Protein AF-0000000079817052 (afdb_homodimer)

Radius of gyration: 23.16 Å; Cα contacts (8 Å, |Δi|>4): 654; chains: 2; bounding box: 64×63×55 Å

Secondary structure (DSSP, 8-state):
-----HHHHHHHHHHHHHHTTSS-TTPBPPPHHHHHHHHTS-HHHHHHHHHHHHHTTSEE-TT-TT--EE-S--HHHHHHHHHHHHHTTSS-HHHHHHHHHHHHHHHHHHHHHS---THHHHHHHHHHHHHHTTT-HHHHHHHHHHHHHHHHHHTT-HHHHHHHHHHHHHHHHHHHHHHHT-S-HHHHHHHHHHHHHHHHHHHHTT-HHHHHHHHHHHHHHHH---/-----HHHHHHHHHHHHHHTTSS-TTPBPPPHHHHHHHHTS-HHHHHHHHHHHHHTTSEE-TT-TT--EE-S--HHHHHHHHHHHHHHTT--HHHHHHHHHHHHHHHHHHHHHS---THHHHHHHHHHHHHH-TT-HHHHHHHHHHHHHHHHHHTT-HHHHHHHHHHHHHHHHHHHHHHHT-S-HHHHHHHHHHHHHHHHHHHHTT-HHHHHHHHHHHHHHHH---

Organism: NCBI:txid1608957

Nearest PDB structures (foldseek):
  2di3-assembly1_B  TM=7.459E-01  e=7.910E-10  Corynebacterium glutamicum
  6az6-assembly1_A  TM=7.569E-01  e=7.096E-08  Streptococcus agalactiae
  6az6-assembly1_B  TM=6.774E-01  e=5.163E-08  Streptococcus agalactiae
  6wfq-assembly1_C  TM=6.654E-01  e=9.448E-07  Escherichia coli
  9jpl-assembly1_B  TM=8.766E-01  e=4.761E-04  Achromobacter denitrificans NBRC 15125

Structure (mmCIF, N/CA/C/O backbone):
data_AF-0000000079817052-model_v1
#
loop_
_entity.id
_entity.type
_entity.pdbx_description
1 polymer 'Transcriptional regulator, GntR family'
#
loop_
_atom_site.group_PDB
_atom_site.id
_atom_site.type_symbol
_atom_site.label_atom_id
_atom_site.label_alt_id
_atom_site.label_comp_id
_atom_site.label_asym_id
_atom_site.label_entity_id
_atom_site.label_seq_id
_atom_site.pdbx_PDB_ins_code
_atom_site.Cartn_x
_atom_site.Cartn_y
_atom_site.Cartn_z
_atom_site.occupancy
_atom_site.B_iso_or_equiv
_atom_site.auth_seq_id
_atom_site.auth_comp_id
_atom_site.auth_asym_id
_atom_site.auth_atom_id
_atom_site.pdbx_PDB_model_num
ATOM 1 N N . MET A 1 1 ? 16.484 22.125 -6.445 1 37.22 1 MET A N 1
ATOM 2 C CA . MET A 1 1 ? 15.203 22.016 -5.746 1 37.22 1 MET A CA 1
ATOM 3 C C . MET A 1 1 ? 15.266 22.688 -4.379 1 37.22 1 MET A C 1
ATOM 5 O O . MET A 1 1 ? 16.297 22.641 -3.709 1 37.22 1 MET A O 1
ATOM 9 N N . ALA A 1 2 ? 14.625 23.656 -4.18 1 48.41 2 ALA A N 1
ATOM 10 C CA . ALA A 1 2 ? 14.711 24.375 -2.914 1 48.41 2 ALA A CA 1
ATOM 11 C C . ALA A 1 2 ? 14.789 23.406 -1.737 1 48.41 2 ALA A C 1
ATOM 13 O O . ALA A 1 2 ? 14.188 22.328 -1.769 1 48.41 2 ALA A O 1
ATOM 14 N N . PRO A 1 3 ? 15.773 23.656 -0.947 1 59.12 3 PRO A N 1
ATOM 15 C CA . PRO A 1 3 ? 15.969 22.75 0.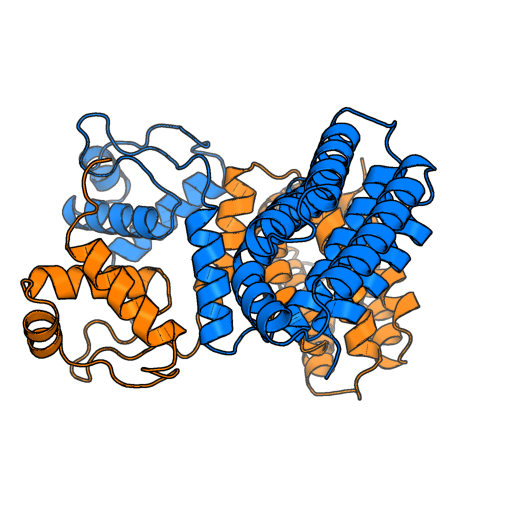178 1 59.12 3 PRO A CA 1
ATOM 16 C C . PRO A 1 3 ? 14.695 22.5 0.974 1 59.12 3 PRO A C 1
ATOM 18 O O . PRO A 1 3 ? 13.844 23.391 1.073 1 59.12 3 PRO A O 1
ATOM 21 N N . SER A 1 4 ? 14.328 21.312 1.226 1 72.31 4 SER A N 1
ATOM 22 C CA . SER A 1 4 ? 13.164 20.969 2.033 1 72.31 4 SER A CA 1
ATOM 23 C C . SER A 1 4 ? 13.141 21.734 3.346 1 72.31 4 SER A C 1
ATOM 25 O O . SER A 1 4 ? 14.188 21.953 3.961 1 72.31 4 SER A O 1
ATOM 27 N N . PRO A 1 5 ? 12.078 22.406 3.686 1 81.88 5 PRO A N 1
ATOM 28 C CA . PRO A 1 5 ? 11.961 23.078 4.98 1 81.88 5 PRO A CA 1
ATOM 29 C C . PRO A 1 5 ? 12.508 22.25 6.133 1 81.88 5 PRO A C 1
ATOM 31 O O . PRO A 1 5 ? 12.461 21.016 6.086 1 81.88 5 PRO A O 1
ATOM 34 N N . LEU A 1 6 ? 13.156 22.906 7.055 1 87.94 6 LEU A N 1
ATOM 35 C CA . LEU A 1 6 ? 13.844 22.266 8.172 1 87.94 6 LEU A CA 1
ATOM 36 C C . LEU A 1 6 ? 12.938 21.266 8.883 1 87.94 6 LEU A C 1
ATOM 38 O O . LEU A 1 6 ? 13.375 20.188 9.266 1 87.94 6 LEU A O 1
ATOM 42 N N . TYR A 1 7 ? 11.672 21.641 9.109 1 89.69 7 TYR A N 1
ATOM 43 C CA . TYR A 1 7 ? 10.758 20.75 9.828 1 89.69 7 TYR A CA 1
ATOM 44 C C . TYR A 1 7 ? 10.562 19.453 9.055 1 89.69 7 TYR A C 1
ATOM 46 O O . TYR A 1 7 ? 10.398 18.391 9.664 1 89.69 7 TYR A O 1
ATOM 54 N N . GLN A 1 8 ? 10.641 19.484 7.762 1 90.31 8 GLN A N 1
ATOM 55 C CA . GLN A 1 8 ? 10.5 18.281 6.953 1 90.31 8 GLN A CA 1
ATOM 56 C C . GLN A 1 8 ? 11.719 17.375 7.098 1 90.31 8 GLN A C 1
ATOM 58 O O . GLN A 1 8 ? 11.586 16.156 7.105 1 90.31 8 GLN A O 1
ATOM 63 N N . GLN A 1 9 ? 12.805 18.031 7.184 1 92.81 9 GLN A N 1
ATOM 64 C CA . GLN A 1 9 ? 14.023 17.266 7.41 1 92.81 9 GLN A CA 1
ATOM 65 C C . GLN A 1 9 ? 13.984 16.547 8.766 1 92.81 9 GLN A C 1
ATOM 67 O O . GLN A 1 9 ? 14.352 15.375 8.867 1 92.81 9 GLN A O 1
ATOM 72 N N . VAL A 1 10 ? 13.562 17.312 9.734 1 94.31 10 VAL A N 1
ATOM 73 C CA . VAL A 1 10 ? 13.445 16.75 11.078 1 94.31 10 VAL A CA 1
ATOM 74 C C . VAL A 1 10 ? 12.445 15.602 11.07 1 94.31 10 VAL A C 1
ATOM 76 O O . VAL A 1 10 ? 12.719 14.531 11.617 1 94.31 10 VAL A O 1
ATOM 79 N N . ALA A 1 11 ? 11.32 15.805 10.445 1 94.62 11 ALA A N 1
ATOM 80 C CA . ALA A 1 11 ? 10.312 14.758 10.336 1 94.62 11 ALA A CA 1
ATOM 81 C C . ALA A 1 11 ? 10.883 13.508 9.672 1 94.62 11 ALA A C 1
ATOM 83 O O . ALA A 1 11 ? 10.617 12.391 10.117 1 94.62 11 ALA A O 1
ATOM 84 N N . GLY A 1 12 ? 11.617 13.766 8.625 1 94.44 12 GLY A N 1
ATOM 85 C CA . GLY A 1 12 ? 12.258 12.656 7.926 1 94.44 12 GLY A CA 1
ATOM 86 C C . GLY A 1 12 ? 13.188 11.859 8.812 1 94.44 12 GLY A C 1
ATOM 87 O O . GLY A 1 12 ? 13.188 10.625 8.766 1 94.44 12 GLY A O 1
ATOM 88 N N . ARG A 1 13 ? 13.953 12.516 9.617 1 94 13 ARG A N 1
ATOM 89 C CA . ARG A 1 13 ? 14.906 11.852 10.508 1 94 13 ARG A CA 1
ATOM 90 C C . ARG A 1 13 ? 14.188 11.062 11.594 1 94 13 ARG A C 1
ATOM 92 O O . ARG A 1 13 ? 14.602 9.953 11.938 1 94 13 ARG A O 1
ATOM 99 N N . ILE A 1 14 ? 13.188 11.625 12.125 1 94.56 14 ILE A N 1
ATOM 100 C CA . ILE A 1 14 ? 12.406 10.922 13.141 1 94.56 14 ILE A CA 1
ATOM 101 C C . ILE A 1 14 ? 11.75 9.695 12.523 1 94.56 14 ILE A C 1
ATOM 103 O O . ILE A 1 14 ? 11.766 8.609 13.117 1 94.56 14 ILE A O 1
ATOM 107 N N . ARG A 1 15 ? 11.203 9.883 11.367 1 95 15 ARG A N 1
ATOM 108 C CA . ARG A 1 15 ? 10.609 8.758 10.656 1 95 15 ARG A CA 1
ATOM 109 C C . ARG A 1 15 ? 11.625 7.641 10.445 1 95 15 ARG A C 1
ATOM 111 O O . ARG A 1 15 ? 11.32 6.473 10.688 1 95 15 ARG A O 1
ATOM 118 N N . GLU A 1 16 ? 12.766 8.016 9.992 1 91.19 16 GLU A N 1
ATOM 119 C CA . GLU A 1 16 ? 13.82 7.035 9.758 1 91.19 16 GLU A CA 1
ATOM 120 C C . GLU A 1 16 ? 14.141 6.258 11.031 1 91.19 16 GLU A C 1
ATOM 122 O O . GLU A 1 16 ? 14.344 5.043 10.984 1 91.19 16 GLU A O 1
ATOM 127 N N . ALA A 1 17 ? 14.188 6.949 12.148 1 91.12 17 ALA A N 1
ATOM 128 C CA . ALA A 1 17 ? 14.469 6.305 13.43 1 91.12 17 ALA A CA 1
ATOM 129 C C . ALA A 1 17 ? 13.367 5.305 13.789 1 91.12 17 ALA A C 1
ATOM 131 O O . ALA A 1 17 ? 13.641 4.25 14.359 1 91.12 17 ALA A O 1
ATOM 132 N N . ILE A 1 18 ? 12.172 5.598 13.414 1 91.81 18 ILE A N 1
ATOM 133 C CA . ILE A 1 18 ? 11.047 4.719 13.695 1 91.81 18 ILE A CA 1
ATOM 134 C C . ILE A 1 18 ? 11.078 3.518 12.758 1 91.81 18 ILE A C 1
ATOM 136 O O . ILE A 1 18 ? 10.961 2.371 13.195 1 91.81 18 ILE A O 1
ATOM 140 N N . VAL A 1 19 ? 11.297 3.77 11.5 1 87.62 19 VAL A N 1
ATOM 141 C CA . VAL A 1 19 ? 11.266 2.738 10.469 1 87.62 19 VAL A CA 1
ATOM 142 C C . VAL A 1 19 ? 12.445 1.784 10.656 1 87.62 19 VAL A C 1
ATOM 144 O O . VAL A 1 19 ? 12.32 0.582 10.406 1 87.62 19 VAL A O 1
ATOM 147 N N . ASP A 1 20 ? 13.5 2.346 11.211 1 83.81 20 ASP A N 1
ATOM 148 C CA . ASP A 1 20 ? 14.695 1.534 11.43 1 83.81 20 ASP A CA 1
ATOM 149 C C . ASP A 1 20 ? 14.602 0.766 12.742 1 83.81 20 ASP A C 1
ATOM 151 O O . ASP A 1 20 ? 15.5 -0.001 13.086 1 83.81 20 ASP A O 1
ATOM 155 N N . GLY A 1 21 ? 13.609 0.967 13.523 1 85.44 21 GLY A N 1
ATOM 156 C CA . GLY A 1 21 ? 13.352 0.171 14.711 1 85.44 21 GLY A CA 1
ATOM 157 C C . GLY A 1 21 ? 13.961 0.769 15.969 1 85.44 21 GLY A C 1
ATOM 158 O O . GLY A 1 21 ? 13.898 0.161 17.047 1 85.44 21 GLY A O 1
ATOM 159 N N . ARG A 1 22 ? 14.586 1.962 15.898 1 89.94 22 ARG A N 1
ATOM 160 C CA . ARG A 1 22 ? 15.133 2.602 17.094 1 89.94 22 ARG A CA 1
ATOM 161 C C . ARG A 1 22 ? 14.023 2.959 18.078 1 89.94 22 ARG A C 1
ATOM 163 O O . ARG A 1 22 ? 14.25 2.988 19.281 1 89.94 22 ARG A O 1
ATOM 170 N N . PHE A 1 23 ? 12.836 3.299 17.531 1 92.69 23 PHE A N 1
ATOM 171 C CA . PHE A 1 23 ? 11.609 3.443 18.312 1 92.69 23 PHE A CA 1
ATOM 172 C C . PHE A 1 23 ? 10.539 2.475 17.828 1 92.69 23 PHE A C 1
ATOM 174 O O . PHE A 1 23 ? 10.172 2.484 16.656 1 92.69 23 PHE A O 1
ATOM 181 N N . GLY A 1 24 ? 10.062 1.642 18.719 1 91.88 24 GLY A N 1
ATOM 182 C CA . GLY A 1 24 ? 9.023 0.685 18.375 1 91.88 24 GLY A CA 1
ATOM 183 C C . GLY A 1 24 ? 7.621 1.232 18.547 1 91.88 24 GLY A C 1
ATOM 184 O O . GLY A 1 24 ? 7.434 2.283 19.156 1 91.88 24 GLY A O 1
ATOM 185 N N . PRO A 1 25 ? 6.703 0.514 17.969 1 93.31 25 PRO A N 1
ATOM 186 C CA . PRO A 1 25 ? 5.309 0.928 18.172 1 93.31 25 PRO A CA 1
ATOM 187 C C . PRO A 1 25 ? 4.945 1.082 19.641 1 93.31 25 PRO A C 1
ATOM 189 O O . PRO A 1 25 ? 5.223 0.189 20.453 1 93.31 25 PRO A O 1
ATOM 192 N N . GLY A 1 26 ? 4.438 2.254 19.953 1 93.81 26 GLY A N 1
ATOM 193 C CA . GLY A 1 26 ? 4.012 2.504 21.312 1 93.81 26 GLY A CA 1
ATOM 194 C C . GLY A 1 26 ? 5.082 3.162 22.156 1 93.81 26 GLY A C 1
ATOM 195 O O . GLY A 1 26 ? 4.797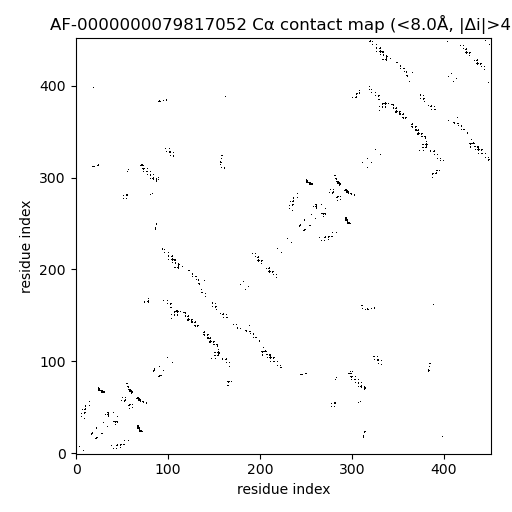 3.68 23.25 1 93.81 26 GLY A O 1
ATOM 196 N N . ASP A 1 27 ? 6.27 3.197 21.719 1 94.19 27 ASP A N 1
ATOM 197 C CA . ASP A 1 27 ? 7.363 3.797 22.484 1 94.19 27 ASP A CA 1
ATOM 198 C C . ASP A 1 27 ? 7.164 5.305 22.625 1 94.19 27 ASP A C 1
ATOM 200 O O . ASP A 1 27 ? 6.688 5.965 21.703 1 94.19 27 ASP A O 1
ATOM 204 N N . ALA A 1 28 ? 7.648 5.871 23.703 1 94.06 28 ALA A N 1
ATOM 205 C CA . ALA A 1 28 ? 7.68 7.32 23.891 1 94.06 28 ALA A CA 1
ATOM 206 C C . ALA A 1 28 ? 8.828 7.953 23.109 1 94.06 28 ALA A C 1
ATOM 208 O O . ALA A 1 28 ? 9.93 7.41 23.078 1 94.06 28 ALA A O 1
ATOM 209 N N . LEU A 1 29 ? 8.477 8.992 22.453 1 94.81 29 LEU A N 1
ATOM 210 C CA . LEU A 1 29 ? 9.523 9.781 21.812 1 94.81 29 LEU A CA 1
ATOM 211 C C . LEU A 1 29 ? 10.133 10.773 22.797 1 94.81 29 LEU A C 1
ATOM 213 O O . LEU A 1 29 ? 9.461 11.219 23.719 1 94.81 29 LEU A O 1
ATOM 217 N N . PRO A 1 30 ? 11.43 11.086 22.547 1 92.69 30 PRO A N 1
ATOM 218 C CA . PRO A 1 30 ? 11.984 12.18 23.344 1 92.69 30 PRO A CA 1
ATOM 219 C C . PRO A 1 30 ? 11.156 13.461 23.266 1 92.69 30 PRO A C 1
ATOM 221 O O . PRO A 1 30 ? 10.461 13.68 22.266 1 92.69 30 PRO A O 1
ATOM 224 N N . GLY A 1 31 ? 11.258 14.25 24.266 1 91.69 31 GLY A N 1
ATOM 225 C CA . GLY A 1 31 ? 10.523 15.5 24.297 1 91.69 31 GLY A CA 1
ATOM 226 C C . GLY A 1 31 ? 10.992 16.484 23.234 1 91.69 31 GLY A C 1
ATOM 227 O O . GLY A 1 31 ? 12.062 16.312 22.641 1 91.69 31 GLY A O 1
ATOM 228 N N . GLU A 1 32 ? 10.172 17.484 22.953 1 92.5 32 GLU A N 1
ATOM 229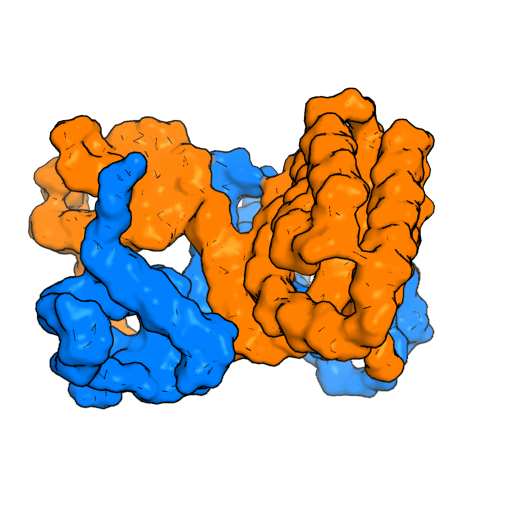 C CA . GLU A 1 32 ? 10.469 18.469 21.922 1 92.5 32 GLU A CA 1
ATOM 230 C C . GLU A 1 32 ? 11.805 19.156 22.172 1 92.5 32 GLU A C 1
ATOM 232 O O . GLU A 1 32 ? 12.57 19.406 21.25 1 92.5 32 GLU A O 1
ATOM 237 N N . ARG A 1 33 ? 12.086 19.484 23.453 1 92.81 33 ARG A N 1
ATOM 238 C CA . ARG A 1 33 ? 13.344 20.141 23.812 1 92.81 33 ARG A CA 1
ATOM 239 C C . ARG A 1 33 ? 14.539 19.234 23.484 1 92.81 33 ARG A C 1
ATOM 241 O O . ARG A 1 33 ? 15.508 19.688 22.875 1 92.81 33 ARG A O 1
ATOM 248 N N . GLU A 1 34 ? 14.492 18.047 23.906 1 94.12 34 GLU A N 1
ATOM 249 C CA . GLU A 1 34 ? 15.562 17.094 23.672 1 94.12 34 GLU A CA 1
ATOM 250 C C . GLU A 1 34 ? 15.781 16.859 22.172 1 94.12 34 GLU A C 1
ATOM 252 O O . GLU A 1 34 ? 16.922 16.812 21.703 1 94.12 34 GLU A O 1
ATOM 257 N N . LEU A 1 35 ? 14.727 16.688 21.406 1 93.94 35 LEU A N 1
ATOM 258 C CA . LEU A 1 35 ? 14.828 16.5 19.953 1 93.94 35 LEU A CA 1
ATOM 259 C C . LEU A 1 35 ? 15.438 17.734 19.297 1 93.94 35 LEU A C 1
ATOM 261 O O . LEU A 1 35 ? 16.25 17.609 18.359 1 93.94 35 LEU A O 1
ATOM 265 N N . ALA A 1 36 ? 15.008 18.875 19.719 1 94.75 36 ALA A N 1
ATOM 266 C CA . ALA A 1 36 ? 15.562 20.109 19.188 1 94.75 36 ALA A CA 1
ATOM 267 C C . ALA A 1 36 ? 17.078 20.156 19.375 1 94.75 36 ALA A C 1
ATOM 269 O O . ALA A 1 36 ? 17.812 20.531 18.453 1 94.75 36 ALA A O 1
ATOM 270 N N . GLU A 1 37 ? 17.531 19.781 20.531 1 95.62 37 GLU A N 1
ATOM 271 C CA . GLU A 1 37 ? 18.953 19.734 20.828 1 95.62 37 GLU A CA 1
ATOM 272 C C . GLU A 1 37 ? 19.672 18.703 19.969 1 95.62 37 GLU A C 1
ATOM 274 O O . GLU A 1 37 ? 20.734 18.969 19.406 1 95.62 37 GLU A O 1
ATOM 279 N N . THR A 1 38 ? 19.109 17.594 19.844 1 93.5 38 THR A N 1
ATOM 280 C CA . THR A 1 38 ? 19.688 16.469 19.094 1 93.5 38 THR A CA 1
ATOM 281 C C . THR A 1 38 ? 19.875 16.844 17.625 1 93.5 38 THR A C 1
ATOM 283 O O . THR A 1 38 ? 20.906 16.516 17.031 1 93.5 38 THR A O 1
ATOM 286 N N . PHE A 1 39 ? 18.891 17.531 17.078 1 93.69 39 PHE A N 1
ATOM 287 C CA . PHE A 1 39 ? 18.906 17.781 15.648 1 93.69 39 PHE A CA 1
ATOM 288 C C . PHE A 1 39 ? 19.453 19.172 15.352 1 93.69 39 PHE A C 1
ATOM 290 O O . PHE A 1 39 ? 19.656 19.531 14.188 1 93.69 39 PHE A O 1
ATOM 297 N N . GLY A 1 40 ? 19.641 19.938 16.344 1 94.81 40 GLY A N 1
ATOM 298 C CA . GLY A 1 40 ? 20.188 21.266 16.156 1 94.81 40 GLY A CA 1
ATOM 299 C C . GLY A 1 40 ? 19.219 22.234 15.508 1 94.81 40 GLY A C 1
ATOM 300 O O . GLY A 1 40 ? 19.594 22.984 14.609 1 94.81 40 GLY A O 1
ATOM 301 N N . VAL A 1 41 ? 17.984 22.109 15.875 1 95.62 41 VAL A N 1
ATOM 302 C CA . VAL A 1 41 ? 16.953 22.969 15.305 1 95.62 41 VAL A CA 1
ATOM 303 C C . VAL A 1 41 ? 16.109 23.578 16.422 1 95.62 41 VAL A C 1
ATOM 305 O O . VAL A 1 41 ? 16.359 23.328 17.609 1 95.62 41 VAL A O 1
ATOM 308 N N . SER A 1 42 ? 15.164 24.438 16.094 1 94.94 42 SER A N 1
ATOM 309 C CA . SER A 1 42 ? 14.305 25.078 17.078 1 94.94 42 SER A CA 1
ATOM 310 C C . SER A 1 42 ? 13.203 24.125 17.547 1 94.94 42 SER A C 1
ATOM 312 O O . SER A 1 42 ? 12.875 23.156 16.859 1 94.94 42 SER A O 1
ATOM 314 N N . ARG A 1 43 ? 12.641 24.406 18.719 1 93.62 43 ARG A N 1
ATOM 315 C CA . ARG A 1 43 ? 11.508 23.641 19.219 1 93.62 43 ARG A CA 1
ATOM 316 C C . ARG A 1 43 ? 10.305 23.766 18.281 1 93.62 43 ARG A C 1
ATOM 318 O O . ARG A 1 43 ? 9.523 22.828 18.125 1 93.62 43 ARG A O 1
ATOM 325 N N . ALA A 1 44 ? 10.227 24.891 17.734 1 91.25 44 ALA A N 1
ATOM 326 C CA . ALA A 1 44 ? 9.125 25.125 16.812 1 91.25 44 ALA A CA 1
ATOM 327 C C . ALA A 1 44 ? 9.227 24.219 15.594 1 91.25 44 ALA A C 1
ATOM 329 O O . ALA A 1 44 ? 8.219 23.688 15.125 1 91.25 44 ALA A O 1
ATOM 330 N N . SER A 1 45 ? 10.414 24.047 15.094 1 93.5 45 SER A N 1
ATOM 331 C CA . SER A 1 45 ? 10.641 23.156 13.969 1 93.5 45 SER A CA 1
ATOM 332 C C . SER A 1 45 ? 10.328 21.703 14.336 1 93.5 45 SER A C 1
ATOM 334 O O . SER A 1 45 ? 9.727 20.969 13.547 1 93.5 45 SER A O 1
ATOM 336 N N . VAL A 1 46 ? 10.68 21.312 15.547 1 93.44 46 VAL A N 1
ATOM 337 C CA . VAL A 1 46 ? 10.406 19.969 16.016 1 93.44 46 VAL A CA 1
ATOM 338 C C . VAL A 1 46 ? 8.898 19.766 16.156 1 93.44 46 VAL A C 1
ATOM 340 O O . VAL A 1 46 ? 8.367 18.734 15.742 1 93.44 46 VAL A O 1
ATOM 343 N N . ARG A 1 47 ? 8.258 20.734 16.734 1 89.81 47 ARG A N 1
ATOM 344 C CA . ARG A 1 47 ? 6.809 20.656 16.906 1 89.81 47 ARG A CA 1
ATOM 345 C C . ARG A 1 47 ? 6.102 20.5 15.57 1 89.81 47 ARG A C 1
ATOM 347 O O . ARG A 1 47 ? 5.176 19.703 15.445 1 89.81 47 ARG A O 1
ATOM 354 N N . GLU A 1 48 ? 6.551 21.266 14.594 1 89.31 48 GLU A N 1
ATOM 355 C CA . GLU A 1 48 ? 5.973 21.156 13.258 1 89.31 48 GLU A CA 1
ATOM 356 C C . GLU A 1 48 ? 6.234 19.797 12.648 1 89.31 48 GLU A C 1
ATOM 358 O O . GLU A 1 48 ? 5.363 19.219 11.992 1 89.31 48 GLU A O 1
ATOM 363 N N . ALA A 1 49 ? 7.387 19.281 12.867 1 93.38 49 ALA A N 1
ATOM 364 C CA . ALA A 1 49 ? 7.754 17.953 12.359 1 93.38 49 ALA A CA 1
ATOM 365 C C . ALA A 1 49 ? 6.875 16.875 12.984 1 93.38 49 ALA A C 1
ATOM 367 O O . ALA A 1 49 ? 6.367 15.992 12.273 1 93.38 49 ALA A O 1
ATOM 368 N N . LEU A 1 50 ? 6.684 17 14.258 1 92.62 50 LEU A N 1
ATOM 369 C CA . LEU A 1 50 ? 5.887 16.016 14.969 1 92.62 50 LEU A CA 1
ATOM 370 C C . LEU A 1 50 ? 4.422 16.094 14.555 1 92.62 50 LEU A C 1
ATOM 372 O O . LEU A 1 50 ? 3.744 15.062 14.461 1 92.62 50 LEU A O 1
ATOM 376 N N . ARG A 1 51 ? 3.969 17.25 14.297 1 88.94 51 ARG A N 1
ATOM 377 C CA . ARG A 1 51 ? 2.604 17.422 13.812 1 88.94 51 ARG A CA 1
ATOM 378 C C . ARG A 1 51 ? 2.422 16.766 12.445 1 88.94 51 ARG A C 1
ATOM 380 O O . ARG A 1 51 ? 1.385 16.156 12.18 1 88.94 51 ARG A O 1
ATOM 387 N N . GLN A 1 52 ? 3.4 16.969 11.641 1 91.56 52 GLN A N 1
ATOM 388 C CA . GLN A 1 52 ? 3.357 16.328 10.328 1 91.56 52 GLN A CA 1
ATOM 389 C C . GLN A 1 52 ? 3.299 14.812 10.453 1 91.56 52 GLN A C 1
ATOM 391 O O . GLN A 1 52 ? 2.496 14.156 9.781 1 91.56 52 GLN A O 1
ATOM 396 N N . LEU A 1 53 ? 4.121 14.25 11.297 1 94.75 53 LEU A N 1
ATOM 397 C CA . LEU A 1 53 ? 4.168 12.805 11.484 1 94.75 53 LEU A CA 1
ATOM 398 C C . LEU A 1 53 ? 2.869 12.297 12.109 1 94.75 53 LEU A C 1
ATOM 400 O O . LEU A 1 53 ? 2.436 11.18 11.82 1 94.75 53 LEU A O 1
ATOM 404 N N . GLU A 1 54 ? 2.273 13.156 12.883 1 92.19 54 GLU A N 1
ATOM 405 C CA . GLU A 1 54 ? 0.97 12.82 13.453 1 92.19 54 GLU A CA 1
ATOM 406 C C . GLU A 1 54 ? -0.104 12.766 12.367 1 92.19 54 GLU A C 1
ATOM 408 O O . GLU A 1 54 ? -0.922 11.844 12.344 1 92.19 54 GLU A O 1
ATOM 413 N N . ALA A 1 55 ? -0.071 13.734 11.5 1 89.75 55 ALA A N 1
ATOM 414 C CA . ALA A 1 55 ? -1.016 13.766 10.383 1 89.75 55 ALA A CA 1
ATOM 415 C C . ALA A 1 55 ? -0.847 12.547 9.484 1 89.75 55 ALA A C 1
ATOM 417 O O . ALA A 1 55 ? -1.815 12.062 8.891 1 89.75 55 ALA A O 1
ATOM 418 N N . GLN A 1 56 ? 0.327 12.031 9.461 1 93.38 56 GLN A N 1
ATOM 419 C CA . GLN A 1 56 ? 0.636 10.898 8.602 1 93.38 56 GLN A CA 1
ATOM 420 C C . GLN A 1 56 ? 0.414 9.578 9.328 1 93.38 56 GLN A C 1
ATOM 422 O O . GLN A 1 56 ? 0.594 8.508 8.75 1 93.38 56 GLN A O 1
ATOM 427 N N . GLY A 1 57 ? 0.114 9.672 10.648 1 93.88 57 GLY A N 1
ATOM 428 C CA . GLY A 1 57 ? -0.286 8.492 11.406 1 93.88 57 GLY A CA 1
ATOM 429 C C . GLY A 1 57 ? 0.886 7.75 12.023 1 93.88 57 GLY A C 1
ATOM 430 O O . GLY A 1 57 ? 0.747 6.602 12.453 1 93.88 57 GLY A O 1
ATOM 431 N N . LEU A 1 58 ? 2.061 8.297 12.008 1 95.19 58 LEU A N 1
ATOM 432 C CA . LEU A 1 58 ? 3.248 7.621 12.516 1 95.19 58 LEU A CA 1
ATOM 433 C C . LEU A 1 58 ? 3.477 7.949 13.984 1 95.19 58 LEU A C 1
ATOM 435 O O . LEU A 1 58 ? 4.141 7.195 14.695 1 95.19 58 LEU A O 1
ATOM 439 N N . VAL A 1 59 ? 2.996 9.133 14.406 1 94.88 59 VAL A N 1
ATOM 440 C CA . VAL A 1 59 ? 3.145 9.594 15.781 1 94.88 59 VAL A CA 1
ATOM 441 C C . VAL A 1 59 ? 1.768 9.852 16.391 1 94.88 59 VAL A C 1
ATOM 443 O O . VAL A 1 59 ? 0.83 10.227 15.68 1 94.88 59 VAL A O 1
ATOM 446 N N . ALA A 1 60 ? 1.67 9.539 17.656 1 90.88 60 ALA A N 1
ATOM 447 C CA . ALA A 1 60 ? 0.425 9.758 18.391 1 90.88 60 ALA A CA 1
ATOM 448 C C . ALA A 1 60 ? 0.66 10.625 19.625 1 90.88 60 ALA A C 1
ATOM 450 O O . ALA A 1 60 ? 1.787 10.719 20.125 1 90.88 60 ALA A O 1
ATOM 451 N N . GLY A 1 61 ? -0.464 11.094 20.281 1 78.69 61 GLY A N 1
ATOM 452 C CA . GLY A 1 61 ? -0.426 11.688 21.609 1 78.69 61 GLY A CA 1
ATOM 453 C C . GLY A 1 61 ? -0.229 13.188 21.594 1 78.69 61 GLY A C 1
ATOM 454 O O . GLY A 1 61 ? 0.137 13.789 22.594 1 78.69 61 GLY A O 1
ATOM 455 N N . GLY A 1 62 ? -0.46 13.93 20.469 1 60.72 62 GLY A N 1
ATOM 456 C CA . GLY A 1 62 ? -0.362 15.375 20.344 1 60.72 62 GLY A CA 1
ATOM 457 C C . GLY A 1 62 ? -0.249 16.062 21.688 1 60.72 62 GLY A C 1
ATOM 458 O O . GLY A 1 62 ? 0.49 15.617 22.578 1 60.72 62 GLY A O 1
ATOM 459 N N . ARG A 1 63 ? -1.121 16.875 22.078 1 56.81 63 ARG A N 1
ATOM 460 C CA . ARG A 1 63 ? -1.131 17.953 23.062 1 56.81 63 ARG A CA 1
ATOM 461 C C . ARG A 1 63 ? -1.112 17.406 24.484 1 56.81 63 ARG A C 1
ATOM 463 O O . ARG A 1 63 ? -1.401 18.125 25.438 1 56.81 63 ARG A O 1
ATOM 470 N N . THR A 1 64 ? -0.776 16.109 24.578 1 55.25 64 THR A N 1
ATOM 471 C CA . THR A 1 64 ? -0.974 15.68 25.953 1 55.25 64 THR A CA 1
ATOM 472 C C . THR A 1 64 ? 0.315 15.828 26.75 1 55.25 64 THR A C 1
ATOM 474 O O . THR A 1 64 ? 1.401 15.938 26.172 1 55.25 64 THR A O 1
ATOM 477 N N . ALA A 1 65 ? 0.152 15.961 28.031 1 52.22 65 ALA A N 1
ATOM 478 C CA . ALA A 1 65 ? 1.185 16.031 29.062 1 52.22 65 ALA A CA 1
ATOM 479 C C . ALA A 1 65 ? 2.115 14.82 29 1 52.22 65 ALA A C 1
ATOM 481 O O . ALA A 1 65 ? 3.266 14.891 29.438 1 52.22 65 ALA A O 1
ATOM 482 N N . GLN A 1 66 ? 1.641 13.703 28.531 1 60.78 66 GLN A N 1
ATOM 483 C CA . GLN A 1 66 ? 2.381 12.445 28.609 1 60.78 66 GLN A CA 1
ATOM 484 C C . GLN A 1 66 ? 3.355 12.305 27.453 1 60.78 66 GLN A C 1
ATOM 486 O O . GLN A 1 66 ? 4.164 11.375 27.422 1 60.78 66 GLN A O 1
ATOM 491 N N . GLY A 1 67 ? 3.404 13.234 26.547 1 78.44 67 GLY A N 1
ATOM 492 C CA . GLY A 1 67 ? 4.391 13.242 25.469 1 78.44 67 GLY A CA 1
ATOM 493 C C . GLY A 1 67 ? 3.943 12.484 24.234 1 78.44 67 GLY A C 1
ATOM 494 O O . GLY A 1 67 ? 2.852 11.914 24.219 1 78.44 67 GLY A O 1
ATOM 495 N N . ARG A 1 68 ? 4.562 12.547 23.172 1 91.88 68 ARG A N 1
ATOM 496 C CA . ARG A 1 68 ? 4.27 11.891 21.891 1 91.88 68 ARG A CA 1
ATOM 497 C C . ARG A 1 68 ? 4.867 10.492 21.844 1 91.88 68 ARG A C 1
ATOM 499 O O . ARG A 1 68 ? 5.934 10.25 22.422 1 91.88 68 ARG A O 1
ATOM 506 N N . THR A 1 69 ? 4.129 9.555 21.328 1 95 69 THR A N 1
ATOM 507 C CA . THR A 1 69 ? 4.574 8.172 21.156 1 95 69 THR A CA 1
ATOM 508 C C . THR A 1 69 ? 4.523 7.762 19.688 1 95 69 THR A C 1
ATOM 510 O O . THR A 1 69 ? 3.879 8.43 18.875 1 95 69 THR A O 1
ATOM 513 N N . VAL A 1 70 ? 5.25 6.754 19.391 1 96.31 70 VAL A N 1
ATOM 514 C CA . VAL A 1 70 ? 5.09 6.137 18.078 1 96.31 70 VAL A CA 1
ATOM 515 C C . VAL A 1 70 ? 3.721 5.465 18 1 96.31 70 VAL A C 1
ATOM 517 O O . VAL A 1 70 ? 3.297 4.777 18.922 1 96.31 70 VAL A O 1
ATOM 520 N N . ALA A 1 71 ? 3.045 5.691 16.906 1 95.56 71 ALA A N 1
ATOM 521 C CA . ALA A 1 71 ? 1.739 5.07 16.703 1 95.56 71 ALA A CA 1
ATOM 522 C C . ALA A 1 71 ? 1.854 3.549 16.672 1 95.56 71 ALA A C 1
ATOM 524 O O . ALA A 1 71 ? 2.873 3.008 16.234 1 95.56 71 ALA A O 1
ATOM 525 N N . ARG A 1 72 ? 0.82 2.869 17.125 1 93.25 72 ARG A N 1
ATOM 526 C CA . ARG A 1 72 ? 0.795 1.411 17.062 1 93.25 72 ARG A CA 1
ATOM 527 C C . ARG A 1 72 ? 0.315 0.926 15.703 1 93.25 72 ARG A C 1
ATOM 529 O O . ARG A 1 72 ? 0.629 -0.193 15.289 1 93.25 72 ARG A O 1
ATOM 536 N N . THR A 1 73 ? -0.496 1.768 15.102 1 91.12 73 THR A N 1
ATOM 537 C CA . THR A 1 73 ? -0.995 1.496 13.758 1 91.12 73 THR A CA 1
ATOM 538 C C . THR A 1 73 ? -1.204 2.795 12.984 1 91.12 73 THR A C 1
ATOM 540 O O . THR A 1 73 ? -1.456 3.844 13.578 1 91.12 73 THR A O 1
ATOM 543 N N . ASN A 1 74 ? -1.026 2.672 11.648 1 93 74 ASN A N 1
ATOM 544 C CA . ASN A 1 74 ? -1.371 3.811 10.805 1 93 74 ASN A CA 1
ATOM 545 C C . ASN A 1 74 ? -2.459 3.449 9.797 1 93 74 ASN A C 1
ATOM 547 O O . ASN A 1 74 ? -2.475 3.973 8.68 1 93 74 ASN A O 1
ATOM 551 N N . ARG A 1 75 ? -3.314 2.564 10.156 1 88.06 75 ARG A N 1
ATOM 552 C CA . ARG A 1 75 ? -4.352 2.033 9.273 1 88.06 75 ARG A CA 1
ATOM 553 C C . ARG A 1 75 ? -5.211 3.154 8.703 1 88.06 75 ARG A C 1
ATOM 555 O O . ARG A 1 75 ? -5.508 3.168 7.508 1 88.06 75 ARG A O 1
ATOM 562 N N . LYS A 1 76 ? -5.605 4.059 9.523 1 88.62 76 LYS A N 1
ATOM 563 C CA . LYS A 1 76 ? -6.457 5.152 9.07 1 88.62 76 LYS A CA 1
ATOM 564 C C . LYS A 1 76 ? -5.746 6.012 8.031 1 88.62 76 LYS A C 1
ATOM 566 O O . LYS A 1 76 ? -6.328 6.359 7 1 88.62 76 LYS A O 1
ATOM 571 N N . ALA A 1 77 ? -4.52 6.332 8.32 1 91.62 77 ALA A N 1
ATOM 572 C CA . ALA A 1 77 ? -3.736 7.145 7.391 1 91.62 77 ALA A CA 1
ATOM 573 C C . ALA A 1 77 ? -3.521 6.414 6.07 1 91.62 77 ALA A C 1
ATOM 575 O O . ALA A 1 77 ? -3.578 7.023 5 1 91.62 77 ALA A O 1
ATOM 576 N N . LEU A 1 78 ? -3.252 5.168 6.133 1 90.88 78 LEU A N 1
ATOM 577 C CA . LEU A 1 78 ? -3.031 4.363 4.938 1 90.88 78 LEU A CA 1
ATOM 578 C C . LEU A 1 78 ? -4.305 4.277 4.102 1 90.88 78 LEU A C 1
ATOM 580 O O . LEU A 1 78 ? -4.262 4.453 2.879 1 90.88 78 LEU A O 1
ATOM 584 N N . THR A 1 79 ? -5.438 4.008 4.742 1 87.75 79 THR A N 1
ATOM 585 C CA . THR A 1 79 ? -6.719 3.955 4.051 1 87.75 79 THR A CA 1
ATOM 586 C C . THR A 1 79 ? -7.023 5.285 3.367 1 87.75 79 THR A C 1
ATOM 588 O O . THR A 1 79 ? -7.453 5.312 2.213 1 87.75 79 THR A O 1
ATOM 591 N N . GLN A 1 80 ? -6.766 6.293 4.074 1 89.44 80 GLN A N 1
ATOM 592 C CA . GLN A 1 80 ? -7 7.625 3.525 1 89.44 80 GLN A CA 1
ATOM 593 C C . GLN A 1 80 ? -6.109 7.887 2.316 1 89.44 80 GLN A C 1
ATOM 595 O O . GLN A 1 80 ? -6.559 8.461 1.319 1 89.44 80 GLN A O 1
ATOM 600 N N . ALA A 1 81 ? -4.867 7.508 2.418 1 91.44 81 ALA A N 1
ATOM 601 C CA . ALA A 1 81 ? -3.939 7.699 1.308 1 91.44 81 ALA A CA 1
ATOM 602 C C . ALA A 1 81 ? -4.402 6.945 0.066 1 91.44 81 ALA A C 1
ATOM 604 O O . ALA A 1 81 ? -4.309 7.457 -1.052 1 91.44 81 ALA A O 1
ATOM 605 N N . LEU A 1 82 ? -4.883 5.785 0.235 1 88.38 82 LEU A N 1
ATOM 606 C CA . LEU A 1 82 ? -5.352 4.98 -0.889 1 88.38 82 LEU A CA 1
ATOM 607 C C . LEU A 1 82 ? -6.629 5.566 -1.481 1 88.38 82 LEU A C 1
ATOM 609 O O . LEU A 1 82 ? -6.789 5.605 -2.703 1 88.38 82 LEU A O 1
ATOM 613 N N . THR A 1 83 ? -7.535 5.977 -0.628 1 86.5 83 THR A N 1
ATOM 614 C CA . THR A 1 83 ? -8.75 6.637 -1.085 1 86.5 83 THR A CA 1
ATOM 615 C C . THR A 1 83 ? -8.422 7.891 -1.884 1 86.5 83 THR A C 1
ATOM 617 O O . THR A 1 83 ? -8.992 8.125 -2.949 1 86.5 83 THR A O 1
ATOM 620 N N . ASP A 1 84 ? -7.488 8.656 -1.312 1 90.62 84 ASP A N 1
ATOM 621 C CA . ASP A 1 84 ? -7.051 9.859 -2.006 1 90.62 84 ASP A CA 1
ATOM 622 C C . ASP A 1 84 ? -6.477 9.523 -3.383 1 90.62 84 ASP A C 1
ATOM 624 O O . ASP A 1 84 ? -6.727 10.242 -4.355 1 90.62 84 ASP A O 1
ATOM 628 N N . SER A 1 85 ? -5.742 8.469 -3.477 1 90.25 85 SER A N 1
ATOM 629 C CA . SER A 1 85 ? -5.145 8.055 -4.738 1 90.25 85 SER A CA 1
ATOM 630 C C . SER A 1 85 ? -6.211 7.699 -5.77 1 90.25 85 SER A C 1
ATOM 632 O O . SER A 1 85 ? -6.043 7.961 -6.961 1 90.25 85 SER A O 1
ATOM 634 N N . MET A 1 86 ? -7.223 7.094 -5.348 1 84.81 86 MET A N 1
ATOM 635 C CA . MET A 1 86 ? -8.32 6.75 -6.242 1 84.81 86 MET A CA 1
ATOM 636 C C . MET A 1 86 ? -9.031 8 -6.742 1 84.81 86 MET A C 1
ATOM 638 O O . MET A 1 86 ? -9.383 8.094 -7.918 1 84.81 86 MET A O 1
ATOM 642 N N . ALA A 1 87 ? -9.242 8.875 -5.84 1 83.81 87 ALA A N 1
ATOM 643 C CA . ALA A 1 87 ? -9.898 10.125 -6.207 1 83.81 87 ALA A CA 1
ATOM 644 C C . ALA A 1 87 ? -9.062 10.906 -7.219 1 83.81 87 ALA A C 1
ATOM 646 O O . ALA A 1 87 ? -9.602 11.562 -8.102 1 83.81 87 ALA A O 1
ATOM 647 N N . LEU A 1 88 ? -7.805 10.82 -7.039 1 88.88 88 LEU A N 1
ATOM 648 C CA . LEU A 1 88 ? -6.895 11.516 -7.941 1 88.88 88 LEU A CA 1
ATOM 649 C C . LEU A 1 88 ? -6.668 10.703 -9.219 1 88.88 88 LEU A C 1
ATOM 651 O O . LEU A 1 88 ? -5.867 11.086 -10.07 1 88.88 88 LEU A O 1
ATOM 655 N N . GLN A 1 89 ? -7.441 9.617 -9.344 1 78.12 89 GLN A N 1
ATOM 656 C CA . GLN A 1 89 ? -7.453 8.727 -10.5 1 78.12 89 GLN A CA 1
ATOM 657 C C . GLN A 1 89 ? -6.055 8.188 -10.789 1 78.12 89 GLN A C 1
ATOM 659 O O . GLN A 1 89 ? -5.699 7.973 -11.953 1 78.12 89 GLN A O 1
ATOM 664 N N . GLN A 1 90 ? -5.359 7.949 -9.758 1 80.69 90 GLN A N 1
ATOM 665 C CA . GLN A 1 90 ? -4.035 7.355 -9.891 1 80.69 90 GLN A CA 1
ATOM 666 C C . GLN A 1 90 ? -4.098 5.836 -9.773 1 80.69 90 GLN A C 1
ATOM 668 O O . GLN A 1 90 ? -3.275 5.125 -10.352 1 80.69 90 GLN A O 1
ATOM 673 N N . VAL A 1 91 ? -5.191 5.461 -9.109 1 87.81 91 VAL A N 1
ATOM 674 C CA . VAL A 1 91 ? -5.391 4.027 -8.93 1 87.81 91 VAL A CA 1
ATOM 675 C C . VAL A 1 91 ? -6.824 3.654 -9.297 1 87.81 91 VAL A C 1
ATOM 677 O O . VAL A 1 91 ? -7.734 3.76 -8.469 1 87.81 91 VAL A O 1
ATOM 680 N N . PRO A 1 92 ? -7.078 3.254 -10.531 1 87.06 92 PRO A N 1
ATOM 681 C CA . PRO A 1 92 ? -8.43 2.834 -10.906 1 87.06 92 PRO A CA 1
ATOM 682 C C . PRO A 1 92 ? -8.891 1.587 -10.164 1 87.06 92 PRO A C 1
ATOM 684 O O . PRO A 1 92 ? -8.062 0.811 -9.68 1 87.06 92 PRO A O 1
ATOM 687 N N . LEU A 1 93 ? -10.18 1.417 -10.062 1 86.5 93 LEU A N 1
ATOM 688 C CA . LEU A 1 93 ? -10.766 0.269 -9.383 1 86.5 93 LEU A CA 1
ATOM 689 C C . LEU A 1 93 ? -10.227 -1.037 -9.953 1 86.5 93 LEU A C 1
ATOM 691 O O . LEU A 1 93 ? -10.008 -2 -9.219 1 86.5 93 LEU A O 1
ATOM 695 N N . THR A 1 94 ? -9.992 -1.084 -11.266 1 89.75 94 THR A N 1
ATOM 696 C CA . THR A 1 94 ? -9.492 -2.285 -11.922 1 89.75 94 THR A CA 1
ATOM 697 C C . THR A 1 94 ? -8.125 -2.672 -11.375 1 89.75 94 THR A C 1
ATOM 699 O O . THR A 1 94 ? -7.812 -3.857 -11.242 1 89.75 94 THR A O 1
ATOM 702 N N . ASP A 1 95 ? -7.293 -1.677 -11.055 1 92.56 95 ASP A N 1
ATOM 703 C CA . ASP A 1 95 ? -5.98 -1.937 -10.469 1 92.56 95 ASP A CA 1
ATOM 704 C C . ASP A 1 95 ? -6.105 -2.557 -9.078 1 92.56 95 ASP A C 1
ATOM 706 O O . ASP A 1 95 ? -5.348 -3.463 -8.727 1 92.56 95 ASP A O 1
ATOM 710 N N . LEU A 1 96 ? -7.051 -2.043 -8.359 1 91 96 LEU A N 1
ATOM 711 C CA . LEU A 1 96 ? -7.273 -2.568 -7.012 1 91 96 LEU A CA 1
ATOM 712 C C . LEU A 1 96 ? -7.754 -4.016 -7.066 1 91 96 LEU A C 1
ATOM 714 O O . LEU A 1 96 ? -7.359 -4.836 -6.238 1 91 96 LEU A O 1
ATOM 718 N N . VAL A 1 97 ? -8.617 -4.277 -8.016 1 91.69 97 VAL A N 1
ATOM 719 C CA . VAL A 1 97 ? -9.141 -5.629 -8.188 1 91.69 97 VAL A CA 1
ATOM 720 C C . VAL A 1 97 ? -7.996 -6.594 -8.477 1 91.69 97 VAL A C 1
ATOM 722 O O . VAL A 1 97 ? -7.891 -7.648 -7.852 1 91.69 97 VAL A O 1
ATOM 725 N N . GLU A 1 98 ? -7.133 -6.191 -9.383 1 93.62 98 GLU A N 1
ATOM 726 C CA . GLU A 1 98 ? -5.992 -7.035 -9.727 1 93.62 98 GLU A CA 1
ATOM 727 C C . GLU A 1 98 ? -5.074 -7.238 -8.523 1 93.62 98 GLU A C 1
ATOM 729 O O . GLU A 1 98 ? -4.574 -8.344 -8.297 1 93.62 98 GLU A O 1
ATOM 734 N N . LEU A 1 99 ? -4.828 -6.199 -7.828 1 94.81 99 LEU A N 1
ATOM 735 C CA . LEU A 1 99 ? -3.996 -6.277 -6.629 1 94.81 99 LEU A CA 1
ATOM 736 C C . LEU A 1 99 ? -4.609 -7.227 -5.605 1 94.81 99 LEU A C 1
ATOM 738 O O . LEU A 1 99 ? -3.918 -8.086 -5.055 1 94.81 99 LEU A O 1
ATOM 742 N N . ARG A 1 100 ? -5.863 -7.078 -5.32 1 93.69 100 ARG A N 1
ATOM 743 C CA . ARG A 1 100 ? -6.551 -7.949 -4.371 1 93.69 100 ARG A CA 1
ATOM 744 C C . ARG A 1 100 ? -6.445 -9.414 -4.793 1 93.69 100 ARG A C 1
ATOM 746 O O . ARG A 1 100 ? -6.18 -10.281 -3.965 1 93.69 100 ARG A O 1
ATOM 753 N N . CYS A 1 101 ? -6.691 -9.656 -6.078 1 95.12 101 CYS A N 1
ATOM 754 C CA . CYS A 1 101 ? -6.605 -11.023 -6.574 1 95.12 101 CYS A CA 1
ATOM 755 C C . CYS A 1 101 ? -5.23 -11.617 -6.309 1 95.12 101 CYS A C 1
ATOM 757 O O . CYS A 1 101 ? -5.113 -12.766 -5.871 1 95.12 101 CYS A O 1
ATOM 759 N N . ALA A 1 102 ? -4.258 -10.812 -6.559 1 96.25 102 ALA A N 1
ATOM 760 C CA . ALA A 1 102 ? -2.889 -11.281 -6.363 1 96.25 102 ALA A CA 1
ATOM 761 C C . ALA A 1 102 ? -2.613 -11.562 -4.891 1 96.25 102 ALA A C 1
ATOM 763 O O . ALA A 1 102 ? -2.129 -12.648 -4.539 1 96.25 102 ALA A O 1
ATOM 764 N N . VAL A 1 103 ? -2.939 -10.672 -4.055 1 96.88 103 VAL A N 1
ATOM 765 C CA . VAL A 1 103 ? -2.609 -10.742 -2.635 1 96.88 103 VAL A CA 1
ATOM 766 C C . VAL A 1 103 ? -3.463 -11.805 -1.954 1 96.88 103 VAL A C 1
ATOM 768 O O . VAL A 1 103 ? -2.941 -12.672 -1.246 1 96.88 103 VAL A O 1
ATOM 771 N N . GLU A 1 104 ? -4.73 -11.766 -2.152 1 96.38 104 GLU A N 1
ATOM 772 C CA . GLU A 1 104 ? -5.613 -12.734 -1.522 1 96.38 104 GLU A CA 1
ATOM 773 C C . GLU A 1 104 ? -5.352 -14.148 -2.049 1 96.38 104 GLU A C 1
ATOM 775 O O . GLU A 1 104 ? -5.398 -15.117 -1.292 1 96.38 104 GLU A O 1
ATOM 780 N N . GLY A 1 105 ? -5.164 -14.234 -3.398 1 96.69 105 GLY A N 1
ATOM 781 C CA . GLY A 1 105 ? -4.836 -15.547 -3.938 1 96.69 105 GLY A CA 1
ATOM 782 C C . GLY A 1 105 ? -3.65 -16.203 -3.248 1 96.69 105 GLY A C 1
ATOM 783 O O . GLY A 1 105 ? -3.729 -17.344 -2.824 1 96.69 105 GLY A O 1
ATOM 784 N N . GLN A 1 106 ? -2.592 -15.438 -3.146 1 96.31 106 GLN A N 1
ATOM 785 C CA . GLN A 1 106 ? -1.396 -15.961 -2.496 1 96.31 106 GLN A CA 1
ATOM 786 C C . GLN A 1 106 ? -1.652 -16.234 -1.018 1 96.31 106 GLN A C 1
ATOM 788 O O . GLN A 1 106 ? -1.193 -17.25 -0.48 1 96.31 106 GLN A O 1
ATOM 793 N N . ALA A 1 107 ? -2.316 -15.352 -0.329 1 96 107 ALA A N 1
ATOM 794 C CA . ALA A 1 107 ? -2.645 -15.539 1.082 1 96 107 ALA A CA 1
ATOM 795 C C . ALA A 1 107 ? -3.428 -16.828 1.296 1 96 107 ALA A C 1
ATOM 797 O O . ALA A 1 107 ? -3.174 -17.578 2.252 1 96 107 ALA A O 1
ATOM 798 N N . LEU A 1 108 ? -4.367 -17.125 0.418 1 96.12 108 LEU A N 1
ATOM 799 C CA . LEU A 1 108 ? -5.207 -18.297 0.576 1 96.12 108 LEU A CA 1
ATOM 800 C C . LEU A 1 108 ? -4.406 -19.578 0.305 1 96.12 108 LEU A C 1
ATOM 802 O O . LEU A 1 108 ? -4.66 -20.609 0.919 1 96.12 108 LEU A O 1
ATOM 806 N N . ARG A 1 109 ? -3.447 -19.547 -0.638 1 95.31 109 ARG A N 1
ATOM 807 C CA . ARG A 1 109 ? -2.543 -20.672 -0.833 1 95.31 109 ARG A CA 1
ATOM 808 C C . ARG A 1 109 ? -1.773 -20.984 0.447 1 95.31 109 ARG A C 1
ATOM 810 O O . ARG A 1 109 ? -1.641 -22.156 0.829 1 95.31 109 ARG A O 1
ATOM 817 N N . LEU A 1 110 ? -1.274 -19.906 1.087 1 93.94 110 LEU A N 1
ATOM 818 C CA . LEU A 1 110 ? -0.538 -20.078 2.334 1 93.94 110 LEU A CA 1
ATOM 819 C C . LEU A 1 110 ? -1.452 -20.594 3.439 1 93.94 110 LEU A C 1
ATOM 821 O O . LEU A 1 110 ? -1.086 -21.516 4.176 1 93.94 110 LEU A O 1
ATOM 825 N N . ALA A 1 111 ? -2.607 -20 3.553 1 93.62 111 ALA A N 1
ATOM 826 C CA . ALA A 1 111 ? -3.557 -20.391 4.59 1 93.62 111 ALA A CA 1
ATOM 827 C C . ALA A 1 111 ? -3.953 -21.859 4.441 1 93.62 111 ALA A C 1
ATOM 829 O O . ALA A 1 111 ? -4.102 -22.562 5.438 1 93.62 111 ALA A O 1
ATOM 830 N N . ALA A 1 112 ? -4.148 -22.328 3.213 1 94.19 112 ALA A N 1
ATOM 831 C CA . ALA A 1 112 ? -4.57 -23.703 2.934 1 94.19 112 ALA A CA 1
ATOM 832 C C . ALA A 1 112 ? -3.49 -24.703 3.34 1 94.19 112 ALA A C 1
ATOM 834 O O . ALA A 1 112 ? -3.777 -25.891 3.551 1 94.19 112 ALA A O 1
ATOM 835 N N . ALA A 1 113 ? -2.271 -24.25 3.355 1 91.5 113 ALA A N 1
ATOM 836 C CA . ALA A 1 113 ? -1.146 -25.125 3.688 1 91.5 113 ALA A CA 1
ATOM 837 C C . ALA A 1 113 ? -0.938 -25.188 5.199 1 91.5 113 ALA A C 1
ATOM 839 O O . ALA A 1 113 ? -0.159 -26.016 5.684 1 91.5 113 ALA A O 1
ATOM 840 N N . MET A 1 114 ? -1.515 -24.312 5.875 1 83.94 114 MET A N 1
ATOM 841 C CA . MET A 1 114 ? -1.352 -24.25 7.324 1 83.94 114 MET A CA 1
ATOM 842 C C . MET A 1 114 ? -2.398 -25.125 8.023 1 83.94 114 MET A C 1
ATOM 844 O O . MET A 1 114 ? -3.496 -25.312 7.496 1 83.94 114 MET A O 1
ATOM 848 N N . PRO A 1 115 ? -2.01 -25.75 9.078 1 69.44 115 PRO A N 1
ATOM 849 C CA . PRO A 1 115 ? -3.021 -26.516 9.82 1 69.44 115 PRO A CA 1
ATOM 850 C C . PRO A 1 115 ? -4.172 -25.641 10.312 1 69.44 115 PRO A C 1
ATOM 852 O O . PRO A 1 115 ? -3.967 -24.469 10.617 1 69.44 115 PRO A O 1
ATOM 855 N N . VAL A 1 116 ? -5.453 -26.047 10.047 1 61.81 116 VAL A N 1
ATOM 856 C CA . VAL A 1 116 ? -6.734 -25.375 10.258 1 61.81 116 VAL A CA 1
ATOM 857 C C . VAL A 1 116 ? -6.734 -24.672 11.609 1 61.81 116 VAL A C 1
ATOM 859 O O . VAL A 1 116 ? -6.715 -25.328 12.664 1 61.81 116 VAL A O 1
ATOM 862 N N . LEU A 1 117 ? -6.078 -23.578 11.734 1 61.34 117 LEU A N 1
ATOM 863 C CA . LEU A 1 117 ? -5.973 -22.828 12.984 1 61.34 117 LEU A CA 1
ATOM 864 C C . LEU A 1 117 ? -7.191 -21.938 13.18 1 61.34 117 LEU A C 1
ATOM 866 O O . LEU A 1 117 ? -8.055 -21.859 12.305 1 61.34 117 LEU A O 1
ATOM 870 N N . THR A 1 118 ? -7.402 -21.188 14.234 1 63.75 118 THR A N 1
ATOM 871 C CA . THR A 1 118 ? -8.328 -20.219 14.828 1 63.75 118 THR A CA 1
ATOM 872 C C . THR A 1 118 ? -8.781 -19.188 13.789 1 63.75 118 THR A C 1
ATOM 874 O O . THR A 1 118 ? -9.938 -18.781 13.781 1 63.75 118 THR A O 1
ATOM 877 N N . ALA A 1 119 ? -8.086 -18.969 12.742 1 66.19 119 ALA A N 1
ATOM 878 C CA . ALA A 1 119 ? -8.453 -17.891 11.828 1 66.19 119 ALA A CA 1
ATOM 879 C C . ALA A 1 119 ? -9.57 -18.344 10.883 1 66.19 119 ALA A C 1
ATOM 881 O O . ALA A 1 119 ? -10.438 -17.547 10.523 1 66.19 119 ALA A O 1
ATOM 882 N N . LEU A 1 120 ? -9.742 -19.609 10.672 1 86.31 120 LEU A N 1
ATOM 883 C CA . LEU A 1 120 ? -10.82 -20.062 9.805 1 86.31 120 LEU A CA 1
ATOM 884 C C . LEU A 1 120 ? -12.164 -19.969 10.523 1 86.31 120 LEU A C 1
ATOM 886 O O . LEU A 1 120 ? -13.203 -19.828 9.875 1 86.31 120 LEU A O 1
ATOM 890 N N . GLU A 1 121 ? -12.016 -19.859 11.852 1 89.56 121 GLU A N 1
ATOM 891 C CA . GLU A 1 121 ? -13.219 -19.672 12.648 1 89.56 121 GLU A CA 1
ATOM 892 C C . GLU A 1 121 ? -13.82 -18.281 12.438 1 89.56 121 GLU A C 1
ATOM 894 O O . GLU A 1 121 ? -15.039 -18.125 12.367 1 89.56 121 GLU A O 1
ATOM 899 N N . GLU A 1 122 ? -12.969 -17.359 12.367 1 91.88 122 GLU A N 1
ATOM 900 C CA . GLU A 1 122 ? -13.43 -16 12.117 1 91.88 122 GLU A CA 1
ATOM 901 C C . GLU A 1 122 ? -14.078 -15.875 10.742 1 91.88 122 GLU A C 1
ATOM 903 O O . GLU A 1 122 ? -15.062 -15.156 10.578 1 91.88 122 GLU A O 1
ATOM 908 N N . ALA A 1 123 ? -13.508 -16.547 9.789 1 94.44 123 ALA A N 1
ATOM 909 C CA . ALA A 1 123 ? -14.086 -16.547 8.453 1 94.44 123 ALA A CA 1
ATOM 910 C C . ALA A 1 123 ? -15.461 -17.219 8.453 1 94.44 123 ALA A C 1
ATOM 912 O O . ALA A 1 123 ? -16.391 -16.719 7.812 1 94.44 123 ALA A O 1
ATOM 913 N N . ASP A 1 124 ? -15.539 -18.281 9.211 1 94.56 124 ASP A N 1
ATOM 914 C CA . ASP A 1 124 ? -16.812 -18.984 9.359 1 94.56 124 ASP A CA 1
ATOM 915 C C . ASP A 1 124 ? -17.859 -18.078 10 1 94.56 124 ASP A C 1
ATOM 917 O O . ASP A 1 124 ? -19.016 -18.062 9.578 1 94.56 124 ASP A O 1
ATOM 921 N N . ALA A 1 125 ? -17.453 -17.422 11.039 1 95.69 125 ALA A N 1
ATOM 922 C CA . ALA A 1 125 ? -18.375 -16.5 11.727 1 95.69 125 ALA A CA 1
ATOM 923 C C . ALA A 1 125 ? -18.828 -15.383 10.805 1 95.69 125 ALA A C 1
ATOM 925 O O . ALA A 1 125 ? -20 -15 10.82 1 95.69 125 ALA A O 1
ATOM 926 N N . ALA A 1 126 ? -17.938 -14.828 10 1 95.56 126 ALA A N 1
ATOM 927 C CA . ALA A 1 126 ? -18.281 -13.797 9.031 1 95.56 126 ALA A CA 1
ATOM 928 C C . ALA A 1 126 ? -19.266 -14.328 7.992 1 95.56 126 ALA A C 1
ATOM 930 O O . ALA A 1 126 ? -20.234 -13.641 7.625 1 95.56 126 ALA A O 1
ATOM 931 N N . LEU A 1 127 ? -19.047 -15.555 7.516 1 95.75 127 LEU A N 1
ATOM 932 C CA . LEU A 1 127 ? -19.922 -16.188 6.547 1 95.75 127 LEU A CA 1
ATOM 933 C C . LEU A 1 127 ? -21.312 -16.391 7.129 1 95.75 127 LEU A C 1
ATOM 935 O O . LEU A 1 127 ? -22.312 -16.172 6.441 1 95.75 127 LEU A O 1
ATOM 939 N N . ALA A 1 128 ? -21.406 -16.797 8.398 1 96.25 128 ALA A N 1
ATOM 940 C 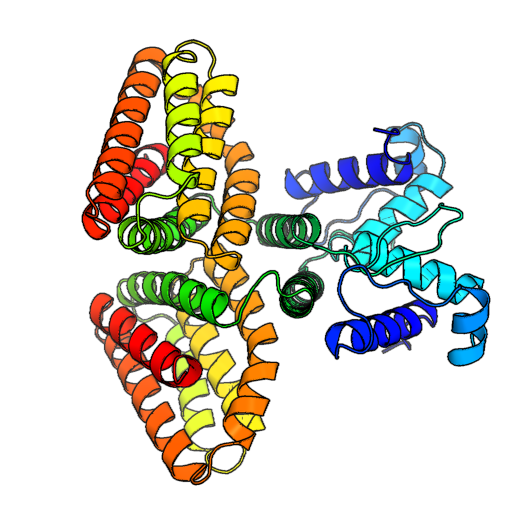CA . ALA A 1 128 ? -22.703 -16.922 9.086 1 96.25 128 ALA A CA 1
ATOM 941 C C . ALA A 1 128 ? -23.438 -15.594 9.141 1 96.25 128 ALA A C 1
ATOM 943 O O . ALA A 1 128 ? -24.641 -15.539 8.922 1 96.25 128 ALA A O 1
ATOM 944 N N . THR A 1 129 ? -22.688 -14.555 9.391 1 96.31 129 THR A N 1
ATOM 945 C CA . THR A 1 129 ? -23.266 -13.219 9.422 1 96.31 129 THR A CA 1
ATOM 946 C C . THR A 1 129 ? -23.781 -12.812 8.031 1 96.31 129 THR A C 1
ATOM 948 O O . THR A 1 129 ? -24.828 -12.203 7.906 1 96.31 129 THR A O 1
ATOM 951 N N . MET A 1 130 ? -23.047 -13.156 6.996 1 94.94 130 MET A N 1
ATOM 952 C CA . MET A 1 130 ? -23.484 -12.867 5.629 1 94.94 130 MET A CA 1
ATOM 953 C C . MET A 1 130 ? -24.797 -13.578 5.309 1 94.94 130 MET A C 1
ATOM 955 O O . MET A 1 130 ? -25.703 -12.977 4.742 1 94.94 130 MET A O 1
ATOM 959 N N . ARG A 1 131 ? -24.938 -14.805 5.766 1 94.19 131 ARG A N 1
ATOM 960 C CA . ARG A 1 131 ? -26.141 -15.586 5.523 1 94.19 131 ARG A CA 1
ATOM 961 C C . ARG A 1 131 ? -27.344 -14.945 6.184 1 94.19 131 ARG A C 1
ATOM 963 O O . ARG A 1 131 ? -28.453 -15 5.645 1 94.19 131 ARG A O 1
ATOM 970 N N . ARG A 1 132 ? -27.062 -14.258 7.281 1 93.75 132 ARG A N 1
ATOM 971 C CA . ARG A 1 132 ? -28.156 -13.664 8.039 1 93.75 132 ARG A CA 1
ATOM 972 C C . ARG A 1 132 ? -28.453 -12.25 7.562 1 93.75 132 ARG A C 1
ATOM 974 O O . ARG A 1 132 ? -29.484 -11.672 7.906 1 93.75 132 ARG A O 1
ATOM 981 N N . SER A 1 133 ? -27.562 -11.68 6.727 1 90.88 133 SER A N 1
ATOM 982 C CA . SER A 1 133 ? -27.656 -10.281 6.324 1 90.88 133 SER A CA 1
ATOM 983 C C . SER A 1 133 ? -28.219 -10.148 4.914 1 90.88 133 SER A C 1
ATOM 985 O O . SER A 1 133 ? -27.891 -9.203 4.195 1 90.88 133 SER A O 1
ATOM 987 N N . HIS A 1 134 ? -29.062 -11.094 4.484 1 80.69 134 HIS A N 1
ATOM 988 C CA . HIS A 1 134 ? -29.547 -11.156 3.109 1 80.69 134 HIS A CA 1
ATOM 989 C C . HIS A 1 134 ? -30.375 -9.922 2.766 1 80.69 134 HIS A C 1
ATOM 991 O O . HIS A 1 134 ? -30.531 -9.578 1.592 1 80.69 134 HIS A O 1
ATOM 997 N N . ASP A 1 135 ? -30.844 -9.125 3.74 1 80.69 135 ASP A N 1
ATOM 998 C CA . ASP A 1 135 ? -31.688 -7.965 3.479 1 80.69 135 ASP A CA 1
ATOM 999 C C . ASP A 1 135 ? -31.031 -6.688 4 1 80.69 135 ASP A C 1
ATOM 1001 O O . ASP A 1 135 ? -31.703 -5.656 4.137 1 80.69 135 ASP A O 1
ATOM 1005 N N . ASP A 1 136 ? -29.859 -6.797 4.34 1 87.06 136 ASP A N 1
ATOM 1006 C CA . ASP A 1 136 ? -29.078 -5.68 4.863 1 87.06 136 ASP A CA 1
ATOM 1007 C C . ASP A 1 136 ? -27.734 -5.574 4.16 1 87.06 136 ASP A C 1
ATOM 1009 O O . ASP A 1 136 ? -26.75 -6.184 4.594 1 87.06 136 ASP A O 1
ATOM 1013 N N . ALA A 1 137 ? -27.734 -4.711 3.18 1 83.56 137 ALA A N 1
ATOM 1014 C CA . ALA A 1 137 ? -26.562 -4.605 2.312 1 83.56 137 ALA A CA 1
ATOM 1015 C C . ALA A 1 137 ? -25.344 -4.125 3.094 1 83.56 137 ALA A C 1
ATOM 1017 O O . ALA A 1 137 ? -24.219 -4.559 2.832 1 83.56 137 ALA A O 1
ATOM 1018 N N . ILE A 1 138 ? -25.531 -3.291 4.035 1 83.62 138 ILE A N 1
ATOM 1019 C CA . ILE A 1 138 ? -24.438 -2.723 4.816 1 83.62 138 ILE A CA 1
ATOM 1020 C C . ILE A 1 138 ? -23.828 -3.795 5.727 1 83.62 138 ILE A C 1
ATOM 1022 O O . ILE A 1 138 ? -22.609 -3.971 5.77 1 83.62 138 ILE A O 1
ATOM 1026 N N . ALA A 1 139 ? -24.734 -4.469 6.391 1 89.31 139 ALA A N 1
ATOM 1027 C CA . ALA A 1 139 ? -24.266 -5.555 7.25 1 89.31 139 ALA A CA 1
ATOM 1028 C C . ALA A 1 139 ? -23.562 -6.629 6.441 1 89.31 139 ALA A C 1
ATOM 1030 O O . ALA A 1 139 ? -22.562 -7.203 6.895 1 89.31 139 ALA A O 1
ATOM 1031 N N . TYR A 1 140 ? -24.062 -6.977 5.273 1 90.56 140 TYR A N 1
ATOM 1032 C CA . TYR A 1 140 ? -23.438 -7.961 4.395 1 90.56 140 TYR A CA 1
ATOM 1033 C C . TYR A 1 140 ? -22.031 -7.527 4 1 90.56 140 TYR A C 1
ATOM 1035 O O . TYR A 1 140 ? -21.094 -8.328 4.039 1 90.56 140 TYR A O 1
ATOM 1043 N N . ASP A 1 141 ? -21.891 -6.289 3.639 1 87 141 ASP A N 1
ATOM 1044 C CA . ASP A 1 141 ? -20.594 -5.754 3.211 1 87 141 ASP A CA 1
ATOM 1045 C C . ASP A 1 141 ? -19.562 -5.871 4.324 1 87 141 ASP A C 1
ATOM 1047 O O . ASP A 1 141 ? -18.422 -6.27 4.078 1 87 141 ASP A O 1
ATOM 1051 N N . LEU A 1 142 ? -19.984 -5.461 5.52 1 88.31 142 LEU A N 1
ATOM 1052 C CA . LEU A 1 142 ? -19.062 -5.527 6.66 1 88.31 142 LEU A CA 1
ATOM 1053 C C . LEU A 1 142 ? -18.609 -6.961 6.91 1 88.31 142 LEU A C 1
ATOM 1055 O O . LEU A 1 142 ? -17.438 -7.207 7.184 1 88.31 142 LEU A O 1
ATOM 1059 N N . ALA A 1 143 ? -19.562 -7.859 6.82 1 92.56 143 ALA A N 1
ATOM 1060 C CA . ALA A 1 143 ? -19.234 -9.273 7.008 1 92.56 143 ALA A CA 1
ATOM 1061 C C . ALA A 1 143 ? -18.328 -9.781 5.883 1 92.56 143 ALA A C 1
ATOM 1063 O O . ALA A 1 143 ? -17.453 -10.609 6.113 1 92.56 143 ALA A O 1
ATOM 1064 N N . ASP A 1 144 ? -18.578 -9.359 4.688 1 91.69 144 ASP A N 1
ATOM 1065 C CA . ASP A 1 144 ? -17.75 -9.703 3.529 1 91.69 144 ASP A CA 1
ATOM 1066 C C . ASP A 1 144 ? -16.312 -9.25 3.727 1 91.69 144 ASP A C 1
ATOM 1068 O O . ASP A 1 144 ? -15.375 -10.016 3.467 1 91.69 144 ASP A O 1
ATOM 1072 N N . VAL A 1 145 ? -16.141 -8.039 4.164 1 89.38 145 VAL A N 1
ATOM 1073 C CA . VAL A 1 145 ? -14.812 -7.496 4.449 1 89.38 145 VAL A CA 1
ATOM 1074 C C . VAL A 1 145 ? -14.125 -8.344 5.516 1 89.38 145 VAL A C 1
ATOM 1076 O O . VAL A 1 145 ? -12.961 -8.711 5.367 1 89.38 145 VAL A O 1
ATOM 1079 N N . ALA A 1 146 ? -14.859 -8.648 6.531 1 90.94 146 ALA A N 1
ATOM 1080 C CA . ALA A 1 146 ? -14.312 -9.438 7.629 1 90.94 146 ALA A CA 1
ATOM 1081 C C . ALA A 1 146 ? -13.898 -10.828 7.152 1 90.94 146 ALA A C 1
ATOM 1083 O O . ALA A 1 146 ? -12.891 -11.375 7.609 1 90.94 146 ALA A O 1
ATOM 1084 N N . PHE A 1 147 ? -14.703 -11.398 6.242 1 94.25 147 PHE A N 1
ATOM 1085 C CA . PHE A 1 147 ? -14.438 -12.719 5.688 1 94.25 147 PHE A CA 1
ATOM 1086 C C . PHE A 1 147 ? -13.086 -12.75 4.973 1 94.25 147 PHE A C 1
ATOM 1088 O O . PHE A 1 147 ? -12.234 -13.586 5.277 1 94.25 147 PHE A O 1
ATOM 1095 N N . HIS A 1 148 ? -12.852 -11.805 4.113 1 93.19 148 HIS A N 1
ATOM 1096 C CA . HIS A 1 148 ? -11.609 -11.758 3.344 1 93.19 148 HIS A CA 1
ATOM 1097 C C . HIS A 1 148 ? -10.422 -11.445 4.242 1 93.19 148 HIS A C 1
ATOM 1099 O O . HIS A 1 148 ? -9.352 -12.039 4.09 1 93.19 148 HIS A O 1
ATOM 1105 N N . ALA A 1 149 ? -10.664 -10.555 5.133 1 90.5 149 ALA A N 1
ATOM 1106 C CA . ALA A 1 149 ? -9.594 -10.195 6.062 1 90.5 149 ALA A CA 1
ATOM 1107 C C . ALA A 1 149 ? -9.18 -11.398 6.914 1 90.5 149 ALA A C 1
ATOM 1109 O O . ALA A 1 149 ? -7.988 -11.609 7.152 1 90.5 149 ALA A O 1
ATOM 1110 N N . ALA A 1 150 ? -10.164 -12.141 7.391 1 91.81 150 ALA A N 1
ATOM 1111 C CA . ALA A 1 150 ? -9.891 -13.312 8.219 1 91.81 150 ALA A CA 1
ATOM 1112 C C . ALA A 1 150 ? -9.07 -14.344 7.457 1 91.81 150 ALA A C 1
ATOM 1114 O O . ALA A 1 150 ? -8.148 -14.953 8.016 1 91.81 150 ALA A O 1
ATOM 1115 N N . LEU A 1 151 ? -9.406 -14.555 6.219 1 93.06 151 LEU A N 1
ATOM 1116 C CA . LEU A 1 151 ? -8.68 -15.539 5.414 1 93.06 151 LEU A CA 1
ATOM 1117 C C . LEU A 1 151 ? -7.242 -15.094 5.176 1 93.06 151 LEU A C 1
ATOM 1119 O O . LEU A 1 151 ? -6.32 -15.914 5.234 1 93.06 151 LEU A O 1
ATOM 1123 N N . VAL A 1 152 ? -7.039 -13.836 4.902 1 93.38 152 VAL A N 1
ATOM 1124 C CA . VAL A 1 152 ? -5.688 -13.32 4.715 1 93.38 152 VAL A CA 1
ATOM 1125 C C . VAL A 1 152 ? -4.914 -13.406 6.027 1 93.38 152 VAL A C 1
ATOM 1127 O O . VAL A 1 152 ? -3.734 -13.773 6.035 1 93.38 152 VAL A O 1
ATOM 1130 N N . ARG A 1 153 ? -5.562 -13.109 7.098 1 90.62 153 ARG A N 1
ATOM 1131 C CA . ARG A 1 153 ? -4.926 -13.242 8.406 1 90.62 153 ARG A CA 1
ATOM 1132 C C . ARG A 1 153 ? -4.512 -14.688 8.664 1 90.62 153 ARG A C 1
ATOM 1134 O O . ARG A 1 153 ? -3.471 -14.938 9.273 1 90.62 153 ARG A O 1
ATOM 1141 N N . ALA A 1 154 ? -5.309 -15.625 8.227 1 92.12 154 ALA A N 1
ATOM 1142 C CA . ALA A 1 154 ? -5.039 -17.047 8.438 1 92.12 154 ALA A CA 1
ATOM 1143 C C . ALA A 1 154 ? -3.75 -17.469 7.738 1 92.12 154 ALA A C 1
ATOM 1145 O O . ALA A 1 154 ? -3.156 -18.484 8.086 1 92.12 154 ALA A O 1
ATOM 1146 N N . SER A 1 155 ? -3.348 -16.703 6.766 1 92.75 155 SER A N 1
ATOM 1147 C CA . SER A 1 155 ? -2.098 -16.984 6.07 1 92.75 155 SER A CA 1
ATOM 1148 C C . SER A 1 155 ? -0.892 -16.734 6.969 1 92.75 155 SER A C 1
ATOM 1150 O O . SER A 1 155 ? 0.214 -17.188 6.676 1 92.75 155 SER A O 1
ATOM 1152 N N . GLY A 1 156 ? -1.12 -15.891 7.969 1 90.69 156 GLY A N 1
ATOM 1153 C CA . GLY A 1 156 ? -0.032 -15.5 8.852 1 90.69 156 GLY A CA 1
ATOM 1154 C C . GLY A 1 156 ? 0.873 -14.438 8.25 1 90.69 156 GLY A C 1
ATOM 1155 O O . GLY A 1 156 ? 1.826 -13.992 8.898 1 90.69 156 GLY A O 1
ATOM 1156 N N . ASN A 1 157 ? 0.666 -14.047 7.133 1 93.81 157 ASN A N 1
ATOM 1157 C CA . ASN A 1 157 ? 1.503 -13.047 6.477 1 93.81 157 ASN A CA 1
ATOM 1158 C C . ASN A 1 157 ? 1.065 -11.633 6.828 1 93.81 157 ASN A C 1
ATOM 1160 O O . ASN A 1 157 ? 0.045 -11.148 6.332 1 93.81 157 ASN A O 1
ATOM 1164 N N . GLN A 1 158 ? 1.846 -10.938 7.508 1 91.31 158 GLN A N 1
ATOM 1165 C CA . GLN A 1 158 ? 1.465 -9.633 8.047 1 91.31 158 GLN A CA 1
ATOM 1166 C C . GLN A 1 158 ? 1.5 -8.555 6.969 1 91.31 158 GLN A C 1
ATOM 1168 O O . GLN A 1 158 ? 0.727 -7.598 7.012 1 91.31 158 GLN A O 1
ATOM 1173 N N . ALA A 1 159 ? 2.406 -8.719 6.012 1 92.94 159 ALA A N 1
ATOM 1174 C CA . ALA A 1 159 ? 2.469 -7.75 4.918 1 92.94 159 ALA A CA 1
ATOM 1175 C C . ALA A 1 159 ? 1.198 -7.793 4.078 1 92.94 159 ALA A C 1
ATOM 1177 O O . ALA A 1 159 ? 0.629 -6.75 3.746 1 92.94 159 ALA A O 1
ATOM 1178 N N . MET A 1 160 ? 0.763 -8.953 3.781 1 94.44 160 MET A N 1
ATOM 1179 C CA . MET A 1 160 ? -0.453 -9.117 2.99 1 94.44 160 MET A CA 1
ATOM 1180 C C . MET A 1 160 ? -1.672 -8.609 3.752 1 94.44 160 MET A C 1
ATOM 1182 O O . MET A 1 160 ? -2.582 -8.023 3.156 1 94.44 160 MET A O 1
ATOM 1186 N N . HIS A 1 161 ? -1.662 -8.875 5.027 1 90.56 161 HIS A N 1
ATOM 1187 C CA . HIS A 1 161 ? -2.748 -8.367 5.859 1 90.56 161 HIS A CA 1
ATOM 1188 C C . HIS A 1 161 ? -2.814 -6.844 5.809 1 90.56 161 HIS A C 1
ATOM 1190 O O . HIS A 1 161 ? -3.902 -6.266 5.719 1 90.56 161 HIS A O 1
ATOM 1196 N N . ALA A 1 162 ? -1.693 -6.223 5.82 1 88.12 162 ALA A N 1
ATOM 1197 C CA . ALA A 1 162 ? -1.64 -4.762 5.777 1 88.12 162 ALA A CA 1
ATOM 1198 C C . ALA A 1 162 ? -2.188 -4.23 4.457 1 88.12 162 ALA A C 1
ATOM 1200 O O . ALA A 1 162 ? -2.982 -3.289 4.441 1 88.12 162 ALA A O 1
ATOM 1201 N N . VAL A 1 163 ? -1.775 -4.789 3.361 1 91.75 163 VAL A N 1
ATOM 1202 C CA . VAL A 1 163 ? -2.221 -4.367 2.037 1 91.75 163 VAL A CA 1
ATOM 1203 C C . VAL A 1 163 ? -3.723 -4.609 1.896 1 91.75 163 VAL A C 1
ATOM 1205 O O . VAL A 1 163 ? -4.449 -3.746 1.4 1 91.75 163 VAL A O 1
ATOM 1208 N N . MET A 1 164 ? -4.207 -5.727 2.395 1 89.5 164 MET A N 1
ATOM 1209 C CA . MET A 1 164 ? -5.617 -6.086 2.303 1 89.5 164 MET A CA 1
ATOM 1210 C C . MET A 1 164 ? -6.484 -5.086 3.064 1 89.5 164 MET A C 1
ATOM 1212 O O . MET A 1 164 ? -7.547 -4.688 2.584 1 89.5 164 MET A O 1
ATOM 1216 N N . GLN A 1 165 ? -6.074 -4.801 4.199 1 82.38 165 GLN A N 1
ATOM 1217 C CA . GLN A 1 165 ? -6.852 -3.869 5.008 1 82.38 165 GLN A CA 1
ATOM 1218 C C . GLN A 1 165 ? -7.004 -2.525 4.301 1 82.38 165 GLN A C 1
ATOM 1220 O O . GLN A 1 165 ? -8.086 -1.938 4.305 1 82.38 165 GLN A O 1
ATOM 1225 N N . ALA A 1 166 ? -5.953 -2.141 3.678 1 82.31 166 ALA A N 1
ATOM 1226 C CA . ALA A 1 166 ? -6 -0.874 2.953 1 82.31 166 ALA A CA 1
ATOM 1227 C C . ALA A 1 166 ? -6.965 -0.95 1.773 1 82.31 166 ALA A C 1
ATOM 1229 O O . ALA A 1 166 ? -7.773 -0.042 1.565 1 82.31 166 ALA A O 1
ATOM 1230 N N . CYS A 1 167 ? -6.961 -1.998 1.031 1 86.31 167 CYS A N 1
ATOM 1231 C CA . CYS A 1 167 ? -7.797 -2.184 -0.151 1 86.31 167 CYS A CA 1
ATOM 1232 C C . CYS A 1 167 ? -9.273 -2.273 0.23 1 86.31 167 CYS A C 1
ATOM 1234 O O . CYS A 1 167 ? -10.117 -1.645 -0.405 1 86.31 167 CYS A O 1
ATOM 1236 N N . ARG A 1 168 ? -9.57 -2.998 1.236 1 78.62 168 ARG A N 1
ATOM 1237 C CA . ARG A 1 168 ? -10.961 -3.299 1.569 1 78.62 168 ARG A CA 1
ATOM 1238 C C . ARG A 1 168 ? -11.68 -2.059 2.084 1 78.62 168 ARG A C 1
ATOM 1240 O O . ARG A 1 168 ? -12.852 -1.835 1.766 1 78.62 168 ARG A O 1
ATOM 1247 N N . ASP A 1 169 ? -11.031 -1.286 2.889 1 72.81 169 ASP A N 1
ATOM 1248 C CA . ASP A 1 169 ? -11.641 -0.065 3.412 1 72.81 169 ASP A CA 1
ATOM 1249 C C . ASP A 1 169 ? -11.984 0.904 2.281 1 72.81 169 ASP A C 1
ATOM 1251 O O . ASP A 1 169 ? -13.016 1.578 2.328 1 72.81 169 ASP A O 1
ATOM 1255 N N . THR A 1 170 ? -11.18 0.887 1.264 1 74.69 170 THR A N 1
ATOM 1256 C CA . THR A 1 170 ? -11.391 1.771 0.124 1 74.69 170 THR A CA 1
ATOM 1257 C C . THR A 1 170 ? -12.5 1.229 -0.78 1 74.69 170 THR A C 1
ATOM 1259 O O . THR A 1 170 ? -13.289 1.997 -1.335 1 74.69 170 THR A O 1
ATOM 1262 N N . GLN A 1 171 ? -12.609 -0.05 -0.928 1 76.19 171 GLN A N 1
ATOM 1263 C CA . GLN A 1 171 ? -13.539 -0.68 -1.855 1 76.19 171 GLN A CA 1
ATOM 1264 C C . GLN A 1 171 ? -14.969 -0.617 -1.324 1 76.19 171 GLN A C 1
ATOM 1266 O O . GLN A 1 171 ? -15.93 -0.729 -2.092 1 76.19 171 GLN A O 1
ATOM 1271 N N . THR A 1 172 ? -15.156 -0.501 0.001 1 71.44 172 THR A N 1
ATOM 1272 C CA . THR A 1 172 ? -16.484 -0.385 0.591 1 71.44 172 THR A CA 1
ATOM 1273 C C . THR A 1 172 ? -17.281 0.716 -0.095 1 71.44 172 THR A C 1
ATOM 1275 O O . THR A 1 172 ? -18.484 0.56 -0.335 1 71.44 172 THR A O 1
ATOM 1278 N N . ARG A 1 173 ? -16.672 1.738 -0.506 1 68.75 173 ARG A N 1
ATOM 1279 C CA . ARG A 1 173 ? -17.375 2.84 -1.161 1 68.75 173 ARG A CA 1
ATOM 1280 C C . ARG A 1 173 ? -17.891 2.424 -2.535 1 68.75 173 ARG A C 1
ATOM 1282 O O . ARG A 1 173 ? -18.969 2.832 -2.945 1 68.75 173 ARG A O 1
ATOM 1289 N N . TYR A 1 174 ? -17.188 1.599 -3.18 1 71.38 174 TYR A N 1
ATOM 1290 C CA . TYR A 1 174 ? -17.562 1.161 -4.516 1 71.38 174 TYR A CA 1
ATOM 1291 C C . TYR A 1 174 ? -18.625 0.059 -4.449 1 71.38 174 TYR A C 1
ATOM 1293 O O . TYR A 1 174 ? -19.453 -0.065 -5.344 1 71.38 174 TYR A O 1
ATOM 1301 N N . LEU A 1 175 ? -18.438 -0.727 -3.381 1 72 175 LEU A N 1
ATOM 1302 C CA . LEU A 1 175 ? -19.406 -1.8 -3.199 1 72 175 LEU A CA 1
ATOM 1303 C C . LEU A 1 175 ? -20.812 -1.236 -3.01 1 72 175 LEU A C 1
ATOM 1305 O O . LEU A 1 175 ? -21.781 -1.748 -3.586 1 72 175 LEU A O 1
ATOM 1309 N N . ALA A 1 176 ? -20.828 -0.137 -2.123 1 70.06 176 ALA A N 1
ATOM 1310 C CA . ALA A 1 176 ? -22.125 0.493 -1.88 1 70.06 176 ALA A CA 1
ATOM 1311 C C . ALA A 1 176 ? -22.766 0.959 -3.186 1 70.06 176 ALA A C 1
ATOM 1313 O O . ALA A 1 176 ? -23.953 0.746 -3.412 1 70.06 176 ALA A O 1
ATOM 1314 N N . ASP A 1 177 ? -21.984 1.494 -4.031 1 71.94 177 ASP A N 1
ATOM 1315 C CA . ASP A 1 177 ? -22.484 1.966 -5.32 1 71.94 177 ASP A CA 1
ATOM 1316 C C . ASP A 1 177 ? -22.906 0.797 -6.207 1 71.94 177 ASP A C 1
ATOM 1318 O O . ASP A 1 177 ? -23.938 0.855 -6.863 1 71.94 177 ASP A O 1
ATOM 1322 N N . ALA A 1 178 ? -22.094 -0.248 -6.168 1 74.44 178 ALA A N 1
ATOM 1323 C CA . ALA A 1 178 ? -22.391 -1.426 -6.98 1 74.44 178 ALA A CA 1
ATOM 1324 C C . ALA A 1 178 ? -23.672 -2.105 -6.527 1 74.44 178 ALA A C 1
ATOM 1326 O O . ALA A 1 178 ? -24.5 -2.512 -7.355 1 74.44 178 ALA A O 1
ATOM 1327 N N . LEU A 1 179 ? -23.953 -2.158 -5.234 1 75.88 179 LEU A N 1
ATOM 1328 C CA . LEU A 1 179 ? -25.125 -2.826 -4.684 1 75.88 179 LEU A CA 1
ATOM 1329 C C . LEU A 1 179 ? -26.375 -1.996 -4.918 1 75.88 179 LEU A C 1
ATOM 1331 O O . LEU A 1 179 ? -27.469 -2.549 -5.07 1 75.88 179 LEU A O 1
ATOM 1335 N N . ALA A 1 180 ? -26.203 -0.697 -4.973 1 74.69 180 ALA A N 1
ATOM 1336 C CA . ALA A 1 180 ? -27.344 0.19 -5.23 1 74.69 180 ALA A CA 1
ATOM 1337 C C . ALA A 1 180 ? -27.906 -0.038 -6.625 1 74.69 180 ALA A C 1
ATOM 1339 O O . ALA A 1 180 ? -29.078 0.254 -6.879 1 74.69 180 ALA A O 1
ATOM 1340 N N . GLU A 1 181 ? -27.141 -0.632 -7.477 1 77.5 181 GLU A N 1
ATOM 1341 C CA . GLU A 1 181 ? -27.547 -0.81 -8.867 1 77.5 181 GLU A CA 1
ATOM 1342 C C . GLU A 1 181 ? -28.172 -2.186 -9.086 1 77.5 181 GLU A C 1
ATOM 1344 O O . GLU A 1 181 ? -28.703 -2.465 -10.164 1 77.5 181 GLU A O 1
ATOM 1349 N N . VAL A 1 182 ? -28.125 -2.967 -8.055 1 79.06 182 VAL A N 1
ATOM 1350 C CA . VAL A 1 182 ? -28.594 -4.344 -8.219 1 79.06 182 VAL A CA 1
ATOM 1351 C C . VAL A 1 182 ? -30.109 -4.398 -8.078 1 79.06 182 VAL A C 1
ATOM 1353 O O . VAL A 1 182 ? -30.672 -3.877 -7.109 1 79.06 182 VAL A O 1
ATOM 1356 N N . GLU A 1 183 ? -30.75 -5.043 -9.094 1 83.31 183 GLU A N 1
ATOM 1357 C CA . GLU A 1 183 ? -32.188 -5.172 -9.094 1 83.31 183 GLU A CA 1
ATOM 1358 C C . GLU A 1 183 ? -32.656 -6.25 -8.125 1 83.31 183 GLU A C 1
ATOM 1360 O O . GLU A 1 183 ? -33.562 -6.023 -7.316 1 83.31 183 GLU A O 1
ATOM 1365 N N . ASP A 1 184 ? -32.062 -7.398 -8.188 1 87.94 184 ASP A N 1
ATOM 1366 C CA . ASP A 1 184 ? -32.344 -8.516 -7.297 1 87.94 184 ASP A CA 1
ATOM 1367 C C . ASP A 1 184 ? -31.266 -8.656 -6.223 1 87.94 184 ASP A C 1
ATOM 1369 O O . ASP A 1 184 ? -30.406 -9.531 -6.316 1 87.94 184 ASP A O 1
ATOM 1373 N N . LEU A 1 185 ? -31.453 -7.887 -5.195 1 87.06 185 LEU A N 1
ATOM 1374 C CA . LEU A 1 185 ? -30.438 -7.812 -4.148 1 87.06 185 LEU A CA 1
ATOM 1375 C C . LEU A 1 185 ? -30.297 -9.148 -3.432 1 87.06 185 LEU A C 1
ATOM 1377 O O . LEU A 1 185 ? -29.188 -9.648 -3.258 1 87.06 185 LEU A O 1
ATOM 1381 N N . ASN A 1 186 ? -31.406 -9.734 -3.162 1 87.5 186 ASN A N 1
ATOM 1382 C CA . ASN A 1 186 ? -31.391 -11 -2.428 1 87.5 186 ASN A CA 1
ATOM 1383 C C . ASN A 1 186 ? -30.719 -12.102 -3.225 1 87.5 186 ASN A C 1
ATOM 1385 O O . ASN A 1 186 ? -29.891 -12.844 -2.689 1 87.5 186 ASN A O 1
ATOM 1389 N N . GLY A 1 187 ? -31.078 -12.203 -4.445 1 89.44 187 GLY A N 1
ATOM 1390 C CA . GLY A 1 187 ? -30.453 -13.195 -5.301 1 89.44 187 GLY A CA 1
ATOM 1391 C C . GLY A 1 187 ? -28.953 -12.984 -5.465 1 89.44 187 GLY A C 1
ATOM 1392 O O . GLY A 1 187 ? -28.188 -13.945 -5.457 1 89.44 187 GLY A O 1
ATOM 1393 N N . THR A 1 188 ? -28.609 -11.805 -5.609 1 89.56 188 THR A N 1
ATOM 1394 C CA . THR A 1 188 ? -27.203 -11.469 -5.77 1 89.56 188 THR A CA 1
ATOM 1395 C C . THR A 1 188 ? -26.422 -11.82 -4.512 1 89.56 188 THR A C 1
ATOM 1397 O O . THR A 1 188 ? -25.375 -12.469 -4.59 1 89.56 188 THR A O 1
ATOM 1400 N N . LEU A 1 189 ? -26.922 -11.438 -3.342 1 90.44 189 LEU A N 1
ATOM 1401 C CA . LEU A 1 189 ? -26.219 -11.703 -2.084 1 90.44 189 LEU A CA 1
ATOM 1402 C C . LEU A 1 189 ? -26.125 -13.203 -1.825 1 90.44 189 LEU A C 1
ATOM 1404 O O . LEU A 1 189 ? -25.109 -13.68 -1.301 1 90.44 189 LEU A O 1
ATOM 1408 N N . SER A 1 190 ? -27.156 -13.922 -2.25 1 92.44 190 SER A N 1
ATOM 1409 C CA . SER A 1 190 ? -27.141 -15.367 -2.098 1 92.44 190 SER A CA 1
ATOM 1410 C C . SER A 1 190 ? -26.031 -16 -2.943 1 92.44 190 SER A C 1
ATOM 1412 O O . SER A 1 190 ? -25.297 -16.875 -2.467 1 92.44 190 SER A O 1
ATOM 1414 N N . ARG A 1 191 ? -25.984 -15.57 -4.125 1 92.81 191 ARG A N 1
ATOM 1415 C CA . ARG A 1 191 ? -24.938 -16.062 -5.023 1 92.81 191 ARG A CA 1
ATOM 1416 C C . ARG A 1 191 ? -23.547 -15.75 -4.48 1 92.81 191 ARG A C 1
ATOM 1418 O O . ARG A 1 191 ? -22.672 -16.609 -4.492 1 92.81 191 ARG A O 1
ATOM 1425 N N . LEU A 1 192 ? -23.375 -14.562 -4.043 1 92.75 192 LEU A N 1
ATOM 1426 C CA . LEU A 1 192 ? -22.094 -14.156 -3.488 1 92.75 192 LEU A CA 1
ATOM 1427 C C . LEU A 1 192 ? -21.734 -14.977 -2.254 1 92.75 192 LEU A C 1
ATOM 1429 O O . LEU A 1 192 ? -20.578 -15.359 -2.066 1 92.75 192 LEU A O 1
ATOM 1433 N N . THR A 1 193 ? -22.719 -15.258 -1.448 1 95.44 193 THR A N 1
ATOM 1434 C CA . THR A 1 193 ? -22.5 -16.062 -0.257 1 95.44 193 THR A CA 1
ATOM 1435 C C . THR A 1 193 ? -22.047 -17.469 -0.637 1 95.44 193 THR A C 1
ATOM 1437 O O . THR A 1 193 ? -21.125 -18.016 -0.021 1 95.44 193 THR A O 1
ATOM 1440 N N . GLU A 1 194 ? -22.609 -18.016 -1.618 1 96.06 194 GLU A N 1
ATOM 1441 C CA . GLU A 1 194 ? -22.219 -19.344 -2.098 1 96.06 194 GLU A CA 1
ATOM 1442 C C . GLU A 1 194 ? -20.781 -19.359 -2.586 1 96.06 194 GLU A C 1
ATOM 1444 O O . GLU A 1 194 ? -20.047 -20.312 -2.361 1 96.06 194 GLU A O 1
ATOM 1449 N N . GLU A 1 195 ? -20.422 -18.328 -3.242 1 97.06 195 GLU A N 1
ATOM 1450 C CA . GLU A 1 195 ? -19.047 -18.188 -3.713 1 97.06 195 GLU A CA 1
ATOM 1451 C C . GLU A 1 195 ? -18.062 -18.156 -2.545 1 97.06 195 GLU A C 1
ATOM 1453 O O . GLU A 1 195 ? -17.016 -18.812 -2.586 1 97.06 195 GLU A O 1
ATOM 1458 N N . HIS A 1 196 ? -18.422 -17.406 -1.481 1 96.94 196 HIS A N 1
ATOM 1459 C CA . HIS A 1 196 ? -17.562 -17.328 -0.302 1 96.94 196 HIS A CA 1
ATOM 1460 C C . HIS A 1 196 ? -17.469 -18.688 0.395 1 96.94 196 HIS A C 1
ATOM 1462 O O . HIS A 1 196 ? -16.406 -19.062 0.878 1 96.94 196 HIS A O 1
ATOM 1468 N N . GLU A 1 197 ? -18.562 -19.406 0.41 1 97.19 197 GLU A N 1
ATOM 1469 C CA . GLU A 1 197 ? -18.562 -20.734 1 1 97.19 197 GLU A CA 1
ATOM 1470 C C . GLU A 1 197 ? -17.625 -21.672 0.25 1 97.19 197 GLU A C 1
ATOM 1472 O O . GLU A 1 197 ? -16.906 -22.469 0.867 1 97.19 197 GLU A O 1
ATOM 1477 N N . ALA A 1 198 ? -17.688 -21.578 -1.034 1 97.88 198 ALA A N 1
ATOM 1478 C CA . ALA A 1 198 ? -16.812 -22.406 -1.866 1 97.88 198 ALA A CA 1
ATOM 1479 C C . ALA A 1 198 ? -15.336 -22.094 -1.604 1 97.88 198 ALA A C 1
ATOM 1481 O O . ALA A 1 198 ? -14.5 -23 -1.55 1 97.88 198 ALA A O 1
ATOM 1482 N N . ILE A 1 199 ? -15 -20.812 -1.429 1 97.44 199 ILE A N 1
ATOM 1483 C CA . ILE A 1 199 ? -13.641 -20.375 -1.144 1 97.44 199 ILE A CA 1
ATOM 1484 C C . ILE A 1 199 ? -13.18 -20.953 0.197 1 97.44 199 ILE A C 1
ATOM 1486 O O . ILE A 1 199 ? -12.117 -21.562 0.29 1 97.44 199 ILE A O 1
ATOM 1490 N N . LEU A 1 200 ? -14.039 -20.75 1.211 1 96 200 LEU A N 1
ATOM 1491 C CA . LEU A 1 200 ? -13.695 -21.234 2.541 1 96 200 LEU A CA 1
ATOM 1492 C C . LEU A 1 200 ? -13.5 -22.75 2.531 1 96 200 LEU A C 1
ATOM 1494 O O . LEU A 1 200 ? -12.555 -23.266 3.139 1 96 200 LEU A O 1
ATOM 1498 N N . ARG A 1 201 ? -14.391 -23.453 1.85 1 95.38 201 ARG A N 1
ATOM 1499 C CA . ARG A 1 201 ? -14.305 -24.906 1.753 1 95.38 201 ARG A CA 1
ATOM 1500 C C . ARG A 1 201 ? -12.992 -25.344 1.103 1 95.38 201 ARG A C 1
ATOM 1502 O O . ARG A 1 201 ? -12.344 -26.281 1.559 1 95.38 201 ARG A O 1
ATOM 1509 N N . ALA A 1 202 ? -12.617 -24.688 0.051 1 96.31 202 ALA A N 1
ATOM 1510 C CA . ALA A 1 202 ? -11.367 -25 -0.634 1 96.31 202 ALA A CA 1
ATOM 1511 C C . ALA A 1 202 ? -10.172 -24.797 0.296 1 96.31 202 ALA A C 1
ATOM 1513 O O . ALA A 1 202 ? -9.266 -25.641 0.325 1 96.31 202 ALA A O 1
ATOM 1514 N N . VAL A 1 203 ? -10.148 -23.719 1.076 1 95.38 203 VAL A N 1
ATOM 1515 C CA . VAL A 1 203 ? -9.062 -23.469 2.016 1 95.38 203 VAL A CA 1
ATOM 1516 C C . VAL A 1 203 ? -9.039 -24.562 3.084 1 95.38 203 VAL A C 1
ATOM 1518 O O . VAL A 1 203 ? -7.977 -25.109 3.391 1 95.38 203 VAL A O 1
ATOM 1521 N N . ASP A 1 204 ? -10.18 -24.859 3.59 1 92.75 204 ASP A N 1
ATOM 1522 C CA . ASP A 1 204 ? -10.312 -25.859 4.648 1 92.75 204 ASP A CA 1
ATOM 1523 C C . ASP A 1 204 ? -9.82 -27.219 4.18 1 92.75 204 ASP A C 1
ATOM 1525 O O . ASP A 1 204 ? -9.281 -28 4.973 1 92.75 204 ASP A O 1
ATOM 1529 N N . GLN A 1 205 ? -9.969 -27.547 2.938 1 93.69 205 GLN A N 1
ATOM 1530 C CA . GLN A 1 205 ? -9.602 -28.828 2.371 1 93.69 205 GLN A CA 1
ATOM 1531 C C . GLN A 1 205 ? -8.156 -28.828 1.882 1 93.69 205 GLN A C 1
ATOM 1533 O O . GLN A 1 205 ? -7.703 -29.797 1.256 1 93.69 205 GLN A O 1
ATOM 1538 N N . GLY A 1 206 ? -7.5 -27.719 2.057 1 93.81 206 GLY A N 1
ATOM 1539 C CA . GLY A 1 206 ? -6.098 -27.641 1.69 1 93.81 206 GLY A CA 1
ATOM 1540 C C . GLY A 1 206 ? -5.879 -27.422 0.205 1 93.81 206 GLY A C 1
ATOM 1541 O O . GLY A 1 206 ? -4.789 -27.672 -0.311 1 93.81 206 GLY A O 1
ATOM 1542 N N . ARG A 1 207 ? -6.906 -27.078 -0.455 1 96.12 207 ARG A N 1
ATOM 1543 C CA . ARG A 1 207 ? -6.82 -26.844 -1.894 1 96.12 207 ARG A CA 1
ATOM 1544 C C . ARG A 1 207 ? -6.539 -25.391 -2.203 1 96.12 207 ARG A C 1
ATOM 1546 O O . ARG A 1 207 ? -7.406 -24.672 -2.721 1 96.12 207 ARG A O 1
ATOM 1553 N N . GLY A 1 208 ? -5.363 -24.969 -1.993 1 96.12 208 GLY A N 1
ATOM 1554 C CA . GLY A 1 208 ? -4.957 -23.578 -2.066 1 96.12 208 GLY A CA 1
ATOM 1555 C C . GLY A 1 208 ? -5.117 -22.984 -3.451 1 96.12 208 GLY A C 1
ATOM 1556 O O . GLY A 1 208 ? -5.598 -21.859 -3.596 1 96.12 208 GLY A O 1
ATOM 1557 N N . ASP A 1 209 ? -4.75 -23.672 -4.504 1 96.81 209 ASP A N 1
ATOM 1558 C CA . ASP A 1 209 ? -4.859 -23.172 -5.867 1 96.81 209 ASP A CA 1
ATOM 1559 C C . ASP A 1 209 ? -6.32 -22.984 -6.27 1 96.81 209 ASP A C 1
ATOM 1561 O O . ASP A 1 209 ? -6.668 -22 -6.93 1 96.81 209 ASP A O 1
ATOM 1565 N N . ASP A 1 210 ? -7.117 -23.922 -5.863 1 97.75 210 ASP A N 1
ATOM 1566 C CA . ASP A 1 210 ? -8.547 -23.797 -6.117 1 97.75 210 ASP A CA 1
ATOM 1567 C C . ASP A 1 210 ? -9.117 -22.562 -5.41 1 97.75 210 ASP A C 1
ATOM 1569 O O . ASP A 1 210 ? -9.906 -21.812 -5.992 1 97.75 210 ASP A O 1
ATOM 1573 N N . ALA A 1 211 ? -8.742 -22.422 -4.133 1 97.38 211 ALA A N 1
ATOM 1574 C CA . ALA A 1 211 ? -9.211 -21.266 -3.359 1 97.38 211 ALA A CA 1
ATOM 1575 C C . ALA A 1 211 ? -8.828 -19.953 -4.035 1 97.38 211 ALA A C 1
ATOM 1577 O O . ALA A 1 211 ? -9.641 -19.047 -4.137 1 97.38 211 ALA A O 1
ATOM 1578 N N . ALA A 1 212 ? -7.598 -19.875 -4.52 1 97.19 212 ALA A N 1
ATOM 1579 C CA . ALA A 1 212 ? -7.117 -18.672 -5.219 1 97.19 212 ALA A CA 1
ATOM 1580 C C . ALA A 1 212 ? -7.934 -18.422 -6.484 1 97.19 212 ALA A C 1
ATOM 1582 O O . ALA A 1 212 ? -8.336 -17.281 -6.75 1 97.19 212 ALA A O 1
ATOM 1583 N N . ALA A 1 213 ? -8.156 -19.453 -7.242 1 97.25 213 ALA A N 1
ATOM 1584 C CA . ALA A 1 213 ? -8.922 -19.312 -8.477 1 97.25 213 ALA A CA 1
ATOM 1585 C C . ALA A 1 213 ? -10.352 -18.875 -8.195 1 97.25 213 ALA A C 1
ATOM 1587 O O . ALA A 1 213 ? -10.898 -18.016 -8.891 1 97.25 213 ALA A O 1
ATOM 1588 N N . LEU A 1 214 ? -10.977 -19.469 -7.215 1 97.69 214 LEU A N 1
ATOM 1589 C CA . LEU A 1 214 ? -12.336 -19.125 -6.824 1 97.69 214 LEU A CA 1
ATOM 1590 C C . LEU A 1 214 ? -12.406 -17.672 -6.363 1 97.69 214 LEU A C 1
ATOM 1592 O O . LEU A 1 214 ? -13.375 -16.969 -6.672 1 97.69 214 LEU A O 1
ATOM 1596 N N . THR A 1 215 ? -11.422 -17.219 -5.602 1 96.62 215 THR A N 1
ATOM 1597 C CA . THR A 1 215 ? -11.383 -15.836 -5.121 1 96.62 215 THR A CA 1
ATOM 1598 C C . THR A 1 215 ? -11.273 -14.859 -6.289 1 96.62 215 THR A C 1
ATOM 1600 O O . THR A 1 215 ? -11.969 -13.844 -6.324 1 96.62 215 THR A O 1
ATOM 1603 N N . GLU A 1 216 ? -10.43 -15.156 -7.199 1 95.06 216 GLU A N 1
ATOM 1604 C CA . GLU A 1 216 ? -10.289 -14.32 -8.383 1 95.06 216 GLU A CA 1
ATOM 1605 C C . GLU A 1 216 ? -11.609 -14.203 -9.148 1 95.06 216 GLU A C 1
ATOM 1607 O O . GLU A 1 216 ? -12.008 -13.109 -9.547 1 95.06 216 GLU A O 1
ATOM 1612 N N . MET A 1 217 ? -12.25 -15.367 -9.391 1 95.06 217 MET A N 1
ATOM 1613 C CA . MET A 1 217 ? -13.539 -15.375 -10.078 1 95.06 217 MET A CA 1
ATOM 1614 C C . MET A 1 217 ? -14.562 -14.547 -9.32 1 95.06 217 MET A C 1
ATOM 1616 O O . MET A 1 217 ? -15.336 -13.797 -9.922 1 95.06 217 MET A O 1
ATOM 1620 N N . HIS A 1 218 ? -14.555 -14.664 -7.992 1 94.62 218 HIS A N 1
ATOM 1621 C CA . HIS A 1 218 ? -15.477 -13.945 -7.117 1 94.62 218 HIS A CA 1
ATOM 1622 C C . HIS A 1 218 ? -15.273 -12.438 -7.215 1 94.62 218 HIS A C 1
ATOM 1624 O O . HIS A 1 218 ? -16.234 -11.695 -7.426 1 94.62 218 HIS A O 1
ATOM 1630 N N . ILE A 1 219 ? -14.055 -11.992 -7.125 1 91.38 219 ILE A N 1
ATOM 1631 C CA . ILE A 1 219 ? -13.742 -10.57 -7.086 1 91.38 219 ILE A CA 1
ATOM 1632 C C . ILE A 1 219 ? -13.969 -9.953 -8.469 1 91.38 219 ILE A C 1
ATOM 1634 O O . ILE A 1 219 ? -14.633 -8.922 -8.594 1 91.38 219 ILE A O 1
ATOM 1638 N N . ARG A 1 220 ? -13.492 -10.6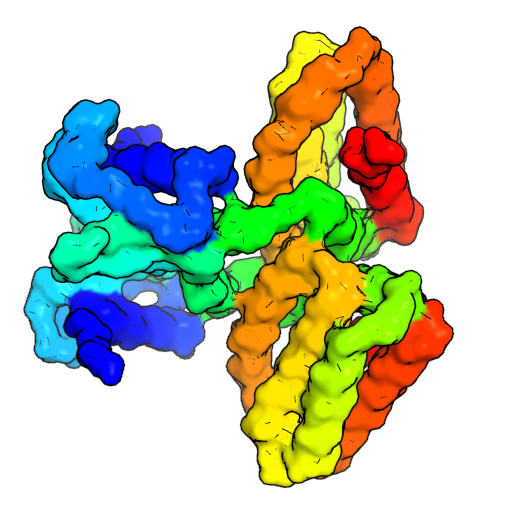02 -9.5 1 90.38 220 ARG A N 1
ATOM 1639 C CA . ARG A 1 220 ? -13.641 -10.094 -10.859 1 90.38 220 ARG A CA 1
ATOM 1640 C C . ARG A 1 220 ? -15.102 -10.125 -11.305 1 90.38 220 ARG A C 1
ATOM 1642 O O . ARG A 1 220 ? -15.547 -9.25 -12.047 1 90.38 220 ARG A O 1
ATOM 1649 N N . GLY A 1 221 ? -15.742 -11.203 -10.922 1 86.5 221 GLY A N 1
ATOM 1650 C CA . GLY A 1 221 ? -17.156 -11.32 -11.281 1 86.5 221 GLY A CA 1
ATOM 1651 C C . GLY A 1 221 ? -18 -10.195 -10.719 1 86.5 221 GLY A C 1
ATOM 1652 O O . GLY A 1 221 ? -18.953 -9.75 -11.367 1 86.5 221 GLY A O 1
ATOM 1653 N N . PHE A 1 222 ? -17.672 -9.797 -9.555 1 81.5 222 PHE A N 1
ATOM 1654 C CA . PHE A 1 222 ? -18.469 -8.758 -8.914 1 81.5 222 PHE A CA 1
ATOM 1655 C C . PHE A 1 222 ? -18.078 -7.379 -9.438 1 81.5 222 PHE A C 1
ATOM 1657 O O . PHE A 1 222 ? -18.938 -6.547 -9.719 1 81.5 222 PHE A O 1
ATOM 1664 N N . TYR A 1 223 ? -16.734 -7.094 -9.586 1 77.75 223 TYR A N 1
ATOM 1665 C CA . TYR A 1 223 ? -16.281 -5.754 -9.93 1 77.75 223 TYR A CA 1
ATOM 1666 C C . TYR A 1 223 ? -16.016 -5.633 -11.422 1 77.75 223 TYR A C 1
ATOM 1668 O O . TYR A 1 223 ? -15.93 -4.523 -11.961 1 77.75 223 TYR A O 1
ATOM 1676 N N . GLY A 1 224 ? -15.586 -6.617 -12.125 1 67.38 224 GLY A N 1
ATOM 1677 C CA . GLY A 1 224 ? -15.141 -6.609 -13.516 1 67.38 224 GLY A CA 1
ATOM 1678 C C . GLY A 1 224 ? -16.281 -6.426 -14.5 1 67.38 224 GLY A C 1
ATOM 1679 O O . GLY A 1 224 ? -16.078 -6.57 -15.711 1 67.38 224 GLY A O 1
ATOM 1680 N N . ARG A 1 225 ? -17.547 -6.297 -14.117 1 53.97 225 ARG A N 1
ATOM 1681 C CA . ARG A 1 225 ? -18.641 -6.242 -15.086 1 53.97 225 ARG A CA 1
ATOM 1682 C C . ARG A 1 225 ? -18.594 -4.953 -15.898 1 53.97 225 ARG A C 1
ATOM 1684 O O . ARG A 1 225 ? -19.219 -3.957 -15.547 1 53.97 225 ARG A O 1
ATOM 1691 N N . GLU A 1 226 ? -17.359 -4.41 -16.328 1 43.31 226 GLU A N 1
ATOM 1692 C CA . GLU A 1 226 ? -17.578 -3.51 -17.469 1 43.31 226 GLU A CA 1
ATOM 1693 C C . GLU A 1 226 ? -18.047 -4.277 -18.688 1 43.31 226 GLU A C 1
ATOM 1695 O O . GLU A 1 226 ? -17.641 -5.422 -18.906 1 43.31 226 GLU A O 1
ATOM 1700 N N . MET B 1 1 ? -15.531 11.188 22.922 1 37.78 1 MET B N 1
ATOM 1701 C CA . MET B 1 1 ? -14.25 11.406 22.234 1 37.78 1 MET B CA 1
ATOM 1702 C C . MET B 1 1 ? -14.008 12.891 22.016 1 37.78 1 MET B C 1
ATOM 1704 O O . MET B 1 1 ? -14.938 13.641 21.719 1 37.78 1 MET B O 1
ATOM 1708 N N . ALA B 1 2 ? -13.141 13.461 22.609 1 48.84 2 ALA B N 1
ATOM 1709 C CA . ALA B 1 2 ? -12.945 14.898 22.469 1 48.84 2 ALA B CA 1
ATOM 1710 C C . ALA B 1 2 ? -13.094 15.336 21.016 1 48.84 2 ALA B C 1
ATOM 1712 O O . ALA B 1 2 ? -12.734 14.594 20.094 1 48.84 2 ALA B O 1
ATOM 1713 N N . PRO B 1 3 ? -13.891 16.297 20.875 1 59.22 3 PRO B N 1
ATOM 1714 C CA . PRO B 1 3 ? -14.156 16.734 19.5 1 59.22 3 PRO B CA 1
ATOM 1715 C C . PRO B 1 3 ? -12.883 16.984 18.703 1 59.22 3 PRO B C 1
ATOM 1717 O O . PRO B 1 3 ? -11.859 17.391 19.266 1 59.22 3 PRO B O 1
ATOM 1720 N N . SER B 1 4 ? -12.742 16.469 17.547 1 72.12 4 SER B N 1
ATOM 1721 C CA . SER B 1 4 ? -11.602 16.688 16.672 1 72.12 4 SER B CA 1
ATOM 1722 C C . SER B 1 4 ? -11.289 18.172 16.531 1 72.12 4 SER B C 1
ATOM 1724 O O . SER B 1 4 ? -12.203 19 16.453 1 72.12 4 SER B O 1
ATOM 1726 N N . PRO B 1 5 ? -10.094 18.609 16.734 1 81.75 5 PRO B N 1
ATOM 1727 C CA . PRO B 1 5 ? -9.711 20 16.516 1 81.75 5 PRO B CA 1
ATOM 1728 C C . PRO B 1 5 ? -10.305 20.578 15.227 1 81.75 5 PRO B C 1
ATOM 1730 O O . PRO B 1 5 ? -10.516 19.859 14.258 1 81.75 5 PRO B O 1
ATOM 1733 N N . LEU B 1 6 ? -10.711 21.828 15.297 1 88.06 6 LEU B N 1
ATOM 1734 C CA . LEU B 1 6 ? -11.398 22.531 14.211 1 88.06 6 LEU B CA 1
ATOM 1735 C C . LEU B 1 6 ? -10.648 22.359 12.898 1 88.06 6 LEU B C 1
ATOM 1737 O O . LEU B 1 6 ? -11.266 22.156 11.844 1 88.06 6 LEU B O 1
ATOM 1741 N N . TYR B 1 7 ? -9.312 22.5 12.914 1 89.69 7 TYR B N 1
ATOM 1742 C CA . TYR B 1 7 ? -8.539 22.391 11.688 1 89.69 7 TYR B CA 1
ATOM 1743 C C . TYR B 1 7 ? -8.695 21.016 11.055 1 89.69 7 TYR B C 1
ATOM 1745 O O . TYR B 1 7 ? -8.695 20.875 9.828 1 89.69 7 TYR B O 1
ATOM 1753 N N . GLN B 1 8 ? -8.898 20 11.836 1 90.38 8 GLN B N 1
ATOM 1754 C CA . GLN B 1 8 ? -9.094 18.641 11.32 1 90.38 8 GLN B CA 1
ATOM 1755 C C . GLN B 1 8 ? -10.453 18.5 10.641 1 90.38 8 GLN B C 1
ATOM 1757 O O . GLN B 1 8 ? -10.578 17.797 9.633 1 90.38 8 GLN B O 1
ATOM 1762 N N . GLN B 1 9 ? -11.375 19.172 11.234 1 92.88 9 GLN B N 1
ATOM 1763 C CA . GLN B 1 9 ? -12.695 19.172 10.617 1 92.88 9 GLN B CA 1
ATOM 1764 C C . GLN B 1 9 ? -12.672 19.859 9.258 1 92.88 9 GLN B C 1
ATOM 1766 O O . GLN B 1 9 ? -13.258 19.375 8.289 1 92.88 9 GLN B O 1
ATOM 1771 N N . VAL B 1 10 ? -12.008 20.984 9.258 1 94.38 10 VAL B N 1
ATOM 1772 C CA . VAL B 1 10 ? -11.875 21.734 8.008 1 94.38 10 VAL B CA 1
ATOM 1773 C C . VAL B 1 10 ? -11.148 20.891 6.973 1 94.38 10 VAL B C 1
ATOM 1775 O O . VAL B 1 10 ? -11.578 20.797 5.82 1 94.38 10 VAL B O 1
ATOM 1778 N N . ALA B 1 11 ? -10.062 20.281 7.379 1 94.62 11 ALA B N 1
ATOM 1779 C CA . ALA B 1 11 ? -9.312 19.406 6.48 1 94.62 11 ALA B CA 1
ATOM 1780 C C . ALA B 1 11 ? -10.195 18.297 5.922 1 94.62 11 ALA B C 1
ATOM 1782 O O . ALA B 1 11 ? -10.125 17.969 4.73 1 94.62 11 ALA B O 1
ATOM 1783 N N . GLY B 1 12 ? -10.969 17.734 6.812 1 94.31 12 GLY B N 1
ATOM 1784 C CA . GLY B 1 12 ? -11.891 16.688 6.398 1 94.31 12 GLY B CA 1
ATOM 1785 C C . GLY B 1 12 ? -12.883 17.141 5.344 1 94.31 12 GLY B C 1
ATOM 1786 O O . GLY B 1 12 ? -13.141 16.438 4.371 1 94.31 12 GLY B O 1
ATOM 1787 N N . ARG B 1 13 ? -13.414 18.297 5.496 1 94.12 13 ARG B N 1
ATOM 1788 C CA . ARG B 1 13 ? -14.391 18.844 4.555 1 94.12 13 ARG B CA 1
ATOM 1789 C C . ARG B 1 13 ? -13.75 19.141 3.205 1 94.12 13 ARG B C 1
ATOM 1791 O O . ARG B 1 13 ? -14.344 18.891 2.156 1 94.12 13 ARG B O 1
ATOM 1798 N N . ILE B 1 14 ? -12.594 19.688 3.242 1 94.62 14 ILE B N 1
ATOM 1799 C CA . ILE B 1 14 ? -11.875 19.953 2.002 1 94.62 14 ILE B CA 1
ATOM 1800 C C . ILE B 1 14 ? -11.555 18.641 1.291 1 94.62 14 ILE B C 1
ATOM 1802 O O . ILE B 1 14 ? -11.742 18.531 0.077 1 94.62 14 ILE B O 1
ATOM 1806 N N . ARG B 1 15 ? -11.094 17.719 2.041 1 95.19 15 ARG B N 1
ATOM 1807 C CA . ARG B 1 15 ? -10.82 16.406 1.477 1 95.19 15 ARG B CA 1
ATOM 1808 C C . ARG B 1 15 ? -12.062 15.828 0.81 1 95.19 15 ARG B C 1
ATOM 1810 O O . ARG B 1 15 ? -11.992 15.312 -0.309 1 95.19 15 ARG B O 1
ATOM 1817 N N . GLU B 1 16 ? -13.141 15.898 1.513 1 92.12 16 GLU B N 1
ATOM 1818 C CA . GLU B 1 16 ? -14.398 15.375 0.976 1 92.12 16 GLU B CA 1
ATOM 1819 C C . GLU B 1 16 ? -14.742 16.031 -0.354 1 92.12 16 GLU B C 1
ATOM 1821 O O . GLU B 1 16 ? -15.211 15.367 -1.282 1 92.12 16 GLU B O 1
ATOM 1826 N N . ALA B 1 17 ? -14.539 17.312 -0.424 1 92.31 17 ALA B N 1
ATOM 1827 C CA . ALA B 1 17 ? -14.812 18.047 -1.657 1 92.31 17 ALA B CA 1
ATOM 1828 C C . ALA B 1 17 ? -13.922 17.547 -2.795 1 92.31 17 ALA B C 1
ATOM 1830 O O . ALA B 1 17 ? -14.359 17.484 -3.945 1 92.31 17 ALA B O 1
ATOM 1831 N N . ILE B 1 18 ? -12.711 17.188 -2.49 1 92.56 18 ILE B N 1
ATOM 1832 C CA . ILE B 1 18 ? -11.773 16.703 -3.494 1 92.56 18 ILE B CA 1
ATOM 1833 C C . ILE B 1 18 ? -12.148 15.273 -3.904 1 92.56 18 ILE B C 1
ATOM 1835 O O . ILE B 1 18 ? -12.227 14.969 -5.094 1 92.56 18 ILE B O 1
ATOM 1839 N N . VAL B 1 19 ? -12.461 14.484 -2.951 1 87.75 19 VAL B N 1
ATOM 1840 C CA . VAL B 1 19 ? -12.758 13.07 -3.18 1 87.75 19 VAL B CA 1
ATOM 1841 C C . VAL B 1 19 ? -14.078 12.938 -3.934 1 87.75 19 VAL B C 1
ATOM 1843 O O . VAL B 1 19 ? -14.227 12.047 -4.777 1 87.75 19 VAL B O 1
ATOM 1846 N N . ASP B 1 20 ? -14.938 13.898 -3.686 1 85.31 20 ASP B N 1
ATOM 1847 C CA . ASP B 1 20 ? -16.25 13.875 -4.336 1 85.31 20 ASP B CA 1
ATOM 1848 C C . ASP B 1 20 ? -16.172 14.492 -5.73 1 85.31 20 ASP B C 1
ATOM 1850 O O . ASP B 1 20 ? -17.188 14.523 -6.445 1 85.31 20 ASP B O 1
ATOM 1854 N N . GLY B 1 21 ? -15.094 15.008 -6.113 1 87.75 21 GLY B N 1
ATOM 1855 C CA . GLY B 1 21 ? -14.891 15.477 -7.477 1 87.75 21 GLY B CA 1
ATOM 1856 C C . GLY B 1 21 ? -15.211 16.953 -7.656 1 87.75 21 GLY B C 1
ATOM 1857 O O . GLY B 1 21 ? -15.164 17.469 -8.773 1 87.75 21 GLY B O 1
ATOM 1858 N N . ARG B 1 22 ? -15.562 17.688 -6.578 1 91.44 22 ARG B N 1
ATOM 1859 C CA . ARG B 1 22 ? -15.82 19.109 -6.695 1 91.44 22 ARG B CA 1
ATOM 1860 C C . ARG B 1 22 ? -14.562 19.875 -7.117 1 91.44 22 ARG B C 1
ATOM 1862 O O . ARG B 1 22 ? -14.648 20.906 -7.773 1 91.44 22 ARG B O 1
ATOM 1869 N N . PHE B 1 23 ? -13.383 19.375 -6.691 1 93.25 23 PHE B N 1
ATOM 1870 C CA . PHE B 1 23 ? -12.078 19.844 -7.164 1 93.25 23 PHE B CA 1
ATOM 1871 C C . PHE B 1 23 ? -11.289 18.688 -7.781 1 93.25 23 PHE B C 1
ATOM 1873 O O . PHE B 1 23 ? -11.094 17.656 -7.145 1 93.25 23 PHE B O 1
ATOM 1880 N N . GLY B 1 24 ? -10.875 18.875 -9.008 1 91.44 24 GLY B N 1
ATOM 1881 C CA . GLY B 1 24 ? -10.094 17.844 -9.688 1 91.44 24 GLY B CA 1
ATOM 1882 C C . GLY B 1 24 ? -8.594 18.016 -9.508 1 91.44 24 GLY B C 1
ATOM 1883 O O . GLY B 1 24 ? -8.141 19.062 -9.031 1 91.44 24 GLY B O 1
ATOM 1884 N N . PRO B 1 25 ? -7.883 16.984 -9.875 1 92.88 25 PRO B N 1
ATOM 1885 C CA . PRO B 1 25 ? -6.422 17.094 -9.805 1 92.88 25 PRO B CA 1
ATOM 1886 C C . PRO B 1 25 ? -5.887 18.312 -10.562 1 92.88 25 PRO B C 1
ATOM 1888 O O . PRO B 1 25 ? -6.246 18.516 -11.719 1 92.88 25 PRO B O 1
ATOM 1891 N N . GLY B 1 26 ? -5.117 19.094 -9.82 1 93.69 26 GLY B N 1
ATOM 1892 C CA . GLY B 1 26 ? -4.52 20.25 -10.453 1 93.69 26 GLY B CA 1
ATOM 1893 C C . GLY B 1 26 ? -5.352 21.516 -10.289 1 93.69 26 GLY B C 1
ATOM 1894 O O . GLY B 1 26 ? -4.863 22.625 -10.523 1 93.69 26 GLY B O 1
ATOM 1895 N N . ASP B 1 27 ? -6.562 21.406 -9.891 1 94.12 27 ASP B N 1
ATOM 1896 C CA . ASP B 1 27 ? -7.434 22.562 -9.719 1 94.12 27 ASP B CA 1
ATOM 1897 C C . ASP B 1 27 ? -6.926 23.469 -8.602 1 94.12 27 ASP B C 1
ATOM 1899 O O . ASP B 1 27 ? -6.422 23 -7.586 1 94.12 27 ASP B O 1
ATOM 1903 N N . ALA B 1 28 ? -7.172 24.75 -8.711 1 94.06 28 ALA B N 1
ATOM 1904 C CA . ALA B 1 28 ? -6.895 25.719 -7.648 1 94.06 28 ALA B CA 1
ATOM 1905 C C . ALA B 1 28 ? -7.961 25.656 -6.562 1 94.06 28 ALA B C 1
ATOM 1907 O O . ALA B 1 28 ? -9.156 25.547 -6.859 1 94.06 28 ALA B O 1
ATOM 1908 N N . LEU B 1 29 ? -7.473 25.609 -5.367 1 94.81 29 LEU B N 1
ATOM 1909 C CA . LEU B 1 29 ? -8.398 25.734 -4.25 1 94.81 29 LEU B CA 1
ATOM 1910 C C . LEU B 1 29 ? -8.688 27.203 -3.951 1 94.81 29 LEU B C 1
ATOM 1912 O O . LEU B 1 29 ? -7.852 28.078 -4.215 1 94.81 29 LEU B O 1
ATOM 1916 N N . PRO B 1 30 ? -9.922 27.453 -3.41 1 92.62 30 PRO B N 1
ATOM 1917 C CA . PRO B 1 30 ? -10.156 28.812 -2.939 1 92.62 30 PRO B CA 1
ATOM 1918 C C . PRO B 1 30 ? -9.094 29.281 -1.947 1 92.62 30 PRO B C 1
ATOM 1920 O O . PRO B 1 30 ? -8.469 28.469 -1.272 1 92.62 30 PRO B O 1
ATOM 1923 N N . GLY B 1 31 ? -8.914 30.562 -1.908 1 91.56 31 GLY B N 1
ATOM 1924 C CA . GLY B 1 31 ? -7.938 31.125 -0.992 1 91.56 31 GLY B CA 1
ATOM 1925 C C . GLY B 1 31 ? -8.297 30.906 0.467 1 91.56 31 GLY B C 1
ATOM 1926 O O . GLY B 1 31 ? -9.43 30.547 0.789 1 91.56 31 GLY B O 1
ATOM 1927 N N . GLU B 1 32 ? -7.32 31.062 1.349 1 92.5 32 GLU B N 1
ATOM 1928 C CA . GLU B 1 32 ? -7.5 30.844 2.779 1 92.5 32 GLU B CA 1
ATOM 1929 C C . GLU B 1 32 ? -8.625 31.703 3.34 1 92.5 32 GLU B C 1
ATOM 1931 O O . GLU B 1 32 ? -9.422 31.234 4.164 1 92.5 32 GLU B O 1
ATOM 1936 N N . ARG B 1 33 ? -8.711 32.969 2.881 1 92.62 33 ARG B N 1
ATOM 1937 C CA . ARG B 1 33 ? -9.758 33.875 3.352 1 92.62 33 ARG B CA 1
ATOM 1938 C C . ARG B 1 33 ? -11.133 33.375 2.953 1 92.62 33 ARG B C 1
ATOM 1940 O O . ARG B 1 33 ? -12.047 33.312 3.783 1 92.62 33 ARG B O 1
ATOM 1947 N N . GLU B 1 34 ? -11.281 33.031 1.752 1 94.06 34 GLU B N 1
ATOM 1948 C CA . GLU B 1 34 ? -12.547 32.531 1.235 1 94.06 34 GLU B CA 1
ATOM 1949 C C . GLU B 1 34 ? -12.953 31.25 1.937 1 94.06 34 GLU B C 1
ATOM 1951 O O . GLU B 1 34 ? -14.117 31.062 2.295 1 94.06 34 GLU B O 1
ATOM 1956 N N . LEU B 1 35 ? -12.055 30.312 2.133 1 93.88 35 LEU B N 1
ATOM 1957 C CA . LEU B 1 35 ? -12.336 29.062 2.83 1 93.88 35 LEU B CA 1
ATOM 1958 C C . LEU B 1 35 ? -12.742 29.328 4.277 1 93.88 35 LEU B C 1
ATOM 1960 O O . LEU B 1 35 ? -13.641 28.672 4.801 1 93.88 35 LEU B O 1
ATOM 1964 N N . ALA B 1 36 ? -12.047 30.219 4.906 1 94.62 36 ALA B N 1
ATOM 1965 C CA . ALA B 1 36 ? -12.375 30.594 6.281 1 94.62 36 ALA B CA 1
ATOM 1966 C C . ALA B 1 36 ? -13.82 31.078 6.387 1 94.62 36 ALA B C 1
ATOM 1968 O O . ALA B 1 36 ? -14.547 30.672 7.305 1 94.62 36 ALA B O 1
ATOM 1969 N N . GLU B 1 37 ? -14.211 31.906 5.461 1 95.5 37 GLU B N 1
ATOM 1970 C CA . GLU B 1 37 ? -15.578 32.406 5.422 1 95.5 37 GLU B CA 1
ATOM 1971 C C . GLU B 1 37 ? -16.578 31.281 5.16 1 95.5 37 GLU B C 1
ATOM 1973 O O . GLU B 1 37 ? -17.609 31.203 5.824 1 95.5 37 GLU B O 1
ATOM 1978 N N . THR B 1 38 ? -16.281 30.453 4.27 1 93.5 38 THR B N 1
ATOM 1979 C CA . THR B 1 38 ? -17.141 29.359 3.865 1 93.5 38 THR B CA 1
ATOM 1980 C C . THR B 1 38 ? -17.391 28.406 5.031 1 93.5 38 THR B C 1
ATOM 1982 O O . THR B 1 38 ? -18.516 27.953 5.234 1 93.5 38 THR B O 1
ATOM 1985 N N . PHE B 1 39 ? -16.344 28.141 5.809 1 93.56 39 PHE B N 1
ATOM 1986 C CA . PHE B 1 39 ? -16.453 27.109 6.84 1 93.56 39 PHE B CA 1
ATOM 1987 C C . PHE B 1 39 ? -16.719 27.75 8.203 1 93.56 39 PHE B C 1
ATOM 1989 O O . PHE B 1 39 ? -16.953 27.047 9.188 1 93.56 39 PHE B O 1
ATOM 1996 N N . GLY B 1 40 ? -16.672 29.016 8.266 1 94.75 40 GLY B N 1
ATOM 1997 C CA . GLY B 1 40 ? -16.938 29.719 9.516 1 94.75 40 GLY B CA 1
ATOM 1998 C C . GLY B 1 40 ? -15.852 29.516 10.555 1 94.75 40 GLY B C 1
ATOM 1999 O O . GLY B 1 40 ? -16.141 29.297 11.727 1 94.75 40 GLY B O 1
ATOM 2000 N N . VAL B 1 41 ? -14.641 29.5 10.109 1 95.5 41 VAL B N 1
ATOM 2001 C CA . VAL B 1 41 ? -13.508 29.297 11.008 1 95.5 41 VAL B CA 1
ATOM 2002 C C . VAL B 1 41 ? -12.453 30.375 10.758 1 95.5 41 VAL B C 1
ATOM 2004 O O . VAL B 1 41 ? -12.633 31.234 9.891 1 95.5 41 VAL B O 1
ATOM 2007 N N . SER B 1 42 ? -11.391 30.391 11.547 1 94.75 42 SER B N 1
ATOM 2008 C CA . SER B 1 42 ? -10.32 31.375 11.391 1 94.75 42 SER B CA 1
ATOM 2009 C C . SER B 1 42 ? -9.406 31 10.227 1 94.75 42 SER B C 1
ATOM 2011 O O . SER B 1 42 ? -9.359 29.844 9.812 1 94.75 42 SER B O 1
ATOM 2013 N N . ARG B 1 43 ? -8.68 31.984 9.688 1 93.44 43 ARG B N 1
ATOM 2014 C CA . ARG B 1 43 ? -7.684 31.734 8.656 1 93.44 43 ARG B CA 1
ATOM 2015 C C . ARG B 1 43 ? -6.586 30.797 9.172 1 93.44 43 ARG B C 1
ATOM 2017 O O . ARG B 1 43 ? -6.035 30 8.414 1 93.44 43 ARG B O 1
ATOM 2024 N N . ALA B 1 44 ? -6.332 30.969 10.383 1 90.94 44 ALA B N 1
ATOM 2025 C CA . ALA B 1 44 ? -5.305 30.125 10.992 1 90.94 44 ALA B CA 1
ATOM 2026 C C . ALA B 1 44 ? -5.719 28.656 10.969 1 90.94 44 ALA B C 1
ATOM 2028 O O . ALA B 1 44 ? -4.898 27.781 10.703 1 90.94 44 ALA B O 1
ATOM 2029 N N . SER B 1 45 ? -6.957 28.422 11.242 1 93.25 45 SER B N 1
ATOM 2030 C CA . SER B 1 45 ? -7.48 27.062 11.195 1 93.25 45 SER B CA 1
ATOM 2031 C C . SER B 1 45 ? -7.441 26.5 9.781 1 93.25 45 SER B C 1
ATOM 2033 O O . SER B 1 45 ? -7.102 25.328 9.578 1 93.25 45 SER B O 1
ATOM 2035 N N . VAL B 1 46 ? -7.75 27.328 8.805 1 93.25 46 VAL B N 1
ATOM 2036 C CA . VAL B 1 46 ? -7.723 26.891 7.406 1 93.25 46 VAL B CA 1
ATOM 2037 C C . VAL B 1 46 ? -6.289 26.594 6.988 1 93.25 46 VAL B C 1
ATOM 2039 O O . VAL B 1 46 ? -6.027 25.578 6.34 1 93.25 46 VAL B O 1
ATOM 2042 N N . ARG B 1 47 ? -5.395 27.469 7.371 1 89.75 47 ARG B N 1
ATOM 2043 C CA . ARG B 1 47 ? -3.984 27.266 7.043 1 89.75 47 ARG B CA 1
ATOM 2044 C C . ARG B 1 47 ? -3.467 25.953 7.609 1 89.75 47 ARG B C 1
ATOM 2046 O O . ARG B 1 47 ? -2.75 25.219 6.93 1 89.75 47 ARG B O 1
ATOM 2053 N N . GLU B 1 48 ? -3.855 25.688 8.844 1 89.31 48 GLU B N 1
ATOM 2054 C CA . GLU B 1 48 ? -3.451 24.438 9.469 1 89.31 48 GLU B CA 1
ATOM 2055 C C . GLU B 1 48 ? -4.055 23.234 8.75 1 89.31 48 GLU B C 1
ATOM 2057 O O . GLU B 1 48 ? -3.391 22.203 8.57 1 89.31 48 GLU B O 1
ATOM 2062 N N . ALA B 1 49 ? -5.258 23.344 8.344 1 93.38 49 ALA B N 1
ATOM 2063 C CA . ALA B 1 49 ? -5.945 22.281 7.613 1 93.38 49 ALA B CA 1
ATOM 2064 C C . ALA B 1 49 ? -5.258 22 6.277 1 93.38 49 ALA B C 1
ATOM 2066 O O . ALA B 1 49 ? -5.02 20.844 5.926 1 93.38 49 ALA B O 1
ATOM 2067 N N . LEU B 1 50 ? -4.902 23.062 5.621 1 92.62 50 LEU B N 1
ATOM 2068 C CA . LEU B 1 50 ? -4.262 22.938 4.316 1 92.62 50 LEU B CA 1
ATOM 2069 C C . LEU B 1 50 ? -2.861 22.344 4.457 1 92.62 50 LEU B C 1
ATOM 2071 O O . LEU B 1 50 ? -2.424 21.562 3.609 1 92.62 50 LEU B O 1
ATOM 2075 N N . ARG B 1 51 ? -2.205 22.703 5.492 1 88.88 51 ARG B N 1
ATOM 2076 C CA . ARG B 1 51 ? -0.891 22.125 5.762 1 88.88 51 ARG B CA 1
ATOM 2077 C C . ARG B 1 51 ? -0.99 20.625 6.008 1 88.88 51 ARG B C 1
ATOM 2079 O O . ARG B 1 51 ? -0.134 19.859 5.559 1 88.88 51 ARG B O 1
ATOM 2086 N N . GLN B 1 52 ? -1.982 20.266 6.738 1 91.44 52 GLN B N 1
ATOM 2087 C CA . GLN B 1 52 ? -2.203 18.844 6.988 1 91.44 52 GLN B CA 1
ATOM 2088 C C . GLN B 1 52 ? -2.447 18.094 5.684 1 91.44 52 GLN B C 1
ATOM 2090 O O . GLN B 1 52 ? -1.868 17.016 5.461 1 91.44 52 GLN B O 1
ATOM 2095 N N . LEU B 1 53 ? -3.283 18.625 4.844 1 94.5 53 LEU B N 1
ATOM 2096 C CA . LEU B 1 53 ? -3.607 17.984 3.57 1 94.5 53 LEU B CA 1
ATOM 2097 C C . LEU B 1 53 ? -2.389 17.938 2.656 1 94.5 53 LEU B C 1
ATOM 2099 O O . LEU B 1 53 ? -2.227 17 1.874 1 94.5 53 LEU B O 1
ATOM 2103 N N . GLU B 1 54 ? -1.553 18.953 2.822 1 92.12 54 GLU B N 1
ATOM 2104 C CA . GLU B 1 54 ? -0.296 18.953 2.078 1 92.12 54 GLU B CA 1
ATOM 2105 C C . GLU B 1 54 ? 0.627 17.828 2.545 1 92.12 54 GLU B C 1
ATOM 2107 O O . GLU B 1 54 ? 1.23 17.141 1.727 1 92.12 54 GLU B O 1
ATOM 2112 N N . ALA B 1 55 ? 0.722 17.656 3.834 1 89.62 55 ALA B N 1
ATOM 2113 C CA . ALA B 1 55 ? 1.534 16.594 4.402 1 89.62 55 ALA B CA 1
ATOM 2114 C C . ALA B 1 55 ? 1.027 15.219 3.959 1 89.62 55 ALA B C 1
ATOM 2116 O O . ALA B 1 55 ? 1.812 14.281 3.807 1 89.62 55 ALA B O 1
ATOM 2117 N N . GLN B 1 56 ? -0.226 15.156 3.693 1 93.19 56 GLN B N 1
ATOM 2118 C CA . GLN B 1 56 ? -0.849 13.891 3.309 1 93.19 56 GLN B CA 1
ATOM 2119 C C . GLN B 1 56 ? -0.832 13.711 1.794 1 93.19 56 GLN B C 1
ATOM 2121 O O . GLN B 1 56 ? -1.289 12.688 1.282 1 93.19 56 GLN B O 1
ATOM 2126 N N . GLY B 1 57 ? -0.382 14.766 1.071 1 93.5 57 GLY B N 1
ATOM 2127 C CA . GLY B 1 57 ? -0.158 14.641 -0.361 1 93.5 57 GLY B CA 1
ATOM 2128 C C . GLY B 1 57 ? -1.388 14.977 -1.186 1 93.5 57 GLY B C 1
ATOM 2129 O O . GLY B 1 57 ? -1.44 14.672 -2.379 1 93.5 57 GLY B O 1
ATOM 2130 N N . LEU B 1 58 ? -2.422 15.477 -0.581 1 94.75 58 LEU B N 1
ATOM 2131 C CA . LEU B 1 58 ? -3.666 15.742 -1.292 1 94.75 58 LEU B CA 1
ATOM 2132 C C . LEU B 1 58 ? -3.68 17.156 -1.843 1 94.75 58 LEU B C 1
ATOM 2134 O O . LEU B 1 58 ? -4.414 17.453 -2.789 1 94.75 58 LEU B O 1
ATOM 2138 N N . VAL B 1 59 ? -2.947 18.078 -1.201 1 94.75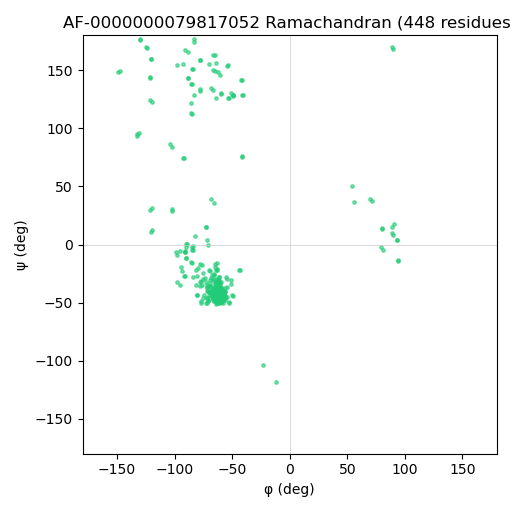 59 VAL B N 1
ATOM 2139 C CA . VAL B 1 59 ? -2.855 19.469 -1.607 1 94.75 59 VAL B CA 1
ATOM 2140 C C . VAL B 1 59 ? -1.398 19.828 -1.893 1 94.75 59 VAL B C 1
ATOM 2142 O O . VAL B 1 59 ? -0.483 19.266 -1.293 1 94.75 59 VAL B O 1
ATOM 2145 N N . ALA B 1 60 ? -1.196 20.672 -2.889 1 90.88 60 ALA B N 1
ATOM 2146 C CA . ALA B 1 60 ? 0.138 21.125 -3.264 1 90.88 60 ALA B CA 1
ATOM 2147 C C . ALA B 1 60 ? 0.215 22.656 -3.258 1 90.88 60 ALA B C 1
ATOM 2149 O O . ALA B 1 60 ? -0.812 23.328 -3.338 1 90.88 60 ALA B O 1
ATOM 2150 N N . GLY B 1 61 ? 1.469 23.188 -3.391 1 78.12 61 GLY B N 1
ATOM 2151 C CA . GLY B 1 61 ? 1.69 24.578 -3.695 1 78.12 61 GLY B CA 1
ATOM 2152 C C . GLY B 1 61 ? 1.771 25.453 -2.459 1 78.12 61 GLY B C 1
ATOM 2153 O O . GLY B 1 61 ? 1.589 26.672 -2.537 1 78.12 61 GLY B O 1
ATOM 2154 N N . GLY B 1 62 ? 1.945 24.953 -1.185 1 61.28 62 GLY B N 1
ATOM 2155 C CA . GLY B 1 62 ? 2.004 25.734 0.041 1 61.28 62 GLY B CA 1
ATOM 2156 C C . GLY B 1 62 ? 2.41 27.172 -0.189 1 61.28 62 GLY B C 1
ATOM 2157 O O . GLY B 1 62 ? 1.78 27.875 -0.977 1 61.28 62 GLY B O 1
ATOM 2158 N N . ARG B 1 63 ? 3.578 27.656 0.064 1 57 63 ARG B N 1
ATOM 2159 C CA . ARG B 1 63 ? 4.027 29.016 0.362 1 57 63 ARG B CA 1
ATOM 2160 C C . ARG B 1 63 ? 3.982 29.891 -0.885 1 57 63 ARG B C 1
ATOM 2162 O O . ARG B 1 63 ? 4.574 30.969 -0.91 1 57 63 ARG B O 1
ATOM 2169 N N . THR B 1 64 ? 3.271 29.375 -1.894 1 54.91 64 THR B N 1
ATOM 2170 C CA . THR B 1 64 ? 3.494 30.203 -3.074 1 54.91 64 THR B CA 1
ATOM 2171 C C . THR B 1 64 ? 2.355 31.203 -3.254 1 54.91 64 THR B C 1
ATOM 2173 O O . THR B 1 64 ? 1.272 31.016 -2.693 1 54.91 64 THR B O 1
ATOM 2176 N N . ALA B 1 65 ? 2.658 32.281 -3.896 1 52.03 65 ALA B N 1
ATOM 2177 C CA . ALA B 1 65 ? 1.778 33.375 -4.312 1 52.03 65 ALA B CA 1
ATOM 2178 C C . ALA B 1 65 ? 0.605 32.844 -5.133 1 52.03 65 ALA B C 1
ATOM 2180 O O . ALA B 1 65 ? -0.453 33.469 -5.191 1 52.03 65 ALA B O 1
ATOM 2181 N N . GLN B 1 66 ? 0.788 31.766 -5.832 1 60.66 66 GLN B N 1
ATOM 2182 C CA . GLN B 1 66 ? -0.188 31.297 -6.812 1 60.66 66 GLN B CA 1
ATOM 2183 C C . GLN B 1 66 ? -1.287 30.469 -6.148 1 60.66 66 GLN B C 1
ATOM 2185 O O . GLN B 1 66 ? -2.279 30.125 -6.785 1 60.66 66 GLN B O 1
ATOM 2190 N N . GLY B 1 67 ? -1.251 30.25 -4.875 1 78.06 67 GLY B N 1
ATOM 2191 C CA . GLY B 1 67 ? -2.32 29.594 -4.145 1 78.06 67 GLY B CA 1
ATOM 2192 C C . GLY B 1 67 ? -2.16 28.078 -4.086 1 78.06 67 GLY B C 1
ATOM 2193 O O . GLY B 1 67 ? -1.233 27.531 -4.684 1 78.06 67 GLY B O 1
ATOM 2194 N N . ARG B 1 68 ? -2.855 27.391 -3.32 1 91.88 68 ARG B N 1
ATOM 2195 C CA . ARG B 1 68 ? -2.832 25.938 -3.141 1 91.88 68 ARG B CA 1
ATOM 2196 C C . ARG B 1 68 ? -3.711 25.25 -4.176 1 91.88 68 ARG B C 1
ATOM 2198 O O . ARG B 1 68 ? -4.75 25.781 -4.57 1 91.88 68 ARG B O 1
ATOM 2205 N N . THR B 1 69 ? -3.246 24.156 -4.734 1 94.88 69 THR B N 1
ATOM 2206 C CA . THR B 1 69 ? -3.977 23.359 -5.703 1 94.88 69 THR B CA 1
ATOM 2207 C C . THR B 1 69 ? -4.16 21.922 -5.191 1 94.88 69 THR B C 1
ATOM 2209 O O . THR B 1 69 ? -3.486 21.516 -4.246 1 94.88 69 THR B O 1
ATOM 2212 N N . VAL B 1 70 ? -5.113 21.281 -5.746 1 96 70 VAL B N 1
ATOM 2213 C CA . VAL B 1 70 ? -5.207 19.844 -5.512 1 96 70 VAL B CA 1
ATOM 2214 C C . VAL B 1 70 ? -4.012 19.141 -6.145 1 96 70 VAL B C 1
ATOM 2216 O O . VAL B 1 70 ? -3.633 19.438 -7.281 1 96 70 VAL B O 1
ATOM 2219 N N . ALA B 1 71 ? -3.4 18.266 -5.41 1 95.25 71 ALA B N 1
ATOM 2220 C CA . ALA B 1 71 ? -2.262 17.516 -5.926 1 95.25 71 ALA B CA 1
ATOM 2221 C C . ALA B 1 71 ? -2.658 16.688 -7.148 1 95.25 71 ALA B C 1
ATOM 2223 O O . ALA B 1 71 ? -3.795 16.219 -7.246 1 95.25 71 ALA B O 1
ATOM 2224 N N . ARG B 1 72 ? -1.735 16.547 -8.078 1 93.06 72 ARG B N 1
ATOM 2225 C CA . ARG B 1 72 ? -1.99 15.711 -9.258 1 93.06 72 ARG B CA 1
ATOM 2226 C C . ARG B 1 72 ? -1.774 14.234 -8.938 1 93.06 72 ARG B C 1
ATOM 2228 O O . ARG B 1 72 ? -2.312 13.367 -9.625 1 93.06 72 ARG B O 1
ATOM 2235 N N . THR B 1 73 ? -0.895 14.047 -7.941 1 91.44 73 THR B N 1
ATOM 2236 C CA . THR B 1 73 ? -0.617 12.688 -7.484 1 91.44 73 THR B CA 1
ATOM 2237 C C . THR B 1 73 ? -0.27 12.68 -6 1 91.44 73 THR B C 1
ATOM 2239 O O . THR B 1 73 ? 0.253 13.664 -5.473 1 91.44 73 THR B O 1
ATOM 2242 N N . ASN B 1 74 ? -0.64 11.578 -5.371 1 93.31 74 ASN B N 1
ATOM 2243 C CA . ASN B 1 74 ? -0.19 11.383 -3.996 1 93.31 74 ASN B CA 1
ATOM 2244 C C . ASN B 1 74 ? 0.621 10.102 -3.848 1 93.31 74 ASN B C 1
ATOM 2246 O O . ASN B 1 74 ? 0.601 9.461 -2.791 1 93.31 74 ASN B O 1
ATOM 2250 N N . ARG B 1 75 ? 1.272 9.742 -4.883 1 89.12 75 ARG B N 1
ATOM 2251 C CA . ARG B 1 75 ? 2.023 8.492 -4.93 1 89.12 75 ARG B CA 1
ATOM 2252 C C . ARG B 1 75 ? 3.041 8.422 -3.797 1 89.12 75 ARG B C 1
ATOM 2254 O O . ARG B 1 75 ? 3.168 7.391 -3.133 1 89.12 75 ARG B O 1
ATOM 2261 N N . LYS B 1 76 ? 3.738 9.469 -3.592 1 89.31 76 LYS B N 1
ATOM 2262 C CA . LYS B 1 76 ? 4.75 9.492 -2.541 1 89.31 76 LYS B CA 1
ATOM 2263 C C . LYS B 1 76 ? 4.121 9.281 -1.166 1 89.31 76 LYS B C 1
ATOM 2265 O O . LYS B 1 76 ? 4.656 8.531 -0.343 1 89.31 76 LYS B O 1
ATOM 2270 N N . ALA B 1 77 ? 3.006 9.922 -0.952 1 92.38 77 ALA B N 1
ATOM 2271 C CA . ALA B 1 77 ? 2.309 9.789 0.324 1 92.38 77 ALA B CA 1
ATOM 2272 C C . ALA B 1 77 ? 1.799 8.359 0.521 1 92.38 77 ALA B C 1
ATOM 2274 O O . ALA B 1 77 ? 1.886 7.812 1.622 1 92.38 77 ALA B O 1
ATOM 2275 N N . LEU B 1 78 ? 1.253 7.805 -0.52 1 91.38 78 LEU B N 1
ATOM 2276 C CA . LEU B 1 78 ? 0.75 6.438 -0.442 1 91.38 78 LEU B CA 1
ATOM 2277 C C . LEU B 1 78 ? 1.881 5.457 -0.153 1 91.38 78 LEU B C 1
ATOM 2279 O O . LEU B 1 78 ? 1.763 4.609 0.735 1 91.38 78 LEU B O 1
ATOM 2283 N N . THR B 1 79 ? 2.979 5.586 -0.875 1 89.62 79 THR B N 1
ATOM 2284 C CA . THR B 1 79 ? 4.125 4.707 -0.667 1 89.62 79 THR B CA 1
ATOM 2285 C C . THR B 1 79 ? 4.656 4.84 0.756 1 89.62 79 THR B C 1
ATOM 2287 O O . THR B 1 79 ? 4.965 3.838 1.406 1 89.62 79 THR B O 1
ATOM 2290 N N . GLN B 1 80 ? 4.742 6.051 1.188 1 91.44 80 GLN B N 1
ATOM 2291 C CA . GLN B 1 80 ? 5.23 6.293 2.541 1 91.44 80 GLN B CA 1
ATOM 2292 C C . GLN B 1 80 ? 4.301 5.672 3.58 1 91.44 80 GLN B C 1
ATOM 2294 O O . GLN B 1 80 ? 4.766 5.094 4.566 1 91.44 80 GLN B O 1
ATOM 2299 N N . ALA B 1 81 ? 3.023 5.809 3.379 1 92.44 81 ALA B N 1
ATOM 2300 C CA . ALA B 1 81 ? 2.053 5.227 4.305 1 92.44 81 ALA B CA 1
ATOM 2301 C C . ALA B 1 81 ? 2.188 3.709 4.355 1 92.44 81 ALA B C 1
ATOM 2303 O O . ALA B 1 81 ? 2.094 3.107 5.43 1 92.44 81 ALA B O 1
ATOM 2304 N N . LEU B 1 82 ? 2.408 3.111 3.238 1 90.62 82 LEU B N 1
ATOM 2305 C CA . LEU B 1 82 ? 2.588 1.666 3.168 1 90.62 82 LEU B CA 1
ATOM 2306 C C . LEU B 1 82 ? 3.873 1.242 3.871 1 90.62 82 LEU B C 1
ATOM 2308 O O . LEU B 1 82 ? 3.875 0.281 4.645 1 90.62 82 LEU B O 1
ATOM 2312 N N . THR B 1 83 ? 4.957 1.982 3.615 1 89.69 83 THR B N 1
ATOM 2313 C CA . THR B 1 83 ? 6.23 1.712 4.27 1 89.69 83 THR B CA 1
ATOM 2314 C C . THR B 1 83 ? 6.098 1.836 5.785 1 89.69 83 THR B C 1
ATOM 2316 O O . THR B 1 83 ? 6.566 0.972 6.527 1 89.69 83 THR B O 1
ATOM 2319 N N . ASP B 1 84 ? 5.441 2.91 6.215 1 92.25 84 ASP B N 1
ATOM 2320 C CA . ASP B 1 84 ? 5.211 3.127 7.641 1 92.25 84 ASP B CA 1
ATOM 2321 C C . ASP B 1 84 ? 4.43 1.97 8.25 1 92.25 84 ASP B C 1
ATOM 2323 O O . ASP B 1 84 ? 4.738 1.518 9.359 1 92.25 84 ASP B O 1
ATOM 2327 N N . SER B 1 85 ? 3.422 1.525 7.539 1 90.94 85 SER B N 1
ATOM 2328 C CA . SER B 1 85 ? 2.596 0.426 8.023 1 90.94 85 SER B CA 1
ATOM 2329 C C . SER B 1 85 ? 3.424 -0.837 8.234 1 90.94 85 SER B C 1
ATOM 2331 O O . SER B 1 85 ? 3.287 -1.514 9.258 1 90.94 85 SER B O 1
ATOM 2333 N N . MET B 1 86 ? 4.25 -1.159 7.301 1 87.88 86 MET B N 1
ATOM 2334 C CA . MET B 1 86 ? 5.094 -2.348 7.398 1 87.88 86 MET B CA 1
ATOM 2335 C C . MET B 1 86 ? 6.062 -2.236 8.57 1 87.88 86 MET B C 1
ATOM 2337 O O . MET B 1 86 ? 6.305 -3.215 9.273 1 87.88 86 MET B O 1
ATOM 2341 N N . ALA B 1 87 ? 6.586 -1.087 8.766 1 86.44 87 ALA B N 1
ATOM 2342 C CA . ALA B 1 87 ? 7.496 -0.866 9.883 1 86.44 87 ALA B CA 1
ATOM 2343 C C . ALA B 1 87 ? 6.77 -0.995 11.219 1 86.44 87 ALA B C 1
ATOM 2345 O O . ALA B 1 87 ? 7.258 -1.654 12.133 1 86.44 87 ALA B O 1
ATOM 2346 N N . LEU B 1 88 ? 5.625 -0.354 11.328 1 89 88 LEU B N 1
ATOM 2347 C CA . LEU B 1 88 ? 4.859 -0.348 12.57 1 89 88 LEU B CA 1
ATOM 2348 C C . LEU B 1 88 ? 4.41 -1.759 12.945 1 89 88 LEU B C 1
ATOM 2350 O O . LEU B 1 88 ? 4.32 -2.096 14.125 1 89 88 LEU B O 1
ATOM 2354 N N . GLN B 1 89 ? 4.172 -2.523 11.922 1 86.06 89 GLN B N 1
ATOM 2355 C CA . GLN B 1 89 ? 3.717 -3.891 12.164 1 86.06 89 GLN B CA 1
ATOM 2356 C C . GLN B 1 89 ? 4.898 -4.852 12.281 1 86.06 89 GLN B C 1
ATOM 2358 O O . GLN B 1 89 ? 4.711 -6.051 12.477 1 86.06 89 GLN B O 1
ATOM 2363 N N . GLN B 1 90 ? 6.059 -4.305 12.102 1 84.06 90 GLN B N 1
ATOM 2364 C CA . GLN B 1 90 ? 7.273 -5.102 12.211 1 84.06 90 GLN B CA 1
ATOM 2365 C C . GLN B 1 90 ? 7.219 -6.328 11.305 1 84.06 90 GLN B C 1
ATOM 2367 O O . GLN B 1 90 ? 7.457 -7.453 11.75 1 84.06 90 GLN B O 1
ATOM 2372 N N . VAL B 1 91 ? 6.902 -6.133 10.086 1 87.75 91 VAL B N 1
ATOM 2373 C CA . VAL B 1 91 ? 6.715 -7.188 9.102 1 87.75 91 VAL B CA 1
ATOM 2374 C C . VAL B 1 91 ? 8.031 -7.922 8.867 1 87.75 91 VAL B C 1
ATOM 2376 O O . VAL B 1 91 ? 9.055 -7.297 8.562 1 87.75 91 VAL B O 1
ATOM 2379 N N . PRO B 1 92 ? 8 -9.234 9.016 1 88.5 92 PRO B N 1
ATOM 2380 C CA . PRO B 1 92 ? 9.227 -9.984 8.758 1 88.5 92 PRO B CA 1
ATOM 2381 C C . PRO B 1 92 ? 9.602 -10.023 7.273 1 88.5 92 PRO B C 1
ATOM 2383 O O . PRO B 1 92 ? 8.727 -9.906 6.414 1 88.5 92 PRO B O 1
ATOM 2386 N N . LEU B 1 93 ? 10.867 -10.211 7.023 1 88.31 93 LEU B N 1
ATOM 2387 C CA . LEU B 1 93 ? 11.383 -10.273 5.66 1 88.31 93 LEU B CA 1
ATOM 2388 C C . LEU B 1 93 ? 10.664 -11.359 4.859 1 88.31 93 LEU B C 1
ATOM 2390 O O . LEU B 1 93 ? 10.383 -11.172 3.674 1 88.31 93 LEU B O 1
ATOM 2394 N N . THR B 1 94 ? 10.352 -12.484 5.5 1 90.94 94 THR B N 1
ATOM 2395 C CA . THR B 1 94 ? 9.688 -13.602 4.824 1 90.94 94 THR B CA 1
ATOM 2396 C C . THR B 1 94 ? 8.32 -13.18 4.305 1 90.94 94 THR B C 1
ATOM 2398 O O . THR B 1 94 ? 7.906 -13.594 3.219 1 90.94 94 THR B O 1
ATOM 2401 N N . ASP B 1 95 ? 7.598 -12.367 5.055 1 93.44 95 ASP B N 1
ATOM 2402 C CA . ASP B 1 95 ? 6.297 -11.867 4.625 1 93.44 95 ASP B CA 1
ATOM 2403 C C . ASP B 1 95 ? 6.438 -10.945 3.416 1 93.44 95 ASP B C 1
ATOM 2405 O O . ASP B 1 95 ? 5.613 -10.984 2.498 1 93.44 95 ASP B O 1
ATOM 2409 N N . LEU B 1 96 ? 7.438 -10.133 3.469 1 91.69 96 LEU B N 1
ATOM 2410 C CA . LEU B 1 96 ? 7.684 -9.219 2.361 1 91.69 96 LEU B CA 1
ATOM 2411 C C . LEU B 1 96 ? 8 -9.984 1.082 1 91.69 96 LEU B C 1
ATOM 2413 O O . LEU B 1 96 ? 7.547 -9.609 -0.001 1 91.69 96 LEU B O 1
ATOM 2417 N N . VAL B 1 97 ? 8.789 -11.016 1.239 1 92.38 97 VAL B N 1
ATOM 2418 C CA . VAL B 1 97 ? 9.164 -11.844 0.099 1 92.38 97 VAL B CA 1
ATOM 2419 C C . VAL B 1 97 ? 7.914 -12.445 -0.54 1 92.38 97 VAL B C 1
ATOM 2421 O O . VAL B 1 97 ? 7.734 -12.367 -1.758 1 92.38 97 VAL B O 1
ATOM 2424 N N . GLU B 1 98 ? 7.051 -12.969 0.284 1 94 98 GLU B N 1
ATOM 2425 C CA . GLU B 1 98 ? 5.816 -13.562 -0.219 1 94 98 GLU B CA 1
ATOM 2426 C C . GLU B 1 98 ? 4.945 -12.523 -0.912 1 94 98 GLU B C 1
ATOM 2428 O O . GLU B 1 98 ? 4.359 -12.789 -1.963 1 94 98 GLU B O 1
ATOM 2433 N N . LEU B 1 99 ? 4.812 -11.414 -0.32 1 95.25 99 LEU B N 1
ATOM 2434 C CA . LEU B 1 99 ? 4.035 -10.328 -0.907 1 95.25 99 LEU B CA 1
ATOM 2435 C C . LEU B 1 99 ? 4.617 -9.906 -2.25 1 95.25 99 LEU B C 1
ATOM 2437 O O . LEU B 1 99 ? 3.883 -9.75 -3.229 1 95.25 99 LEU B O 1
ATOM 2441 N N . ARG B 1 100 ? 5.891 -9.672 -2.322 1 94.19 100 ARG B N 1
ATOM 2442 C CA . ARG B 1 100 ? 6.555 -9.289 -3.562 1 94.19 100 ARG B CA 1
ATOM 2443 C C . ARG B 1 100 ? 6.305 -10.32 -4.66 1 94.19 100 ARG B C 1
ATOM 2445 O O . ARG B 1 100 ? 6.008 -9.953 -5.801 1 94.19 100 ARG B O 1
ATOM 2452 N N . CYS B 1 101 ? 6.461 -11.602 -4.27 1 95.5 101 CYS B N 1
ATOM 2453 C CA . CYS B 1 101 ? 6.238 -12.664 -5.25 1 95.5 101 CYS B CA 1
ATOM 2454 C C . CYS B 1 101 ? 4.824 -12.594 -5.816 1 95.5 101 CYS B C 1
ATOM 2456 O O . CYS B 1 101 ? 4.629 -12.727 -7.023 1 95.5 101 CYS B O 1
ATOM 2458 N N . ALA B 1 102 ? 3.916 -12.352 -4.953 1 96.31 102 ALA B N 1
ATOM 2459 C CA . ALA B 1 102 ? 2.521 -12.281 -5.379 1 96.31 102 ALA B CA 1
ATOM 2460 C C . ALA B 1 102 ? 2.293 -11.086 -6.305 1 96.31 102 ALA B C 1
ATOM 2462 O O . ALA B 1 102 ? 1.729 -11.242 -7.395 1 96.31 102 ALA B O 1
ATOM 2463 N N . VAL B 1 103 ? 2.729 -9.969 -5.945 1 96.94 103 VAL B N 1
ATOM 2464 C CA . VAL B 1 103 ? 2.459 -8.719 -6.648 1 96.94 103 VAL B CA 1
ATOM 2465 C C . VAL B 1 103 ? 3.254 -8.672 -7.949 1 96.94 103 VAL B C 1
ATOM 2467 O O . VAL B 1 103 ? 2.697 -8.398 -9.016 1 96.94 103 VAL B O 1
ATOM 2470 N N . GLU B 1 104 ? 4.52 -8.93 -7.891 1 96.44 104 GLU B N 1
ATOM 2471 C CA . GLU B 1 104 ? 5.348 -8.898 -9.094 1 96.44 104 GLU B CA 1
ATOM 2472 C C . GLU B 1 104 ? 4.945 -9.992 -10.07 1 96.44 104 GLU B C 1
ATOM 2474 O O . GLU B 1 104 ? 4.949 -9.773 -11.289 1 96.44 104 GLU B O 1
ATOM 2479 N N . GLY B 1 105 ? 4.684 -11.219 -9.492 1 96.75 105 GLY B N 1
ATOM 2480 C CA . GLY B 1 105 ? 4.215 -12.266 -10.375 1 96.75 105 GLY B CA 1
ATOM 2481 C C . GLY B 1 105 ? 3.012 -11.859 -11.211 1 96.75 105 GLY B C 1
ATOM 2482 O O . GLY B 1 105 ? 3.008 -12.023 -12.43 1 96.75 105 GLY B O 1
ATOM 2483 N N . GLN B 1 106 ? 2.027 -11.32 -10.539 1 96.19 106 GLN B N 1
ATOM 2484 C CA . GLN B 1 106 ? 0.825 -10.875 -11.242 1 96.19 106 GLN B CA 1
ATOM 2485 C C . GLN B 1 106 ? 1.135 -9.727 -12.195 1 96.19 106 GLN B C 1
ATOM 2487 O O . GLN B 1 106 ? 0.619 -9.68 -13.312 1 96.19 106 GLN B O 1
ATOM 2492 N N . ALA B 1 107 ? 1.906 -8.781 -11.781 1 96.06 107 ALA B N 1
ATOM 2493 C CA . ALA B 1 107 ? 2.291 -7.648 -12.625 1 96.06 107 ALA B CA 1
ATOM 2494 C C . ALA B 1 107 ? 2.971 -8.125 -13.898 1 96.06 107 ALA B C 1
ATOM 2496 O O . ALA B 1 107 ? 2.709 -7.598 -14.984 1 96.06 107 ALA B O 1
ATOM 2497 N N . LEU B 1 108 ? 3.848 -9.109 -13.789 1 96.06 108 LEU B N 1
ATOM 2498 C CA . LEU B 1 108 ? 4.59 -9.594 -14.945 1 96.06 108 LEU B CA 1
ATOM 2499 C C . LEU B 1 108 ? 3.676 -10.344 -15.906 1 96.06 108 LEU B C 1
ATOM 2501 O O . LEU B 1 108 ? 3.873 -10.305 -17.125 1 96.06 108 LEU B O 1
ATOM 2505 N N . ARG B 1 109 ? 2.68 -11.078 -15.383 1 95.19 109 ARG B N 1
ATOM 2506 C CA . ARG B 1 109 ? 1.673 -11.695 -16.234 1 95.19 109 ARG B CA 1
ATOM 2507 C C . ARG B 1 109 ? 0.947 -10.641 -17.078 1 95.19 109 ARG B C 1
ATOM 2509 O O . ARG B 1 109 ? 0.735 -10.828 -18.266 1 95.19 109 ARG B O 1
ATOM 2516 N N . LEU B 1 110 ? 0.582 -9.539 -16.406 1 93.81 110 LEU B N 1
ATOM 2517 C CA . LEU B 1 110 ? -0.098 -8.453 -17.094 1 93.81 110 LEU B CA 1
ATOM 2518 C C . LEU B 1 110 ? 0.828 -7.797 -18.109 1 93.81 110 LEU B C 1
ATOM 2520 O O . LEU B 1 110 ? 0.426 -7.543 -19.25 1 93.81 110 LEU B O 1
ATOM 2524 N N . ALA B 1 111 ? 2.037 -7.508 -17.688 1 93.5 111 ALA B N 1
ATOM 2525 C CA . ALA B 1 111 ? 3.004 -6.855 -18.578 1 93.5 111 ALA B CA 1
ATOM 2526 C C . ALA B 1 111 ? 3.268 -7.695 -19.812 1 93.5 111 ALA B C 1
ATOM 2528 O O . ALA B 1 111 ? 3.408 -7.16 -20.922 1 93.5 111 ALA B O 1
ATOM 2529 N N . ALA B 1 112 ? 3.359 -9.016 -19.656 1 94.06 112 ALA B N 1
ATOM 2530 C CA . ALA B 1 112 ? 3.65 -9.938 -20.75 1 94.06 112 ALA B CA 1
ATOM 2531 C C . ALA B 1 112 ? 2.516 -9.945 -21.781 1 94.06 112 ALA B C 1
ATOM 2533 O O . ALA B 1 112 ? 2.715 -10.328 -22.938 1 94.06 112 ALA B O 1
ATOM 2534 N N . ALA B 1 113 ? 1.332 -9.625 -21.328 1 91.31 113 ALA B N 1
ATOM 2535 C CA . ALA B 1 113 ? 0.157 -9.633 -22.188 1 91.31 113 ALA B CA 1
ATOM 2536 C C . ALA B 1 113 ? 0.024 -8.32 -22.953 1 91.31 113 ALA B C 1
ATOM 2538 O O . ALA B 1 113 ? -0.79 -8.203 -23.875 1 91.31 113 ALA B O 1
ATOM 2539 N N . MET B 1 114 ? 0.706 -7.367 -22.516 1 83.75 114 MET B N 1
ATOM 2540 C CA . MET B 1 114 ? 0.622 -6.051 -23.141 1 83.75 114 MET B CA 1
ATOM 2541 C C . MET B 1 114 ? 1.627 -5.922 -24.281 1 83.75 114 MET B C 1
ATOM 2543 O O . MET B 1 114 ? 2.674 -6.57 -24.266 1 83.75 114 MET B O 1
ATOM 2547 N N . PRO B 1 115 ? 1.242 -5.25 -25.297 1 69.75 115 PRO B N 1
ATOM 2548 C CA . PRO B 1 115 ? 2.227 -5.031 -26.359 1 69.75 115 PRO B CA 1
ATOM 2549 C C . PRO B 1 115 ? 3.469 -4.289 -25.875 1 69.75 115 PRO B C 1
ATOM 2551 O O . PRO B 1 115 ? 3.377 -3.457 -24.969 1 69.75 115 PRO B O 1
ATOM 2554 N N . VAL B 1 116 ? 4.691 -4.801 -26.188 1 61.75 116 VAL B N 1
ATOM 2555 C CA . VAL B 1 116 ? 6.031 -4.41 -25.766 1 61.75 116 VAL B CA 1
ATOM 2556 C C . VAL B 1 116 ? 6.145 -2.887 -25.75 1 61.75 116 VAL B C 1
ATOM 2558 O O . VAL B 1 116 ? 6.113 -2.244 -26.797 1 61.75 116 VAL B O 1
ATOM 2561 N N . LEU B 1 117 ? 5.594 -2.248 -24.781 1 61.41 117 LEU B N 1
ATOM 2562 C CA . LEU B 1 117 ? 5.609 -0.793 -24.672 1 61.41 117 LEU B CA 1
ATOM 2563 C C . LEU B 1 117 ? 6.918 -0.312 -24.047 1 61.41 117 LEU B C 1
ATOM 2565 O O . LEU B 1 117 ? 7.738 -1.123 -23.609 1 61.41 117 LEU B O 1
ATOM 2569 N N . THR B 1 118 ? 7.258 0.946 -23.922 1 64.44 118 THR B N 1
ATOM 2570 C CA . THR B 1 118 ? 8.305 1.824 -23.422 1 64.44 118 THR B CA 1
ATOM 2571 C C . THR B 1 118 ? 8.789 1.351 -22.047 1 64.44 118 THR B C 1
ATOM 2573 O O . THR B 1 118 ? 9.977 1.441 -21.734 1 64.44 118 THR B O 1
ATOM 2576 N N . ALA B 1 119 ? 8.039 0.602 -21.297 1 66.5 119 ALA B N 1
ATOM 2577 C CA . ALA B 1 119 ? 8.453 0.256 -19.953 1 66.5 119 ALA B CA 1
ATOM 2578 C C . ALA B 1 119 ? 9.477 -0.875 -19.953 1 66.5 119 ALA B C 1
ATOM 2580 O O . ALA B 1 119 ? 10.398 -0.896 -19.141 1 66.5 119 ALA B O 1
ATOM 2581 N N . LEU B 1 120 ? 9.562 -1.642 -21 1 86.06 120 LEU B N 1
ATOM 2582 C CA . LEU B 1 120 ? 10.547 -2.711 -21.047 1 86.06 120 LEU B CA 1
ATOM 2583 C C . LEU B 1 120 ? 11.938 -2.154 -21.359 1 86.06 120 LEU B C 1
ATOM 2585 O O . LEU B 1 120 ? 12.945 -2.742 -20.969 1 86.06 120 LEU B O 1
ATOM 2589 N N . GLU B 1 121 ? 11.891 -0.915 -21.859 1 89.44 121 GLU B N 1
ATOM 2590 C CA . GLU B 1 121 ? 13.156 -0.228 -22.125 1 89.44 121 GLU B CA 1
ATOM 2591 C C . GLU B 1 121 ? 13.836 0.179 -20.812 1 89.44 121 GLU B C 1
ATOM 2593 O O . GLU B 1 121 ? 15.062 0.086 -20.703 1 89.44 121 GLU B O 1
ATOM 2598 N N . GLU B 1 122 ? 13.047 0.621 -19.906 1 92 122 GLU B N 1
ATOM 2599 C CA . GLU B 1 122 ? 13.602 0.994 -18.609 1 92 122 GLU B CA 1
ATOM 2600 C C . GLU B 1 122 ? 14.172 -0.219 -17.875 1 92 122 GLU B C 1
ATOM 2602 O O . GLU B 1 122 ? 15.203 -0.117 -17.203 1 92 122 GLU B O 1
ATOM 2607 N N . ALA B 1 123 ? 13.5 -1.332 -18.031 1 94.44 123 ALA B N 1
ATOM 2608 C CA . ALA B 1 123 ? 14.008 -2.562 -17.438 1 94.44 123 ALA B CA 1
ATOM 2609 C C . ALA B 1 123 ? 15.336 -2.979 -18.078 1 94.44 123 ALA B C 1
ATOM 2611 O O . ALA B 1 123 ? 16.266 -3.387 -17.375 1 94.44 123 ALA B O 1
ATOM 2612 N N . ASP B 1 124 ? 15.391 -2.803 -19.375 1 94.5 124 ASP B N 1
ATOM 2613 C CA . ASP B 1 124 ? 16.609 -3.105 -20.109 1 94.5 124 ASP B CA 1
ATOM 2614 C C . ASP B 1 124 ? 17.766 -2.207 -19.656 1 94.5 124 ASP B C 1
ATOM 2616 O O . ASP B 1 124 ? 18.891 -2.672 -19.5 1 94.5 124 ASP B O 1
ATOM 2620 N N . ALA B 1 125 ? 17.453 -0.949 -19.516 1 95.75 125 ALA B N 1
ATOM 2621 C CA . ALA B 1 125 ? 18.469 0.005 -19.062 1 95.75 125 ALA B CA 1
ATOM 2622 C C . ALA B 1 125 ? 18.969 -0.341 -17.672 1 95.75 125 ALA B C 1
ATOM 2624 O O . ALA B 1 125 ? 20.156 -0.241 -17.391 1 95.75 125 ALA B O 1
ATOM 2625 N N . ALA B 1 126 ? 18.062 -0.718 -16.781 1 95.88 126 ALA B N 1
ATOM 2626 C CA . ALA B 1 126 ? 18.438 -1.13 -15.43 1 95.88 126 ALA B CA 1
ATOM 2627 C C . ALA B 1 126 ? 19.312 -2.375 -15.461 1 95.88 126 ALA B C 1
ATOM 2629 O O . ALA B 1 126 ? 20.297 -2.467 -14.719 1 95.88 126 ALA B O 1
ATOM 2630 N N . LEU B 1 127 ? 18.969 -3.334 -16.328 1 95.88 127 LEU B N 1
ATOM 2631 C CA . LEU B 1 127 ? 19.75 -4.555 -16.484 1 95.88 127 LEU B CA 1
ATOM 2632 C C . LEU B 1 127 ? 21.156 -4.242 -16.969 1 95.88 127 LEU B C 1
ATOM 2634 O O . LEU B 1 127 ? 22.141 -4.836 -16.5 1 95.88 127 LEU B O 1
ATOM 2638 N N . ALA B 1 128 ? 21.312 -3.309 -17.922 1 96.31 128 ALA B N 1
ATOM 2639 C CA . ALA B 1 128 ? 22.609 -2.867 -18.406 1 96.31 128 ALA B CA 1
ATOM 2640 C C . ALA B 1 128 ? 23.453 -2.27 -17.266 1 96.31 128 ALA B C 1
ATOM 2642 O O . ALA B 1 128 ? 24.656 -2.527 -17.172 1 96.31 128 ALA B O 1
ATOM 2643 N N . THR B 1 129 ? 22.797 -1.504 -16.438 1 96.44 129 THR B N 1
ATOM 2644 C CA . THR B 1 129 ? 23.469 -0.916 -15.281 1 96.44 129 THR B CA 1
ATOM 2645 C C . THR B 1 129 ? 23.922 -2 -14.305 1 96.44 129 THR B C 1
ATOM 2647 O O . THR B 1 129 ? 25.016 -1.918 -13.742 1 96.44 129 THR B O 1
ATOM 2650 N N . MET B 1 130 ? 23.109 -3.02 -14.117 1 95.19 130 MET B N 1
ATOM 2651 C CA . MET B 1 130 ? 23.484 -4.133 -13.242 1 95.19 130 MET B CA 1
ATOM 2652 C C . MET B 1 130 ? 24.734 -4.844 -13.773 1 95.19 130 MET B C 1
ATOM 2654 O O . MET B 1 130 ? 25.656 -5.141 -13.008 1 95.19 130 MET B O 1
ATOM 2658 N N . ARG B 1 131 ? 24.812 -5.02 -15.062 1 94.31 131 ARG B N 1
ATOM 2659 C CA . ARG B 1 131 ? 25.938 -5.688 -15.695 1 94.31 131 ARG B CA 1
ATOM 2660 C C . ARG B 1 131 ? 27.234 -4.91 -15.469 1 94.31 131 ARG B C 1
ATOM 2662 O O . ARG B 1 131 ? 28.297 -5.5 -15.312 1 94.31 131 ARG B O 1
ATOM 2669 N N . ARG B 1 132 ? 27.078 -3.607 -15.367 1 93.81 132 ARG B N 1
ATOM 2670 C CA . ARG B 1 132 ? 28.25 -2.75 -15.227 1 93.81 132 ARG B CA 1
ATOM 2671 C C . ARG B 1 132 ? 28.609 -2.551 -13.758 1 93.81 132 ARG B C 1
ATOM 2673 O O . ARG B 1 132 ? 29.703 -2.064 -13.438 1 93.81 132 ARG B O 1
ATOM 2680 N N . SER B 1 133 ? 27.703 -2.949 -12.844 1 91.19 133 SER B N 1
ATOM 2681 C CA . SER B 1 133 ? 27.875 -2.676 -11.422 1 91.19 133 SER B CA 1
ATOM 2682 C C . SER B 1 133 ? 28.359 -3.912 -10.68 1 91.19 133 SER B C 1
ATOM 2684 O O . SER B 1 133 ? 28.047 -4.102 -9.5 1 91.19 133 SER B O 1
ATOM 2686 N N . HIS B 1 134 ? 29.125 -4.785 -11.32 1 81.56 134 HIS B N 1
ATOM 2687 C CA . HIS B 1 134 ? 29.531 -6.066 -10.758 1 81.56 134 HIS B CA 1
ATOM 2688 C C . HIS B 1 134 ? 30.422 -5.871 -9.531 1 81.56 134 HIS B C 1
ATOM 2690 O O . HIS B 1 134 ? 30.531 -6.762 -8.688 1 81.56 134 HIS B O 1
ATOM 2696 N N . ASP B 1 135 ? 31 -4.684 -9.297 1 81.62 135 ASP B N 1
ATOM 2697 C CA . ASP B 1 135 ? 31.891 -4.449 -8.172 1 81.62 135 ASP B CA 1
ATOM 2698 C C . ASP B 1 135 ? 31.359 -3.357 -7.254 1 81.62 135 ASP B C 1
ATOM 2700 O O . ASP B 1 135 ? 32.094 -2.814 -6.426 1 81.62 135 ASP B O 1
ATOM 2704 N N . ASP B 1 136 ? 30.188 -3.027 -7.449 1 87.88 136 ASP B N 1
ATOM 2705 C CA . ASP B 1 136 ? 29.5 -2.002 -6.664 1 87.88 136 ASP B CA 1
ATOM 2706 C C . ASP B 1 136 ? 28.125 -2.479 -6.219 1 87.88 136 ASP B C 1
ATOM 2708 O O . ASP B 1 136 ? 27.125 -2.287 -6.934 1 87.88 136 ASP B O 1
ATOM 2712 N N . ALA B 1 137 ? 28.125 -2.988 -5.016 1 84.44 137 ALA B N 1
ATOM 2713 C CA . ALA B 1 137 ? 26.922 -3.627 -4.508 1 84.44 137 ALA B CA 1
ATOM 2714 C C . ALA B 1 137 ? 25.781 -2.621 -4.383 1 84.44 137 ALA B C 1
ATOM 2716 O O . ALA B 1 137 ? 24.609 -2.959 -4.609 1 84.44 137 ALA B O 1
ATOM 2717 N N . ILE B 1 138 ? 26.078 -1.424 -4.082 1 84.31 138 ILE B N 1
ATOM 2718 C CA . ILE B 1 138 ? 25.078 -0.387 -3.887 1 84.31 138 ILE B CA 1
ATOM 2719 C C . ILE B 1 138 ? 24.453 -0.004 -5.234 1 84.31 138 ILE B C 1
ATOM 2721 O O . ILE B 1 138 ? 23.234 0.056 -5.371 1 84.31 138 ILE B O 1
ATOM 2725 N N . ALA B 1 139 ? 25.359 0.229 -6.16 1 89.94 139 ALA B N 1
ATOM 2726 C CA . ALA B 1 139 ? 24.875 0.547 -7.5 1 89.94 139 ALA B CA 1
ATOM 2727 C C . ALA B 1 139 ? 24.047 -0.598 -8.07 1 89.94 139 ALA B C 1
ATOM 2729 O O . ALA B 1 139 ? 23.047 -0.367 -8.75 1 89.94 139 ALA B O 1
ATOM 2730 N N . TYR B 1 140 ? 24.469 -1.844 -7.871 1 91.5 140 TYR B N 1
ATOM 2731 C CA . TYR B 1 140 ? 23.734 -3.014 -8.328 1 91.5 140 TYR B CA 1
ATOM 2732 C C . TYR B 1 140 ? 22.328 -3.055 -7.719 1 91.5 140 TYR B C 1
ATOM 2734 O O . TYR B 1 140 ? 21.344 -3.295 -8.422 1 91.5 140 TYR B O 1
ATOM 2742 N N . ASP B 1 141 ? 22.25 -2.799 -6.461 1 87.81 141 ASP B N 1
ATOM 2743 C CA . ASP B 1 141 ? 20.969 -2.842 -5.75 1 87.81 141 ASP B CA 1
ATOM 2744 C C . ASP B 1 141 ? 20 -1.809 -6.309 1 87.81 141 ASP B C 1
ATOM 2746 O O . ASP B 1 141 ? 18.812 -2.102 -6.492 1 87.81 141 ASP B O 1
ATOM 2750 N N . LEU B 1 142 ? 20.516 -0.604 -6.508 1 88.94 142 LEU B N 1
ATOM 2751 C CA . LEU B 1 142 ? 19.672 0.457 -7.059 1 88.94 142 LEU B CA 1
ATOM 2752 C C . LEU B 1 142 ? 19.125 0.067 -8.43 1 88.94 142 LEU B C 1
ATOM 2754 O O . LEU B 1 142 ? 17.953 0.296 -8.727 1 88.94 142 LEU B O 1
ATOM 2758 N N . ALA B 1 143 ? 20.016 -0.489 -9.219 1 93.56 143 ALA B N 1
ATOM 2759 C CA . ALA B 1 143 ? 19.594 -0.938 -10.547 1 93.56 143 ALA B CA 1
ATOM 2760 C C . ALA B 1 143 ? 18.594 -2.09 -10.445 1 93.56 143 ALA B C 1
ATOM 2762 O O . ALA B 1 143 ? 17.672 -2.188 -11.25 1 93.56 143 ALA B O 1
ATOM 2763 N N . ASP B 1 144 ? 18.812 -2.982 -9.531 1 92.62 144 ASP B N 1
ATOM 2764 C CA . ASP B 1 144 ? 17.906 -4.098 -9.273 1 92.62 144 ASP B CA 1
ATOM 2765 C C . ASP B 1 144 ? 16.516 -3.596 -8.906 1 92.62 144 ASP B C 1
ATOM 2767 O O . ASP B 1 144 ? 15.508 -4.094 -9.422 1 92.62 144 ASP B O 1
ATOM 2771 N N . VAL B 1 145 ? 16.438 -2.648 -8.039 1 90.31 145 VAL B N 1
ATOM 2772 C CA . VAL B 1 145 ? 15.164 -2.041 -7.641 1 90.31 145 VAL B CA 1
ATOM 2773 C C . VAL B 1 145 ? 14.484 -1.417 -8.852 1 90.31 145 VAL B C 1
ATOM 2775 O O . VAL B 1 145 ? 13.289 -1.613 -9.07 1 90.31 145 VAL B O 1
ATOM 2778 N N . ALA B 1 146 ? 15.266 -0.702 -9.609 1 91.88 146 ALA B N 1
ATOM 2779 C CA . ALA B 1 146 ? 14.727 -0.047 -10.797 1 91.88 146 ALA B CA 1
ATOM 2780 C C . ALA B 1 146 ? 14.188 -1.072 -11.789 1 91.88 146 ALA B C 1
ATOM 2782 O O . ALA B 1 146 ? 13.164 -0.835 -12.445 1 91.88 146 ALA B O 1
ATOM 2783 N N . PHE B 1 147 ? 14.891 -2.195 -11.898 1 94.75 147 PHE B N 1
ATOM 2784 C CA . PHE B 1 147 ? 14.492 -3.27 -12.797 1 94.75 147 PHE B CA 1
ATOM 2785 C C . PHE B 1 147 ? 13.117 -3.803 -12.43 1 94.75 147 PHE B C 1
ATOM 2787 O O . PHE B 1 147 ? 12.211 -3.84 -13.273 1 94.75 147 PHE B O 1
ATOM 2794 N N . HIS B 1 148 ? 12.898 -4.121 -11.203 1 93.62 148 HIS B N 1
ATOM 2795 C CA . HIS B 1 148 ? 11.625 -4.676 -10.75 1 93.62 148 HIS B CA 1
ATOM 2796 C C . HIS B 1 148 ? 10.516 -3.635 -10.836 1 93.62 148 HIS B C 1
ATOM 2798 O O . HIS B 1 148 ? 9.391 -3.951 -11.242 1 93.62 148 HIS B O 1
ATOM 2804 N N . ALA B 1 149 ? 10.883 -2.463 -10.484 1 90.94 149 ALA B N 1
ATOM 2805 C CA . ALA B 1 149 ? 9.898 -1.386 -10.547 1 90.94 149 ALA B CA 1
ATOM 2806 C C . ALA B 1 149 ? 9.445 -1.148 -11.984 1 90.94 149 ALA B C 1
ATOM 2808 O O . ALA B 1 149 ? 8.258 -0.933 -12.234 1 90.94 149 ALA B O 1
ATOM 2809 N N . ALA B 1 150 ? 10.383 -1.134 -12.898 1 92.12 150 ALA B N 1
ATOM 2810 C CA . ALA B 1 150 ? 10.062 -0.916 -14.312 1 92.12 150 ALA B CA 1
ATOM 2811 C C . ALA B 1 150 ? 9.125 -1.997 -14.828 1 92.12 150 ALA B C 1
ATOM 2813 O O . ALA B 1 150 ? 8.188 -1.706 -15.586 1 92.12 150 ALA B O 1
ATOM 2814 N N . LEU B 1 151 ? 9.375 -3.227 -14.453 1 93.12 151 LEU B N 1
ATOM 2815 C CA . LEU B 1 151 ? 8.531 -4.328 -14.914 1 93.12 151 LEU B CA 1
ATOM 2816 C C . LEU B 1 151 ? 7.125 -4.211 -14.344 1 93.12 151 LEU B C 1
ATOM 2818 O O . LEU B 1 151 ? 6.145 -4.457 -15.047 1 93.12 151 LEU B O 1
ATOM 2822 N N . VAL B 1 152 ? 7.016 -3.855 -13.109 1 93.62 152 VAL B N 1
ATOM 2823 C CA . VAL B 1 152 ? 5.703 -3.674 -12.5 1 93.62 152 VAL B CA 1
ATOM 2824 C C . VAL B 1 152 ? 4.992 -2.484 -13.141 1 93.62 152 VAL B C 1
ATOM 2826 O O . VAL B 1 152 ? 3.791 -2.545 -13.414 1 93.62 152 VAL B O 1
ATOM 2829 N N . ARG B 1 153 ? 5.742 -1.452 -13.398 1 90.88 153 ARG B N 1
ATOM 2830 C CA . ARG B 1 153 ? 5.164 -0.304 -14.094 1 90.88 153 ARG B CA 1
ATOM 2831 C C . ARG B 1 153 ? 4.652 -0.7 -15.477 1 90.88 153 ARG B C 1
ATOM 2833 O O . ARG B 1 153 ? 3.635 -0.182 -15.938 1 90.88 153 ARG B O 1
ATOM 2840 N N . ALA B 1 154 ? 5.336 -1.587 -16.141 1 92.06 154 ALA B N 1
ATOM 2841 C CA . ALA B 1 154 ? 4.965 -2.039 -17.484 1 92.06 154 ALA B CA 1
ATOM 2842 C C . ALA B 1 154 ? 3.605 -2.734 -17.469 1 92.06 154 ALA B C 1
ATOM 2844 O O . ALA B 1 154 ? 2.943 -2.844 -18.5 1 92.06 154 ALA B O 1
ATOM 2845 N N . SER B 1 155 ? 3.213 -3.213 -16.312 1 92.69 155 SER B N 1
ATOM 2846 C CA . SER B 1 155 ? 1.903 -3.842 -16.188 1 92.69 155 SER B CA 1
ATOM 2847 C C . SER B 1 155 ? 0.782 -2.814 -16.297 1 92.69 155 SER B C 1
ATOM 2849 O O . SER B 1 155 ? -0.377 -3.176 -16.516 1 92.69 155 SER B O 1
ATOM 2851 N N . GLY B 1 156 ? 1.171 -1.584 -16.016 1 90.81 156 GLY B N 1
ATOM 2852 C CA . GLY B 1 156 ? 0.18 -0.52 -16.031 1 90.81 156 GLY B CA 1
ATOM 2853 C C . GLY B 1 156 ? -0.643 -0.463 -14.75 1 90.81 156 GLY B C 1
ATOM 2854 O O . GLY B 1 156 ? -1.502 0.408 -14.602 1 90.81 156 GLY B O 1
ATOM 2855 N N . ASN B 1 157 ? -0.478 -1.31 -13.898 1 93.5 157 ASN B N 1
ATOM 2856 C CA . ASN B 1 157 ? -1.245 -1.342 -12.656 1 93.5 157 ASN B CA 1
ATOM 2857 C C . ASN B 1 157 ? -0.636 -0.428 -11.594 1 93.5 157 ASN B C 1
ATOM 2859 O O . ASN B 1 157 ? 0.392 -0.758 -11 1 93.5 157 ASN B O 1
ATOM 2863 N N . GLN B 1 158 ? -1.286 0.601 -11.25 1 91.56 158 GLN B N 1
ATOM 2864 C CA . GLN B 1 158 ? -0.73 1.634 -10.383 1 91.56 158 GLN B CA 1
ATOM 2865 C C . GLN B 1 158 ? -0.741 1.189 -8.922 1 91.56 158 GLN B C 1
ATOM 2867 O O . GLN B 1 158 ? 0.135 1.574 -8.148 1 91.56 158 GLN B O 1
ATOM 2872 N N . ALA B 1 159 ? -1.748 0.378 -8.562 1 92.25 159 ALA B N 1
ATOM 2873 C CA . ALA B 1 159 ? -1.8 -0.133 -7.195 1 92.25 159 ALA B CA 1
ATOM 2874 C C . ALA B 1 159 ? -0.617 -1.054 -6.91 1 92.25 159 ALA B C 1
ATOM 2876 O O . ALA B 1 159 ? 0.035 -0.931 -5.871 1 92.25 159 ALA B O 1
ATOM 2877 N N . MET B 1 160 ? -0.317 -1.901 -7.816 1 94.69 160 MET B N 1
ATOM 2878 C CA . MET B 1 160 ? 0.8 -2.828 -7.656 1 94.69 160 MET B CA 1
ATOM 2879 C C . MET B 1 160 ? 2.127 -2.078 -7.617 1 94.69 160 MET B C 1
ATOM 2881 O O . MET B 1 160 ? 3.039 -2.459 -6.883 1 94.69 160 MET B O 1
ATOM 2885 N N . HIS B 1 161 ? 2.205 -1.059 -8.43 1 91.94 161 HIS B N 1
ATOM 2886 C CA . HIS B 1 161 ? 3.414 -0.242 -8.422 1 91.94 161 HIS B CA 1
ATOM 2887 C C . HIS B 1 161 ? 3.65 0.374 -7.043 1 91.94 161 HIS B C 1
ATOM 2889 O O . HIS B 1 161 ? 4.781 0.389 -6.551 1 91.94 161 HIS B O 1
ATOM 2895 N N . ALA B 1 162 ? 2.598 0.828 -6.426 1 90 162 ALA B N 1
ATOM 2896 C CA . ALA B 1 162 ? 2.715 1.438 -5.102 1 90 162 ALA B CA 1
ATOM 2897 C C . ALA B 1 162 ? 3.16 0.415 -4.062 1 90 162 ALA B C 1
ATOM 2899 O O . ALA B 1 162 ? 4.039 0.693 -3.244 1 90 162 ALA B O 1
ATOM 2900 N N . VAL B 1 163 ? 2.582 -0.728 -4.078 1 92.75 163 VAL B N 1
ATOM 2901 C CA . VAL B 1 163 ? 2.912 -1.786 -3.131 1 92.75 163 VAL B CA 1
ATOM 2902 C C . VAL B 1 163 ? 4.359 -2.234 -3.338 1 92.75 163 VAL B C 1
ATOM 2904 O O . VAL B 1 163 ? 5.105 -2.398 -2.371 1 92.75 163 VAL B O 1
ATOM 2907 N N . MET B 1 164 ? 4.75 -2.369 -4.582 1 91.44 164 MET B N 1
ATOM 2908 C CA . MET B 1 164 ? 6.113 -2.785 -4.902 1 91.44 164 MET B CA 1
ATOM 2909 C C . MET B 1 164 ? 7.129 -1.789 -4.355 1 91.44 164 MET B C 1
ATOM 2911 O O . MET B 1 164 ? 8.141 -2.186 -3.777 1 91.44 164 MET B O 1
ATOM 2915 N N . GLN B 1 165 ? 6.879 -0.574 -4.566 1 86.88 165 GLN B N 1
ATOM 2916 C CA . GLN B 1 165 ? 7.797 0.454 -4.09 1 86.88 165 GLN B CA 1
ATOM 2917 C C . GLN B 1 165 ? 7.938 0.399 -2.57 1 86.88 165 GLN B C 1
ATOM 2919 O O . GLN B 1 165 ? 9.047 0.495 -2.041 1 86.88 165 GLN B O 1
ATOM 2924 N N . ALA B 1 166 ? 6.809 0.211 -1.939 1 86.19 166 ALA B N 1
ATOM 2925 C CA . ALA B 1 166 ? 6.832 0.129 -0.481 1 86.19 166 ALA B CA 1
ATOM 2926 C C . ALA B 1 166 ? 7.621 -1.092 -0.014 1 86.19 166 ALA B C 1
ATOM 2928 O O . ALA B 1 166 ? 8.406 -1.008 0.936 1 86.19 166 ALA B O 1
ATOM 2929 N N . CYS B 1 167 ? 7.465 -2.219 -0.657 1 88.19 167 CYS B N 1
ATOM 2930 C CA . CYS B 1 167 ? 8.188 -3.439 -0.325 1 88.19 167 CYS B CA 1
ATOM 2931 C C . CYS B 1 167 ? 9.688 -3.244 -0.489 1 88.19 167 CYS B C 1
ATOM 2933 O O . CYS B 1 167 ? 10.469 -3.639 0.381 1 88.19 167 CYS B O 1
ATOM 2935 N N . ARG B 1 168 ? 10.016 -2.621 -1.543 1 82.06 168 ARG B N 1
ATOM 2936 C CA . ARG B 1 168 ? 11.438 -2.453 -1.845 1 82.06 168 ARG B CA 1
ATOM 2937 C C . ARG B 1 168 ? 12.102 -1.502 -0.854 1 82.06 168 ARG B C 1
ATOM 2939 O O . ARG B 1 168 ? 13.234 -1.732 -0.427 1 82.06 168 ARG B O 1
ATOM 2946 N N . ASP B 1 169 ? 11.43 -0.456 -0.521 1 79.12 169 ASP B N 1
ATOM 2947 C CA . ASP B 1 169 ? 11.953 0.491 0.46 1 79.12 169 ASP B CA 1
ATOM 2948 C C . ASP B 1 169 ? 12.172 -0.184 1.812 1 79.12 169 ASP B C 1
ATOM 2950 O O . ASP B 1 169 ? 13.18 0.07 2.48 1 79.12 169 ASP B O 1
ATOM 2954 N N . THR B 1 170 ? 11.305 -1.036 2.131 1 78.25 170 THR B N 1
ATOM 2955 C CA . THR B 1 170 ? 11.414 -1.739 3.404 1 78.25 170 THR B CA 1
ATOM 2956 C C . THR B 1 170 ? 12.484 -2.818 3.34 1 78.25 170 THR B C 1
ATOM 2958 O O . THR B 1 170 ? 13.203 -3.045 4.316 1 78.25 170 THR B O 1
ATOM 2961 N N . GLN B 1 171 ? 12.586 -3.408 2.201 1 79.25 171 GLN B N 1
ATOM 2962 C CA . GLN B 1 171 ? 13.508 -4.523 2.029 1 79.25 171 GLN B CA 1
ATOM 2963 C C . GLN B 1 171 ? 14.953 -4.039 1.984 1 79.25 171 GLN B C 1
ATOM 2965 O O . GLN B 1 171 ? 15.883 -4.809 2.238 1 79.25 171 GLN B O 1
ATOM 2970 N N . THR B 1 172 ? 15.203 -2.811 1.532 1 73.06 172 THR B N 1
ATOM 2971 C CA . THR B 1 172 ? 16.547 -2.25 1.456 1 73.06 172 THR B CA 1
ATOM 2972 C C . THR B 1 172 ? 17.266 -2.408 2.787 1 73.06 172 THR B C 1
ATOM 2974 O O . THR B 1 172 ? 18.484 -2.639 2.814 1 73.06 172 THR B O 1
ATOM 2977 N N . ARG B 1 173 ? 16.562 -2.402 3.83 1 72.62 173 ARG B N 1
ATOM 2978 C CA . ARG B 1 173 ? 17.156 -2.52 5.16 1 72.62 173 ARG B CA 1
ATOM 2979 C C . ARG B 1 173 ? 17.766 -3.904 5.363 1 72.62 173 ARG B C 1
ATOM 2981 O O . ARG B 1 173 ? 18.703 -4.062 6.141 1 72.62 173 ARG B O 1
ATOM 2988 N N . TYR B 1 174 ? 17.266 -4.836 4.672 1 75.44 174 TYR B N 1
ATOM 2989 C CA . TYR B 1 174 ? 17.719 -6.215 4.832 1 75.44 174 TYR B CA 1
ATOM 2990 C C . TYR B 1 174 ? 18.812 -6.551 3.824 1 75.44 174 TYR B C 1
ATOM 2992 O O . TYR B 1 174 ? 19.547 -7.52 4.008 1 75.44 174 TYR B O 1
ATOM 3000 N N . LEU B 1 175 ? 18.891 -5.793 2.797 1 74.06 175 LEU B N 1
ATOM 3001 C CA . LEU B 1 175 ? 19.797 -6.062 1.688 1 74.06 175 LEU B CA 1
ATOM 3002 C C . LEU B 1 175 ? 21.25 -6.016 2.152 1 74.06 175 LEU B C 1
ATOM 3004 O O . LEU B 1 175 ? 22.047 -6.879 1.789 1 74.06 175 LEU B O 1
ATOM 3008 N N . ALA B 1 176 ? 21.547 -4.914 2.941 1 71.44 176 ALA B N 1
ATOM 3009 C CA . ALA B 1 176 ? 22.922 -4.789 3.426 1 71.44 176 ALA B CA 1
ATOM 3010 C C . ALA B 1 176 ? 23.359 -6.047 4.168 1 71.44 176 ALA B C 1
ATOM 3012 O O . ALA B 1 176 ? 24.469 -6.547 3.953 1 71.44 176 ALA B O 1
ATOM 3013 N N . ASP B 1 177 ? 22.5 -6.52 5.016 1 75.25 177 ASP B N 1
ATOM 3014 C CA . ASP B 1 177 ? 22.812 -7.727 5.781 1 75.25 177 ASP B CA 1
ATOM 3015 C C . ASP B 1 177 ? 22.969 -8.938 4.863 1 75.25 177 ASP B C 1
ATOM 3017 O O . ASP B 1 177 ? 23.891 -9.742 5.043 1 75.25 177 ASP B O 1
ATOM 3021 N N . ALA B 1 178 ? 22.109 -9.008 3.902 1 76.5 178 ALA B N 1
ATOM 3022 C CA . ALA B 1 178 ? 22.156 -10.125 2.969 1 76.5 178 ALA B CA 1
ATOM 3023 C C . ALA B 1 178 ? 23.453 -10.109 2.152 1 76.5 178 ALA B C 1
ATOM 3025 O O . ALA B 1 178 ? 24.078 -11.148 1.961 1 76.5 178 ALA B O 1
ATOM 3026 N N . LEU B 1 179 ? 23.922 -8.922 1.729 1 77.12 179 LEU B N 1
ATOM 3027 C CA . LEU B 1 179 ? 25.109 -8.773 0.909 1 77.12 179 LEU B CA 1
ATOM 3028 C C . LEU B 1 179 ? 26.375 -9.031 1.732 1 77.12 179 LEU B C 1
ATOM 3030 O O . LEU B 1 179 ? 27.359 -9.547 1.211 1 77.12 179 LEU B O 1
ATOM 3034 N N . ALA B 1 180 ? 26.297 -8.68 2.996 1 77.56 180 ALA B N 1
ATOM 3035 C CA . ALA B 1 180 ? 27.438 -8.898 3.883 1 77.56 180 ALA B CA 1
ATOM 3036 C C . ALA B 1 180 ? 27.734 -10.383 4.039 1 77.56 180 ALA B C 1
ATOM 3038 O O . ALA B 1 180 ? 28.875 -10.773 4.344 1 77.56 180 ALA B O 1
ATOM 3039 N N . GLU B 1 181 ? 26.812 -11.211 3.793 1 80 181 GLU B N 1
ATOM 3040 C CA . GLU B 1 181 ? 26.953 -12.648 3.992 1 80 181 GLU B CA 1
ATOM 3041 C C . GLU B 1 181 ? 27.469 -13.328 2.732 1 80 181 GLU B C 1
ATOM 3043 O O . GLU B 1 181 ? 27.797 -14.516 2.754 1 80 181 GLU B O 1
ATOM 3048 N N . VAL B 1 182 ? 27.578 -12.547 1.722 1 80.25 182 VAL B N 1
ATOM 3049 C CA . VAL B 1 182 ? 27.969 -13.133 0.444 1 80.25 182 VAL B CA 1
ATOM 3050 C C . VAL B 1 182 ? 29.5 -13.203 0.36 1 80.25 182 VAL B C 1
ATOM 3052 O O . VAL B 1 182 ? 30.188 -12.195 0.517 1 80.25 182 VAL B O 1
ATOM 3055 N N . GLU B 1 183 ? 29.984 -14.461 0.17 1 83.88 183 GLU B N 1
ATOM 3056 C CA . GLU B 1 183 ? 31.422 -14.68 0.081 1 83.88 183 GLU B CA 1
ATOM 3057 C C . GLU B 1 183 ? 31.969 -14.273 -1.289 1 83.88 183 GLU B C 1
ATOM 3059 O O . GLU B 1 183 ? 32.969 -13.555 -1.385 1 83.88 183 GLU B O 1
ATOM 3064 N N . ASP B 1 184 ? 31.344 -14.742 -2.295 1 88.25 184 ASP B N 1
ATOM 3065 C CA . ASP B 1 184 ? 31.703 -14.414 -3.672 1 88.25 184 ASP B CA 1
ATOM 3066 C C . ASP B 1 184 ? 30.719 -13.414 -4.27 1 88.25 184 ASP B C 1
ATOM 3068 O O . ASP B 1 184 ? 29.781 -13.797 -4.984 1 88.25 184 ASP B O 1
ATOM 3072 N N . LEU B 1 185 ? 31.016 -12.164 -4.031 1 87.38 185 LEU B N 1
ATOM 3073 C CA . LEU B 1 185 ? 30.094 -11.102 -4.422 1 87.38 185 LEU B CA 1
ATOM 3074 C C . LEU B 1 185 ? 29.922 -11.055 -5.938 1 87.38 185 LEU B C 1
ATOM 3076 O O . LEU B 1 185 ? 28.797 -11.023 -6.445 1 87.38 185 LEU B O 1
ATOM 3080 N N . ASN B 1 186 ? 31.016 -11.156 -6.59 1 87.75 186 ASN B N 1
ATOM 3081 C CA . ASN B 1 186 ? 30.984 -11.07 -8.047 1 87.75 186 ASN B CA 1
ATOM 3082 C C . ASN B 1 186 ? 30.188 -12.219 -8.664 1 87.75 186 ASN B C 1
ATOM 3084 O O . ASN B 1 186 ? 29.359 -12 -9.539 1 87.75 186 ASN B O 1
ATOM 3088 N N . GLY B 1 187 ? 30.453 -13.398 -8.211 1 89.5 187 GLY B N 1
ATOM 3089 C CA . GLY B 1 187 ? 29.719 -14.547 -8.688 1 89.5 187 GLY B CA 1
ATOM 3090 C C . GLY B 1 187 ? 28.234 -14.469 -8.398 1 89.5 187 GLY B C 1
ATOM 3091 O O . GLY B 1 187 ? 27.406 -14.828 -9.242 1 89.5 187 GLY B O 1
ATOM 3092 N N . THR B 1 188 ? 27.969 -14.023 -7.281 1 89.94 188 THR B N 1
ATOM 3093 C CA . THR B 1 188 ? 26.578 -13.891 -6.875 1 89.94 188 THR B CA 1
ATOM 3094 C C . THR B 1 188 ? 25.859 -12.867 -7.746 1 89.94 188 THR B C 1
ATOM 3096 O O . THR B 1 188 ? 24.766 -13.133 -8.258 1 89.94 188 THR B O 1
ATOM 3099 N N . LEU B 1 189 ? 26.453 -11.695 -7.953 1 90.75 189 LEU B N 1
ATOM 3100 C CA . LEU B 1 189 ? 25.828 -10.648 -8.742 1 90.75 189 LEU B CA 1
ATOM 3101 C C . LEU B 1 189 ? 25.641 -11.086 -10.195 1 90.75 189 LEU B C 1
ATOM 3103 O O . LEU B 1 189 ? 24.641 -10.75 -10.828 1 90.75 189 LEU B O 1
ATOM 3107 N N . SER B 1 190 ? 26.625 -11.883 -10.641 1 92.56 190 SER B N 1
ATOM 3108 C CA . SER B 1 190 ? 26.516 -12.406 -11.992 1 92.56 190 SER B CA 1
ATOM 3109 C C . SER B 1 190 ? 25.328 -13.352 -12.133 1 92.56 190 SER B C 1
ATOM 3111 O O . SER B 1 190 ? 24.562 -13.266 -13.102 1 92.56 190 SER B O 1
ATOM 3113 N N . ARG B 1 191 ? 25.219 -14.211 -11.203 1 92.94 191 ARG B N 1
ATOM 3114 C CA . ARG B 1 191 ? 24.094 -15.148 -11.195 1 92.94 191 ARG B CA 1
ATOM 3115 C C . ARG B 1 191 ? 22.766 -14.398 -11.133 1 92.94 191 ARG B C 1
ATOM 3117 O O . ARG B 1 191 ? 21.828 -14.727 -11.859 1 92.94 191 ARG B O 1
ATOM 3124 N N . LEU B 1 192 ? 22.688 -13.453 -10.289 1 93.31 192 LEU B N 1
ATOM 3125 C CA . LEU B 1 192 ? 21.469 -12.664 -10.141 1 93.31 192 LEU B CA 1
ATOM 3126 C C . LEU B 1 192 ? 21.141 -11.922 -11.43 1 93.31 192 LEU B C 1
ATOM 3128 O O . LEU B 1 192 ? 19.984 -11.828 -11.82 1 93.31 192 LEU B O 1
ATOM 3132 N N . THR B 1 193 ? 22.156 -11.414 -12.086 1 95.62 193 THR B N 1
ATOM 3133 C CA . THR B 1 193 ? 21.953 -10.719 -13.344 1 95.62 193 THR B CA 1
ATOM 3134 C C . THR B 1 193 ? 21.375 -11.656 -14.398 1 95.62 193 THR B C 1
ATOM 3136 O O . THR B 1 193 ? 20.469 -11.289 -15.133 1 95.62 193 THR B O 1
ATOM 3139 N N . GLU B 1 194 ? 21.859 -12.836 -14.445 1 96.19 194 GLU B N 1
ATOM 3140 C CA . GLU B 1 194 ? 21.344 -13.828 -15.375 1 96.19 194 GLU B CA 1
ATOM 3141 C C . GLU B 1 194 ? 19.875 -14.148 -15.102 1 96.19 194 GLU B C 1
ATOM 3143 O O . GLU B 1 194 ? 19.094 -14.328 -16.031 1 96.19 194 GLU B O 1
ATOM 3148 N N . GLU B 1 195 ? 19.562 -14.227 -13.891 1 97.12 195 GLU B N 1
ATOM 3149 C CA . GLU B 1 195 ? 18.172 -14.469 -13.5 1 97.12 195 GLU B CA 1
ATOM 3150 C C . GLU B 1 195 ? 17.266 -13.336 -13.969 1 97.12 195 GLU B C 1
ATOM 3152 O O . GLU B 1 195 ? 16.172 -13.586 -14.477 1 97.12 195 GLU B O 1
ATOM 3157 N N . HIS B 1 196 ? 17.719 -12.062 -13.789 1 97.06 196 HIS B N 1
ATOM 3158 C CA . HIS B 1 196 ? 16.953 -10.922 -14.242 1 97.06 196 HIS B CA 1
ATOM 3159 C C . HIS B 1 196 ? 16.797 -10.922 -15.758 1 97.06 196 HIS B C 1
ATOM 3161 O O . HIS B 1 196 ? 15.727 -10.586 -16.281 1 97.06 196 HIS B O 1
ATOM 3167 N N . GLU B 1 197 ? 17.828 -11.336 -16.438 1 97.25 197 GLU B N 1
ATOM 3168 C CA . GLU B 1 197 ? 17.766 -11.43 -17.891 1 97.25 197 GLU B CA 1
ATOM 3169 C C . GLU B 1 197 ? 16.703 -12.445 -18.328 1 97.25 197 GLU B C 1
ATOM 3171 O O . GLU B 1 197 ? 15.961 -12.195 -19.281 1 97.25 197 GLU B O 1
ATOM 3176 N N . ALA B 1 198 ? 16.688 -13.555 -17.656 1 97.88 198 ALA B N 1
ATOM 3177 C CA . ALA B 1 198 ? 15.719 -14.594 -17.969 1 97.88 198 ALA B CA 1
ATOM 3178 C C . ALA B 1 198 ? 14.289 -14.094 -17.734 1 97.88 198 ALA B C 1
ATOM 3180 O O . ALA B 1 198 ? 13.391 -14.391 -18.516 1 97.88 198 ALA B O 1
ATOM 3181 N N . ILE B 1 199 ? 14.062 -13.32 -16.688 1 97.44 199 ILE B N 1
ATOM 3182 C CA . ILE B 1 199 ? 12.758 -12.758 -16.375 1 97.44 199 ILE B CA 1
ATOM 3183 C C . ILE B 1 199 ? 12.328 -11.797 -17.484 1 97.44 199 ILE B C 1
ATOM 3185 O O . ILE B 1 199 ? 11.219 -11.898 -18.016 1 97.44 199 ILE B O 1
ATOM 3189 N N . LEU B 1 200 ? 13.25 -10.867 -17.812 1 95.94 200 LEU B N 1
ATOM 3190 C CA . LEU B 1 200 ? 12.938 -9.891 -18.844 1 95.94 200 LEU B CA 1
ATOM 3191 C C . LEU B 1 200 ? 12.625 -10.578 -20.172 1 95.94 200 LEU B C 1
ATOM 3193 O O . LEU B 1 200 ? 11.68 -10.195 -20.859 1 95.94 200 LEU B O 1
ATOM 3197 N N . ARG B 1 201 ? 13.422 -11.578 -20.516 1 95.31 201 ARG B N 1
ATOM 3198 C CA . ARG B 1 201 ? 13.211 -12.328 -21.766 1 95.31 201 ARG B CA 1
ATOM 3199 C C . ARG B 1 201 ? 11.836 -12.992 -21.766 1 95.31 201 ARG B C 1
ATOM 3201 O O . ARG B 1 201 ? 11.148 -12.977 -22.797 1 95.31 201 ARG B O 1
ATOM 3208 N N . ALA B 1 202 ? 11.461 -13.578 -20.672 1 96.31 202 ALA B N 1
ATOM 3209 C CA . ALA B 1 202 ? 10.156 -14.227 -20.578 1 96.31 202 ALA B CA 1
ATOM 3210 C C . ALA B 1 202 ? 9.031 -13.219 -20.781 1 96.31 202 ALA B C 1
ATOM 3212 O O . ALA B 1 202 ? 8.055 -13.492 -21.484 1 96.31 202 ALA B O 1
ATOM 3213 N N . VAL B 1 203 ? 9.141 -12.023 -20.188 1 95.25 203 VAL B N 1
ATOM 3214 C CA . VAL B 1 203 ? 8.125 -10.984 -20.344 1 95.25 203 VAL B CA 1
ATOM 3215 C C . VAL B 1 203 ? 8.07 -10.539 -21.797 1 95.25 203 VAL B C 1
ATOM 3217 O O . VAL B 1 203 ? 6.984 -10.43 -22.375 1 95.25 203 VAL B O 1
ATOM 3220 N N . ASP B 1 204 ? 9.211 -10.312 -22.359 1 92.62 204 ASP B N 1
ATOM 3221 C CA . ASP B 1 204 ? 9.32 -9.852 -23.75 1 92.62 204 ASP B CA 1
ATOM 3222 C C . ASP B 1 204 ? 8.695 -10.852 -24.719 1 92.62 204 ASP B C 1
ATOM 3224 O O . ASP B 1 204 ? 8.141 -10.461 -25.75 1 92.62 204 ASP B O 1
ATOM 3228 N N . GLN B 1 205 ? 8.742 -12.117 -24.422 1 93.75 205 GLN B N 1
ATOM 3229 C CA . GLN B 1 205 ? 8.242 -13.18 -25.281 1 93.75 205 GLN B CA 1
ATOM 3230 C C . GLN B 1 205 ? 6.781 -13.484 -24.984 1 93.75 205 GLN B C 1
ATOM 3232 O O . GLN B 1 205 ? 6.219 -14.445 -25.516 1 93.75 205 GLN B O 1
ATOM 3237 N N . GLY B 1 206 ? 6.223 -12.766 -24.047 1 93.81 206 GLY B N 1
ATOM 3238 C CA . GLY B 1 206 ? 4.812 -12.93 -23.734 1 93.81 206 GLY B CA 1
ATOM 3239 C C . GLY B 1 206 ? 4.535 -14.125 -22.844 1 93.81 206 GLY B C 1
ATOM 3240 O O . GLY B 1 206 ? 3.402 -14.609 -22.781 1 93.81 206 GLY B O 1
ATOM 3241 N N . ARG B 1 207 ? 5.562 -14.648 -22.266 1 96.12 207 ARG B N 1
ATOM 3242 C CA . ARG B 1 207 ? 5.418 -15.812 -21.391 1 96.12 207 ARG B CA 1
ATOM 3243 C C . ARG B 1 207 ? 5.238 -15.391 -19.938 1 96.12 207 ARG B C 1
ATOM 3245 O O . ARG B 1 207 ? 6.133 -15.586 -19.109 1 96.12 207 ARG B O 1
ATOM 3252 N N . GLY B 1 208 ? 4.102 -14.914 -19.625 1 96.06 208 GLY B N 1
ATOM 3253 C CA . GLY B 1 208 ? 3.807 -14.305 -18.328 1 96.06 208 GLY B CA 1
ATOM 3254 C C . GLY B 1 208 ? 3.945 -15.273 -17.172 1 96.06 208 GLY B C 1
ATOM 3255 O O . GLY B 1 208 ? 4.508 -14.922 -16.125 1 96.06 208 GLY B O 1
ATOM 3256 N N . ASP B 1 209 ? 3.467 -16.5 -17.281 1 96.81 209 ASP B N 1
ATOM 3257 C CA . ASP B 1 209 ? 3.545 -17.484 -16.203 1 96.81 209 ASP B CA 1
ATOM 3258 C C . ASP B 1 209 ? 4.996 -17.875 -15.93 1 96.81 209 ASP B C 1
ATOM 3260 O O . ASP B 1 209 ? 5.383 -18.031 -14.766 1 96.81 209 ASP B O 1
ATOM 3264 N N . ASP B 1 210 ? 5.734 -18.016 -16.969 1 97.75 210 ASP B N 1
ATOM 3265 C CA . ASP B 1 210 ? 7.156 -18.297 -16.812 1 97.75 210 ASP B CA 1
ATOM 3266 C C . ASP B 1 210 ? 7.863 -17.156 -16.078 1 97.75 210 ASP B C 1
ATOM 3268 O O . ASP B 1 210 ? 8.68 -17.391 -15.188 1 97.75 210 ASP B O 1
ATOM 3272 N N . ALA B 1 211 ? 7.562 -15.922 -16.531 1 97.31 211 ALA B N 1
ATOM 3273 C CA . ALA B 1 211 ? 8.164 -14.75 -15.906 1 97.31 211 ALA B CA 1
ATOM 3274 C C . ALA B 1 211 ? 7.855 -14.711 -14.414 1 97.31 211 ALA B C 1
ATOM 3276 O O . ALA B 1 211 ? 8.742 -14.438 -13.594 1 97.31 211 ALA B O 1
ATOM 3277 N N . ALA B 1 212 ? 6.609 -15 -14.055 1 97.19 212 ALA B N 1
ATOM 3278 C CA . ALA B 1 212 ? 6.195 -15.031 -12.656 1 97.19 212 ALA B CA 1
ATOM 3279 C C . ALA B 1 212 ? 6.961 -16.094 -11.875 1 97.19 212 ALA B C 1
ATOM 3281 O O . ALA B 1 212 ? 7.449 -15.836 -10.773 1 97.19 212 ALA B O 1
ATOM 3282 N N . ALA B 1 213 ? 7.062 -17.266 -12.445 1 97.25 213 ALA B N 1
ATOM 3283 C CA . ALA B 1 213 ? 7.773 -18.359 -11.797 1 97.25 213 ALA B CA 1
ATOM 3284 C C . ALA B 1 213 ? 9.25 -18.016 -11.609 1 97.25 213 ALA B C 1
ATOM 3286 O O . ALA B 1 213 ? 9.828 -18.281 -10.555 1 97.25 213 ALA B O 1
ATOM 3287 N N . LEU B 1 214 ? 9.883 -17.484 -12.609 1 97.69 214 LEU B N 1
ATOM 3288 C CA . LEU B 1 214 ? 11.289 -17.094 -12.547 1 97.69 214 LEU B CA 1
ATOM 3289 C C . LEU B 1 214 ? 11.508 -16.016 -11.484 1 97.69 214 LEU B C 1
ATOM 3291 O O . LEU B 1 214 ? 12.508 -16.047 -10.766 1 97.69 214 LEU B O 1
ATOM 3295 N N . THR B 1 215 ? 10.586 -15.062 -11.398 1 96.69 215 THR B N 1
ATOM 3296 C CA . THR B 1 215 ? 10.68 -14 -10.398 1 96.69 215 THR B CA 1
ATOM 3297 C C . THR B 1 215 ? 10.602 -14.578 -8.992 1 96.69 215 THR B C 1
ATOM 3299 O O . THR B 1 215 ? 11.375 -14.195 -8.109 1 96.69 215 THR B O 1
ATOM 3302 N N . GLU B 1 216 ? 9.695 -15.438 -8.789 1 95.12 216 GLU B N 1
ATOM 3303 C CA . GLU B 1 216 ? 9.57 -16.094 -7.492 1 95.12 216 GLU B CA 1
ATOM 3304 C C . GLU B 1 216 ? 10.852 -16.812 -7.109 1 95.12 216 GLU B C 1
ATOM 3306 O O . GLU B 1 216 ? 11.328 -16.688 -5.977 1 95.12 216 GLU B O 1
ATOM 3311 N N . MET B 1 217 ? 11.367 -17.625 -8.039 1 95.19 217 MET B N 1
ATOM 3312 C CA . MET B 1 217 ? 12.617 -18.344 -7.793 1 95.19 217 MET B CA 1
ATOM 3313 C C . MET B 1 217 ? 13.75 -17.375 -7.473 1 95.19 217 MET B C 1
ATOM 3315 O O . MET B 1 217 ? 14.555 -17.625 -6.57 1 95.19 217 MET B O 1
ATOM 3319 N N . HIS B 1 218 ? 13.812 -16.25 -8.195 1 94.81 218 HIS B N 1
ATOM 3320 C CA . HIS B 1 218 ? 14.828 -15.227 -8.023 1 94.81 218 HIS B CA 1
ATOM 3321 C C . HIS B 1 218 ? 14.75 -14.602 -6.629 1 94.81 218 HIS B C 1
ATOM 3323 O O . HIS B 1 218 ? 15.758 -14.523 -5.926 1 94.81 218 HIS B O 1
ATOM 3329 N N . ILE B 1 219 ? 13.57 -14.219 -6.223 1 91.81 219 ILE B N 1
ATOM 3330 C CA . ILE B 1 219 ? 13.383 -13.5 -4.965 1 91.81 219 ILE B CA 1
ATOM 3331 C C . ILE B 1 219 ? 13.594 -14.453 -3.791 1 91.81 219 ILE B C 1
ATOM 3333 O O . ILE B 1 219 ? 14.344 -14.148 -2.859 1 91.81 219 ILE B O 1
ATOM 3337 N N . ARG B 1 220 ? 13.016 -15.617 -3.861 1 90.75 220 ARG B N 1
ATOM 3338 C CA . ARG B 1 220 ? 13.133 -16.594 -2.787 1 90.75 220 ARG B CA 1
ATOM 3339 C C . ARG B 1 220 ? 14.562 -17.125 -2.689 1 90.75 220 ARG B C 1
ATOM 33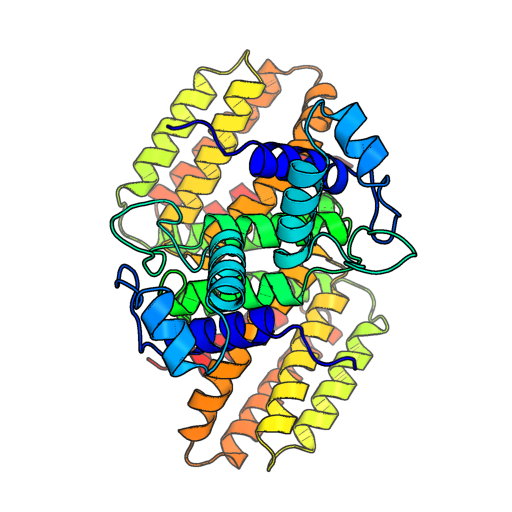41 O O . ARG B 1 220 ? 15.047 -17.406 -1.595 1 90.75 220 ARG B O 1
ATOM 3348 N N . GLY B 1 221 ? 15.117 -17.344 -3.836 1 87.44 221 GLY B N 1
ATOM 3349 C CA . GLY B 1 221 ? 16.484 -17.828 -3.852 1 87.44 221 GLY B CA 1
ATOM 3350 C C . GLY B 1 221 ? 17.469 -16.906 -3.16 1 87.44 221 GLY B C 1
ATOM 3351 O O . GLY B 1 221 ? 18.406 -17.359 -2.504 1 87.44 221 GLY B O 1
ATOM 3352 N N . PHE B 1 222 ? 17.25 -15.633 -3.328 1 83.25 222 PHE B N 1
ATOM 3353 C CA . PHE B 1 222 ? 18.172 -14.664 -2.742 1 83.25 222 PHE B CA 1
ATOM 3354 C C . PHE B 1 222 ? 17.875 -14.461 -1.26 1 83.25 222 PHE B C 1
ATOM 3356 O O . PHE B 1 222 ? 18.797 -14.422 -0.438 1 83.25 222 PHE B O 1
ATOM 3363 N N . TYR B 1 223 ? 16.547 -14.344 -0.883 1 80 223 TYR B N 1
ATOM 3364 C CA . TYR B 1 223 ? 16.188 -14 0.488 1 80 223 TYR B CA 1
ATOM 3365 C C . TYR B 1 223 ? 15.891 -15.25 1.307 1 80 223 TYR B C 1
ATOM 3367 O O . TYR B 1 223 ? 15.867 -15.203 2.539 1 80 223 TYR B O 1
ATOM 3375 N N . GLY B 1 224 ? 15.328 -16.281 0.777 1 68.88 224 GLY B N 1
ATOM 3376 C CA . GLY B 1 224 ? 14.828 -17.453 1.461 1 68.88 224 GLY B CA 1
ATOM 3377 C C . GLY B 1 224 ? 15.93 -18.359 1.988 1 68.88 224 GLY B C 1
ATOM 3378 O O . GLY B 1 224 ? 15.68 -19.484 2.395 1 68.88 224 GLY B O 1
ATOM 3379 N N . ARG B 1 225 ? 17.219 -18.016 1.872 1 55.47 225 ARG B N 1
ATOM 3380 C CA . ARG B 1 225 ? 18.266 -18.953 2.266 1 55.47 225 ARG B CA 1
ATOM 3381 C C . ARG B 1 225 ? 18.234 -19.203 3.77 1 55.47 225 ARG B C 1
ATOM 3383 O O . ARG B 1 225 ? 19.172 -18.812 4.48 1 55.47 225 ARG B O 1
ATOM 3390 N N . GLU B 1 226 ? 17.031 -19.25 4.492 1 44.22 226 GLU B N 1
ATOM 3391 C CA . GLU B 1 226 ? 17.266 -19.953 5.75 1 44.22 226 GLU B CA 1
ATOM 3392 C C . GLU B 1 226 ? 17.547 -21.438 5.516 1 44.22 226 GLU B C 1
ATOM 3394 O O . GLU B 1 226 ? 17 -22.031 4.578 1 44.22 226 GLU B O 1
#

InterPro domains:
  IPR000524 Transcription regulator HTH, GntR [PF00392] (6-59)
  IPR000524 Transcription regulator HTH, GntR [PR00035] (29-43)
  IPR000524 Transcription regulator HTH, GntR [PR00035] (43-59)
  IPR000524 Transcription regulator HTH, GntR [PS50949] (4-73)
  IPR000524 Transcription regulator HTH, GntR [SM00345] (10-70)
  IPR000524 Transcription regulator HTH, GntR [cd07377] (5-59)
  IPR008920 Transcription regulator FadR/GntR, C-terminal [G3DSA:1.20.120.530] (78-225)
  IPR008920 Transcription regulator FadR/GntR, C-terminal [SSF48008] (93-223)
  IPR011711 GntR, C-terminal [PF07729] (95-220)
  IPR011711 GntR, C-terminal [SM00895] (95-221)
  IPR036388 Winged helix-like DNA-binding domain superfamily [G3DSA:1.10.10.10] (1-77)
  IPR036390 Winged helix DNA-binding domain superfamily [SSF46785] (3-74)

Solvent-accessible surface area (backbone atoms only — not comparable to full-atom values): 22686 Å² total; per-residue (Å²): 124,81,76,73,56,68,28,55,52,52,30,49,52,54,46,49,39,36,61,68,55,80,42,47,56,59,36,75,49,77,50,52,67,57,48,12,63,74,70,71,51,51,49,66,38,39,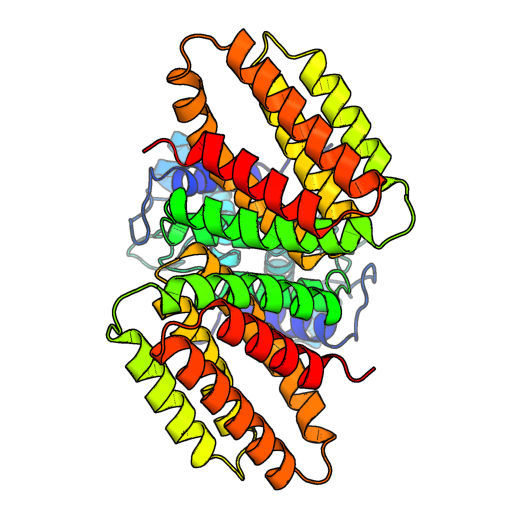51,50,13,50,49,46,35,32,65,52,23,53,32,35,52,71,96,47,92,87,43,40,22,30,23,62,60,31,63,68,37,31,26,48,30,51,44,50,26,37,52,45,63,60,31,49,69,68,26,48,52,52,40,47,37,28,46,48,22,49,22,29,34,45,24,15,72,40,77,93,53,74,35,57,53,50,23,50,53,20,50,54,46,33,68,71,22,56,88,31,70,67,60,24,49,55,22,50,50,45,24,55,50,24,42,27,49,45,32,67,31,58,44,48,38,54,54,46,54,35,52,50,67,46,44,51,63,54,48,54,56,54,55,71,68,47,85,56,52,50,60,50,50,51,53,52,49,52,52,51,49,52,30,51,50,26,28,75,71,45,35,13,68,59,18,20,52,48,46,36,51,52,52,42,64,70,70,54,76,118,124,81,76,74,57,66,29,55,53,51,31,49,52,54,47,49,38,35,59,70,55,78,43,47,62,60,34,74,48,77,52,53,66,56,48,10,63,74,70,72,50,53,49,66,37,40,50,50,13,50,50,46,36,34,67,50,24,53,30,35,52,70,98,46,94,86,44,39,23,31,24,64,61,31,61,68,38,34,24,48,32,49,35,49,40,41,40,42,64,61,49,50,69,69,28,45,51,54,43,47,38,27,46,48,23,49,23,31,34,46,26,14,71,42,77,93,52,74,34,57,52,50,24,50,52,19,49,54,48,32,70,72,22,57,88,32,70,64,59,22,50,55,21,50,52,45,24,54,50,23,42,27,48,44,33,66,32,45,43,45,38,40,52,49,52,19,49,50,64,58,44,54,70,50,44,59,61,57,55,70,69,47,85,56,52,51,62,49,50,50,52,52,49,52,51,52,50,52,28,51,49,26,30,74,70,46,35,15,69,58,19,20,51,48,47,36,52,53,52,42,62,70,70,53,74,116

pLDDT: mean 88.27, std 10.5, range [37.22, 97.88]

Sequence (452 aa):
MAPSPLYQQVAGRIREAIVDGRFGPGDALPGERELAETFGVSRASVREALRQLEAQGLVAGGRTAQGRTVARTNRKALTQALTDSMALQQVPLTDLVELRCAVEGQALRLAAAMPVLTALEEADAALATMRRSHDDAIAYDLADVAFHAALVRASGNQAMHAVMQACRDTQTRYLADALAEVEDLNGTLSRLTEEHEAILRAVDQGRGDDAAALTEMHIRGFYGREMAPSPLYQQVAGRIREAIVDGRFGPGDALPGERELAETFGVSRASVREALRQLEAQGLVAGGRTAQGRTVARTNRKALTQALTDSMALQQVPLTDLVELRCAVEGQALRLAAAMPVLTALEEADAALATMRRSHDDAIAYDLADVAFHAALVRASGNQAMHAVMQACRDTQTRYLADALAEVEDLNGTLSRLTEEHEAILRAVDQGRGDDAAALTEMHIRGFYGRE

Foldseek 3Di:
DPPDPLLQVLLVVVVCCDVVPVADAFRADDALVVSCVVSVHDSVSPLSSQVVCVLQQQWDDRPDPVHIGGHNDRLVNLLVVVLVCVVVVVADPVNLLVVLLVLLLVLLLLLLQDDPDPLLVQLVVLLVQLVVCLPPQLSNLVSVLSNSLSSSVSSVDVVSSSSSSSSSSNCSVVSVVLLVPDPCSNVVSVVLSVLSVQLSVCSNNSNSNSSSVSVSCSSCVSVVPD/DPPDPLLQVLLVVVVCCDVVPVADAFAADDALVVSCVVSVHDSVSPLSSQVVCVLQQQWDDRPDPVHIGGHNDRLVNLLVVLLVVCVVVVPDLVNLLVVLLVLLLVLLLLLLQDDPDPLLVQLVVLLVQLVVCLPPLVSNLVSVLSNSLSSSVSSVDSVSSSNSSSSSVNCVVVSVVLCVPDPCSNVVSVVLSVLSVQLSVCSNNSNSNSSSVSSSCSSCVSVVPD